Protein AF-A0A494Y9V2-F1 (afdb_monomer_lite)

Foldseek 3Di:
DDPVVVVVVVVVVVVVVVVVVVVPPPPPPPPPPDQQWAFDDDLQAWDWDADPNEIETLFAAAALLQETHTETQHHEADAVGYEDEQAQAFWDDPNDTDHHRPNQVPRHGGQEYAYAHPHQDEYYANYEYEYTHAAHAYEYEALNEYEYAAYEYYSHQEYEYENFDFDAPPPHHGFWGFEDAYEYEYANEYYYENHQEYHYYYQAYEFHAEYAPQAHEYAYEHRGWTAGPCQDQPDPPPRDRSTDHPDPPDDDPVRLVVQLVVSCVRCNLARAHADQNGEYEYQEYEAHHERAQREHEHNHYYWFDNDADPPGDDDRPPSGFEYEYYEQHEYEFLYEHGGAAEYAYEYQEYEQAQNRYAEYQHEHAAYEAEYEFQHEHEHQEYEHHYQEYEWFHHADDDDDDDDDDDDDDDGDDDQPTTGEYEHAAEYHYAYLEYHQDFAGEYEYAHEYYYAHHPDGDDPDDDGHHRAEYHFLHEDEYQAEYAHGHQEYEFEWPDWDKDKDWPDKDKAKWKAQPVVRDIDGPVQWDWDDDQQQTWIAGVVGDTRQKMKIDIWTKIKIKIDTPDTRTGEYYYSAEYEYEHAAERACHDYYHNAAYAYHHPDPPRFYWYHHDDIDIFMWIFAWIFIAHFDDDPDPDDDDNGDPDGPDIDGCRTPRPPDPPPPPDPPPTDTDDRVNRVVVNPPDDDDDDDPDPDDDDDDDDDDDDDDD

Organism: NCBI:txid1792498

Sequence (704 aa):
MDRTQSRKAAQAYRVAISAAMIAMACAIGDARAQAPVVAAPGPHAPTVTIDAHTPIVDITAPTASGVSHNTYTTFNVPGQGLILNNATAAAHARGHAVPPNPNLAGSGPARVIVNEVLGTTPSQLQGVMEVAGAQADVVVANPNGITCAGCEFVNTPRVVLTTGRPDFAGEDALGVYRVTQGAITVREGLRAPGLTRLDLWARRIVVDGEIETRSGEAWLVAGANGVRYNAPTTSRRESQSGATRIASEDLTDEERAVEAAEAVGRAGRWGIDVAEMGGIFASHIELIATDAGVGVRNLGHLAAAQRKDDRGLSEPAPDYGRIRVMTDGRLDNDGRIVAWRNMRLTAGTAWNRGRGVVDAAELIFDVKDSIANEGQIGGFNVVLGADEVANYRRTVKPWSAPERTRGSWHASYDADKSGRIDARTTLTIAAQRMINGPGAVVRSAGNLRLYGNSGRWQTRGATPPMRALHNTGTLASVLDVDVTAQSIENRNSRLAIHDAVRTRSRVDEWIDSATNKRYDGSDVRLVKVDGIPVAETRDGKTMARYARYEVDREYIDAKVSESRPGLIEAGRSVFLRGRAVNDGSQIIAGERFRHEALAPGQTIQNVDAYRTRTRIDNGSLTQWFTKPCDDGNGTCRAHDPPERVENWAQSTLHPMEIAFIRERGVNLSDAAIQAHSQGGGTGGGKAGAAAQPAPKPNFERRPR

pLDDT: mean 76.03, std 23.01, range [21.97, 98.75]

InterPro domains:
  IPR008638 Filamentous haemagglutinin FhaB/tRNA nuclease CdiA-like, TPS domain [PF05860] (47-307)
  IPR008638 Filamentous haemagglutinin FhaB/tRNA nuclease CdiA-like, TPS domain [SM00912] (51-171)
  IPR008638 Filamentous haemagglutinin FhaB/tRNA nuclease CdiA-like, TPS domain [TIGR01901] (69-166)
  IPR011050 Pectin lyase fold/virulence factor [SSF51126] (47-361)
  IPR012334 Pectin lyase fold [G3DSA:2.160.20.10] (43-369)

Radius of gyration: 41.45 Å; chains: 1; bounding box: 91×62×146 Å

Structure (mmCIF, N/CA/C/O backbone):
data_AF-A0A494Y9V2-F1
#
_entry.id   AF-A0A494Y9V2-F1
#
loop_
_atom_site.group_PDB
_atom_site.id
_atom_site.type_symbol
_atom_site.label_atom_id
_atom_site.label_alt_id
_atom_site.label_comp_id
_atom_site.label_asym_id
_atom_site.label_entity_id
_atom_site.label_seq_id
_atom_site.pdbx_PDB_ins_code
_atom_site.Cartn_x
_atom_site.Cartn_y
_atom_site.Cartn_z
_atom_site.occupancy
_atom_site.B_iso_or_equiv
_atom_site.auth_seq_id
_atom_site.auth_comp_id
_atom_site.auth_asym_id
_atom_site.auth_atom_id
_atom_site.pdbx_PDB_model_num
ATOM 1 N N . MET A 1 1 ? -26.948 -33.431 -35.277 1.00 45.44 1 MET A N 1
ATOM 2 C CA . MET A 1 1 ? -26.699 -33.326 -33.822 1.00 45.44 1 MET A CA 1
ATOM 3 C C . MET A 1 1 ? -27.400 -32.084 -33.310 1.00 45.44 1 MET A C 1
ATOM 5 O O . MET A 1 1 ? -27.395 -31.065 -33.985 1.00 45.44 1 MET A O 1
ATOM 9 N N . ASP A 1 2 ? -28.136 -32.237 -32.222 1.00 42.16 2 ASP A N 1
ATOM 10 C CA . ASP A 1 2 ? -29.543 -31.859 -32.171 1.00 42.16 2 ASP A CA 1
ATOM 11 C C . ASP A 1 2 ? -29.824 -30.593 -31.332 1.00 42.16 2 ASP A C 1
ATOM 13 O O . ASP A 1 2 ? -29.509 -30.529 -30.144 1.00 42.16 2 ASP A O 1
ATOM 17 N N . ARG A 1 3 ? -30.451 -29.577 -31.949 1.00 43.19 3 ARG A N 1
ATOM 18 C CA . ARG A 1 3 ? -30.839 -28.287 -31.330 1.00 43.19 3 ARG A CA 1
ATOM 19 C C . ARG A 1 3 ? -31.969 -28.424 -30.294 1.00 43.19 3 ARG A C 1
ATOM 21 O O . ARG A 1 3 ? -32.299 -27.453 -29.611 1.00 43.19 3 ARG A O 1
ATOM 28 N N . THR A 1 4 ? -32.533 -29.619 -30.132 1.00 45.59 4 THR A N 1
ATOM 29 C CA . THR A 1 4 ? -33.646 -29.909 -29.216 1.00 45.59 4 THR A CA 1
ATOM 30 C C . THR A 1 4 ? -33.224 -30.186 -27.767 1.00 45.59 4 THR A C 1
ATOM 32 O O . THR A 1 4 ? -34.059 -30.064 -26.871 1.00 45.59 4 THR A O 1
ATOM 35 N N . GLN A 1 5 ? -31.941 -30.458 -27.484 1.00 43.00 5 GLN A N 1
ATOM 36 C CA . GLN A 1 5 ? -31.460 -30.648 -26.100 1.00 43.00 5 GLN A CA 1
ATOM 37 C C . GLN A 1 5 ? -31.233 -29.327 -25.341 1.00 43.00 5 GLN A C 1
ATOM 39 O O . GLN A 1 5 ? -31.486 -29.256 -24.140 1.00 43.00 5 GLN A O 1
ATOM 44 N N . SER A 1 6 ? -30.858 -28.244 -26.031 1.00 45.75 6 SER A N 1
ATOM 45 C CA . SER A 1 6 ? -30.580 -26.942 -25.395 1.00 45.75 6 SER A CA 1
ATOM 46 C C . SER A 1 6 ? -31.846 -26.240 -24.871 1.00 45.75 6 SER A C 1
ATOM 48 O O . SER A 1 6 ? -31.804 -25.552 -23.852 1.00 45.75 6 SER A O 1
ATOM 50 N N . ARG A 1 7 ? -33.010 -26.471 -25.498 1.00 46.91 7 ARG A N 1
ATOM 51 C CA . ARG A 1 7 ? -34.286 -25.873 -25.062 1.00 46.91 7 ARG A CA 1
ATOM 52 C C . ARG A 1 7 ? -34.903 -26.555 -23.835 1.00 46.91 7 ARG A C 1
ATOM 54 O O . ARG A 1 7 ? -35.576 -25.881 -23.061 1.00 46.91 7 ARG A O 1
ATOM 61 N N . LYS A 1 8 ? -34.629 -27.844 -23.600 1.00 43.56 8 LYS A N 1
ATOM 62 C CA . LYS A 1 8 ? -35.151 -28.572 -22.426 1.00 43.56 8 LYS A CA 1
ATOM 63 C C . LYS A 1 8 ? -34.429 -28.197 -21.121 1.00 43.56 8 LYS A C 1
ATOM 65 O O . LYS A 1 8 ? -35.068 -28.161 -20.074 1.00 43.56 8 LYS A O 1
ATOM 70 N N . ALA A 1 9 ? -33.150 -27.814 -21.181 1.00 43.62 9 ALA A N 1
ATOM 71 C CA . ALA A 1 9 ? -32.389 -27.362 -20.008 1.00 43.62 9 ALA A CA 1
ATOM 72 C C . ALA A 1 9 ? -32.811 -25.961 -19.509 1.00 43.62 9 ALA A C 1
ATOM 74 O O . ALA A 1 9 ? -32.874 -25.720 -18.306 1.00 43.62 9 ALA A O 1
ATOM 75 N N . ALA A 1 10 ? -33.180 -25.051 -20.419 1.00 45.31 10 ALA A N 1
ATOM 76 C CA . ALA A 1 10 ? -33.600 -23.691 -20.065 1.00 45.31 10 ALA A CA 1
ATOM 77 C C . ALA A 1 10 ? -35.016 -23.616 -19.451 1.00 45.31 10 ALA A C 1
ATOM 79 O O . ALA A 1 10 ? -35.341 -22.658 -18.750 1.00 45.31 10 ALA A O 1
ATOM 80 N N . GLN A 1 11 ? -35.860 -24.625 -19.694 1.00 45.69 11 GLN A N 1
ATOM 81 C CA . GLN A 1 11 ? -37.245 -24.660 -19.211 1.00 45.69 11 GLN A CA 1
ATOM 82 C C . GLN A 1 11 ? -37.375 -25.342 -17.835 1.00 45.69 11 GLN A C 1
ATOM 84 O O . GLN A 1 11 ? -38.236 -24.954 -17.050 1.00 45.69 11 GLN A O 1
ATOM 89 N N . ALA A 1 12 ? -36.456 -26.252 -17.486 1.00 43.56 12 ALA A N 1
ATOM 90 C CA . ALA A 1 12 ? -36.357 -26.837 -16.143 1.00 43.56 12 ALA A CA 1
ATOM 91 C C . ALA A 1 12 ? -35.871 -25.825 -15.081 1.00 43.56 12 ALA A C 1
ATOM 93 O O . ALA A 1 12 ? -36.306 -25.871 -13.933 1.00 43.56 12 ALA A O 1
ATOM 94 N N . TYR A 1 13 ? -35.042 -24.849 -15.475 1.00 38.06 13 TYR A N 1
ATOM 95 C CA . TYR A 1 13 ? -34.499 -23.832 -14.562 1.00 38.06 13 TYR A CA 1
ATOM 96 C C . TYR A 1 13 ? -35.534 -22.775 -14.128 1.00 38.06 13 TYR A C 1
ATOM 98 O O . TYR A 1 13 ? -35.403 -22.170 -13.069 1.00 38.06 13 TYR A O 1
ATOM 106 N N . ARG A 1 14 ? -36.594 -22.555 -14.922 1.00 45.03 14 ARG A N 1
ATOM 107 C CA . ARG A 1 14 ? -37.636 -21.551 -14.625 1.00 45.03 14 ARG A CA 1
ATOM 108 C C . ARG A 1 14 ? -38.743 -22.071 -13.707 1.00 45.03 14 ARG A C 1
ATOM 110 O O . ARG A 1 14 ? -39.321 -21.281 -12.975 1.00 45.03 14 ARG A O 1
ATOM 117 N N . VAL A 1 15 ? -38.998 -23.381 -13.695 1.00 43.62 15 VAL A N 1
ATOM 118 C CA . VAL A 1 15 ? -40.025 -23.995 -12.829 1.00 43.62 15 VAL A CA 1
ATOM 119 C C . VAL A 1 15 ? -39.497 -24.231 -11.403 1.00 43.62 15 VAL A C 1
ATOM 121 O O . VAL A 1 15 ? -40.260 -24.131 -10.445 1.00 43.62 15 VAL A O 1
ATOM 124 N N . ALA A 1 16 ? -38.184 -24.427 -11.229 1.00 41.25 16 ALA A N 1
ATOM 125 C CA . ALA A 1 16 ? -37.564 -24.588 -9.909 1.00 41.25 16 ALA A CA 1
ATOM 126 C C . ALA A 1 16 ? -37.526 -23.286 -9.076 1.00 41.25 16 ALA A C 1
ATOM 128 O O . ALA A 1 16 ? -37.630 -23.334 -7.853 1.00 41.25 16 ALA A O 1
ATOM 129 N N . ILE A 1 17 ? -37.439 -22.116 -9.723 1.00 40.66 17 ILE A N 1
ATOM 130 C CA . ILE A 1 17 ? -37.398 -20.811 -9.034 1.00 40.66 17 ILE A CA 1
ATOM 131 C C . ILE A 1 17 ? -38.789 -20.403 -8.513 1.00 40.66 17 ILE A C 1
ATOM 133 O O . ILE A 1 17 ? -38.898 -19.777 -7.463 1.00 40.66 17 ILE A O 1
ATOM 137 N N . SER A 1 18 ? -39.871 -20.809 -9.184 1.00 42.94 18 SER A N 1
ATOM 138 C CA . SER A 1 18 ? -41.238 -20.478 -8.754 1.00 42.94 18 SER A CA 1
ATOM 139 C C . SER A 1 18 ? -41.738 -21.339 -7.586 1.00 42.94 18 SER A C 1
ATOM 141 O O . SER A 1 18 ? -42.499 -20.843 -6.759 1.00 42.94 18 SER A O 1
ATOM 143 N N . ALA A 1 19 ? -41.279 -22.590 -7.458 1.00 39.19 19 ALA A N 1
ATOM 144 C CA . ALA A 1 19 ? -41.643 -23.459 -6.333 1.00 39.19 19 ALA A CA 1
ATOM 145 C C . ALA A 1 19 ? -40.929 -23.075 -5.019 1.00 39.19 19 ALA A C 1
ATOM 147 O O . ALA A 1 19 ? -41.505 -23.223 -3.943 1.00 39.19 19 ALA A O 1
ATOM 148 N N . ALA A 1 20 ? -39.720 -22.503 -5.095 1.00 39.66 20 ALA A N 1
ATOM 149 C CA . ALA A 1 20 ? -38.997 -21.996 -3.924 1.00 39.66 20 ALA A CA 1
ATOM 150 C C . ALA A 1 20 ? -39.602 -20.695 -3.350 1.00 39.66 20 ALA A C 1
ATOM 152 O O . ALA A 1 20 ? -39.478 -20.437 -2.157 1.00 39.66 20 ALA A O 1
ATOM 153 N N . MET A 1 21 ? -40.306 -19.903 -4.168 1.00 42.84 21 MET A N 1
ATOM 154 C CA . MET A 1 21 ? -40.906 -18.626 -3.746 1.00 42.84 21 MET A CA 1
ATOM 155 C C . MET A 1 21 ? -42.288 -18.775 -3.083 1.00 42.84 21 MET A C 1
ATOM 157 O O . MET A 1 21 ? -42.719 -17.863 -2.388 1.00 42.84 21 MET A O 1
ATOM 161 N N . ILE A 1 22 ? -42.978 -19.913 -3.249 1.00 42.09 22 ILE A N 1
ATOM 162 C CA . ILE A 1 22 ? -44.314 -20.157 -2.656 1.00 42.09 22 ILE A CA 1
ATOM 163 C C . ILE A 1 22 ? -44.234 -20.984 -1.354 1.00 42.09 22 ILE A C 1
ATOM 165 O O . ILE A 1 22 ? -45.137 -20.915 -0.526 1.00 42.09 22 ILE A O 1
ATOM 169 N N . ALA A 1 23 ? -43.116 -21.672 -1.089 1.00 37.25 23 ALA A N 1
ATOM 170 C CA . ALA A 1 23 ? -42.838 -22.279 0.222 1.00 37.25 23 ALA A CA 1
ATOM 171 C C . ALA A 1 23 ? -42.287 -21.273 1.261 1.00 37.25 23 ALA A C 1
ATOM 173 O O . ALA A 1 23 ? -42.192 -21.591 2.444 1.00 37.25 23 ALA A O 1
ATOM 174 N N . MET A 1 24 ? -41.977 -20.040 0.842 1.00 44.91 24 MET A N 1
ATOM 175 C CA . MET A 1 24 ? -41.491 -18.945 1.690 1.00 44.91 24 MET A CA 1
ATOM 176 C C . MET A 1 24 ? -42.620 -17.972 2.079 1.00 44.91 24 MET A C 1
ATOM 178 O O . MET A 1 24 ? -42.436 -16.760 2.094 1.00 44.91 24 MET A O 1
ATOM 182 N N . ALA A 1 25 ? -43.816 -18.498 2.357 1.00 44.38 25 ALA A N 1
ATOM 183 C CA . ALA A 1 25 ? -44.981 -17.703 2.762 1.00 44.38 25 ALA A CA 1
ATOM 184 C C . ALA A 1 25 ? -45.674 -18.207 4.045 1.00 44.38 25 ALA A C 1
ATOM 186 O O . ALA A 1 25 ? -46.724 -17.692 4.408 1.00 44.38 25 ALA A O 1
ATOM 187 N N . CYS A 1 26 ? -45.096 -19.168 4.776 1.00 40.53 26 CYS A N 1
ATOM 188 C CA . CYS A 1 26 ? -45.669 -19.626 6.047 1.00 40.53 26 CYS A CA 1
ATOM 189 C C . CYS A 1 26 ? -44.589 -19.958 7.089 1.00 40.53 26 CYS A C 1
ATOM 191 O O . CYS A 1 26 ? -44.433 -21.096 7.515 1.00 40.53 26 CYS A O 1
ATOM 193 N N . ALA A 1 27 ? -43.828 -18.938 7.483 1.00 43.41 27 ALA A N 1
ATOM 194 C CA . ALA A 1 27 ? -43.069 -18.912 8.733 1.00 43.41 27 ALA A CA 1
ATOM 195 C C . ALA A 1 27 ? -42.865 -17.452 9.168 1.00 43.41 27 ALA A C 1
ATOM 197 O O . ALA A 1 27 ? -41.743 -16.996 9.366 1.00 43.41 27 ALA A O 1
ATOM 198 N N . ILE A 1 28 ? -43.959 -16.696 9.305 1.00 49.06 28 ILE A N 1
ATOM 199 C CA . ILE A 1 28 ? -43.940 -15.493 10.144 1.00 49.06 28 ILE A CA 1
ATOM 200 C C . ILE A 1 28 ? -44.000 -16.008 11.585 1.00 49.06 28 ILE A C 1
ATOM 202 O O . ILE A 1 28 ? -45.043 -16.005 12.229 1.00 49.06 28 ILE A O 1
ATOM 206 N N . GLY A 1 29 ? -42.893 -16.590 12.046 1.00 40.34 29 GLY A N 1
ATOM 207 C CA . GLY A 1 29 ? -42.660 -16.707 13.473 1.00 40.34 29 GLY A CA 1
ATOM 208 C C . GLY A 1 29 ? -42.445 -15.293 13.985 1.00 40.34 29 GLY A C 1
ATOM 209 O O . GLY A 1 29 ? -41.651 -14.558 13.399 1.00 40.34 29 GLY A O 1
ATOM 210 N N . ASP A 1 30 ? -43.178 -14.907 15.024 1.00 38.59 30 ASP A N 1
ATOM 211 C CA . ASP A 1 30 ? -42.980 -13.647 15.730 1.00 38.59 30 ASP A CA 1
ATOM 212 C C . ASP A 1 30 ? -41.483 -13.426 15.977 1.00 38.59 30 ASP A C 1
ATOM 214 O O . ASP A 1 30 ? -40.874 -14.077 16.833 1.00 38.59 30 ASP A O 1
ATOM 218 N N . ALA A 1 31 ? -40.875 -12.503 15.230 1.00 36.34 31 ALA A N 1
ATOM 219 C CA . ALA A 1 31 ? -39.568 -11.969 15.558 1.00 36.34 31 ALA A CA 1
ATOM 220 C C . ALA A 1 31 ? -39.751 -11.143 16.834 1.00 36.34 31 ALA A C 1
ATOM 222 O O . ALA A 1 31 ? -39.958 -9.932 16.791 1.00 36.34 31 ALA A O 1
ATOM 223 N N . ARG A 1 32 ? -39.747 -11.815 17.990 1.00 40.50 32 ARG A N 1
ATOM 224 C CA . ARG A 1 32 ? -39.608 -11.148 19.281 1.00 40.50 32 ARG A CA 1
ATOM 225 C C . ARG A 1 32 ? -38.332 -10.320 19.185 1.00 40.50 32 ARG A C 1
ATOM 227 O O . ARG A 1 32 ? -37.250 -10.887 19.063 1.00 40.50 32 ARG A O 1
ATOM 234 N N . ALA A 1 33 ? -38.472 -8.996 19.176 1.00 55.59 33 ALA A N 1
ATOM 235 C CA . ALA A 1 33 ? -37.342 -8.083 19.190 1.00 55.59 33 ALA A CA 1
ATOM 236 C C . ALA A 1 33 ? -36.499 -8.404 20.430 1.00 55.59 33 ALA A C 1
ATOM 238 O O . ALA A 1 33 ? -36.914 -8.154 21.561 1.00 55.59 33 ALA A O 1
ATOM 239 N N . GLN A 1 34 ? -35.357 -9.055 20.219 1.00 65.62 34 GLN A N 1
ATOM 240 C CA . GLN A 1 34 ? -34.446 -9.409 21.295 1.00 65.62 34 GLN A CA 1
ATOM 241 C C . GLN A 1 34 ? -33.903 -8.112 21.898 1.00 65.62 34 GLN A C 1
ATOM 243 O O . GLN A 1 34 ? -33.527 -7.197 21.161 1.00 65.62 34 GLN A O 1
ATOM 248 N N . ALA A 1 35 ? -33.908 -8.011 23.229 1.00 82.31 35 ALA A N 1
ATOM 249 C CA . ALA A 1 35 ? -33.417 -6.820 23.911 1.00 82.31 35 ALA A CA 1
ATOM 250 C C . ALA A 1 35 ? -31.976 -6.514 23.454 1.00 82.31 35 ALA A C 1
ATOM 252 O O . ALA A 1 35 ? -31.165 -7.439 23.340 1.00 82.31 35 ALA A O 1
ATOM 253 N N . PRO A 1 36 ? -31.640 -5.240 23.174 1.00 88.38 36 PRO A N 1
ATOM 254 C CA . PRO A 1 36 ? -30.355 -4.893 22.575 1.00 88.38 36 PRO A CA 1
ATOM 255 C C . PRO A 1 36 ? -29.177 -5.219 23.499 1.00 88.38 36 PRO A C 1
ATOM 257 O O . PRO A 1 36 ? -28.100 -5.542 23.011 1.00 88.38 36 PRO A O 1
ATOM 260 N N . VAL A 1 37 ? -29.380 -5.192 24.818 1.00 95.38 37 VAL A N 1
ATOM 261 C CA . VAL A 1 37 ? -28.360 -5.502 25.823 1.00 95.38 37 VAL A CA 1
ATOM 262 C C . VAL A 1 37 ? -28.952 -6.459 26.848 1.00 95.38 37 VAL A C 1
ATOM 264 O O . VAL A 1 37 ? -29.990 -6.169 27.439 1.00 95.38 37 VAL A O 1
ATOM 267 N N . VAL A 1 38 ? -28.291 -7.594 27.063 1.00 96.62 38 VAL A N 1
ATOM 268 C CA . VAL A 1 38 ? -28.686 -8.617 28.035 1.00 96.62 38 VAL A CA 1
ATOM 269 C C . VAL A 1 38 ? -27.436 -9.102 28.761 1.00 96.62 38 VAL A C 1
ATOM 271 O O . VAL A 1 38 ? -26.549 -9.704 28.146 1.00 96.62 38 VAL A O 1
ATOM 274 N N . ALA A 1 39 ? -27.363 -8.838 30.067 1.00 96.94 39 ALA A N 1
ATOM 275 C CA . ALA A 1 39 ? -26.276 -9.307 30.922 1.00 96.94 39 ALA A CA 1
ATOM 276 C C . ALA A 1 39 ? -26.192 -10.843 30.913 1.00 96.94 39 ALA A C 1
ATOM 278 O O . ALA A 1 39 ? -27.209 -11.541 30.845 1.00 96.94 39 ALA A O 1
ATOM 279 N N . ALA A 1 40 ? -24.977 -11.383 30.954 1.00 96.06 40 ALA A N 1
ATOM 280 C CA . ALA A 1 40 ? -24.773 -12.803 31.191 1.00 96.06 40 ALA A CA 1
ATOM 281 C C . ALA A 1 40 ? -24.886 -13.083 32.694 1.00 96.06 40 ALA A C 1
ATOM 283 O O . ALA A 1 40 ? -24.385 -12.288 33.482 1.00 96.06 40 ALA A O 1
ATOM 284 N N . PRO A 1 41 ? -25.505 -14.197 33.120 1.00 93.12 41 PRO A N 1
ATOM 285 C CA . PRO A 1 41 ? -25.510 -14.572 34.530 1.00 93.12 41 PRO A CA 1
ATOM 286 C C . PRO A 1 41 ? -24.081 -14.759 35.059 1.00 93.12 41 PRO A C 1
ATOM 288 O O . PRO A 1 41 ? -23.271 -15.425 34.415 1.00 93.12 41 PRO A O 1
ATOM 291 N N . GLY A 1 42 ? -23.779 -14.217 36.240 1.00 92.62 42 GLY A N 1
ATOM 292 C CA . GLY A 1 42 ? -22.482 -14.398 36.897 1.00 92.62 42 GLY A CA 1
ATOM 293 C C . GLY A 1 42 ? -21.993 -13.160 37.659 1.00 92.62 42 GLY A C 1
ATOM 294 O O . GLY A 1 42 ? -22.693 -12.151 37.702 1.00 92.62 42 GLY A O 1
ATOM 295 N N . PRO A 1 43 ? -20.785 -13.220 38.249 1.00 88.25 43 PRO A N 1
ATOM 296 C CA . PRO A 1 43 ? -20.211 -12.128 39.047 1.00 88.25 43 PRO A CA 1
ATOM 297 C C . PRO A 1 43 ? -19.875 -10.870 38.227 1.00 88.25 43 PRO A C 1
ATOM 299 O O . PRO A 1 43 ? -19.751 -9.788 38.788 1.00 88.25 43 PRO A O 1
ATOM 302 N N . HIS A 1 44 ? -19.770 -11.005 36.903 1.00 93.94 44 HIS A N 1
ATOM 303 C CA . HIS A 1 44 ? -19.502 -9.911 35.966 1.00 93.94 44 HIS A CA 1
ATOM 304 C C . HIS A 1 44 ? -20.771 -9.397 35.264 1.00 93.94 44 HIS A C 1
ATOM 306 O O . HIS A 1 44 ? -20.675 -8.688 34.266 1.00 93.94 44 HIS A O 1
ATOM 312 N N . ALA A 1 45 ? -21.961 -9.762 35.753 1.00 96.88 45 ALA A N 1
ATOM 313 C CA . ALA A 1 45 ? -23.231 -9.291 35.210 1.00 96.88 45 ALA A CA 1
ATOM 314 C C . ALA A 1 45 ? -23.462 -7.814 35.592 1.00 96.88 45 ALA A C 1
ATOM 316 O O . ALA A 1 45 ? -23.643 -7.530 36.779 1.00 96.88 45 ALA A O 1
ATOM 317 N N . PRO A 1 46 ? -23.485 -6.863 34.640 1.00 97.62 46 PRO A N 1
ATOM 318 C CA . PRO A 1 46 ? -23.857 -5.487 34.951 1.00 97.62 46 PRO A CA 1
ATOM 319 C C . PRO A 1 46 ? -25.367 -5.352 35.164 1.00 97.62 46 PRO A C 1
ATOM 321 O O . PRO A 1 46 ? -26.160 -6.159 34.666 1.00 97.62 46 PRO A O 1
ATOM 324 N N . THR A 1 47 ? -25.777 -4.267 35.818 1.00 97.44 47 THR A N 1
ATOM 325 C CA . THR A 1 47 ? -27.193 -3.887 35.873 1.00 97.44 47 THR A CA 1
ATOM 326 C C . THR A 1 47 ? -27.534 -3.077 34.628 1.00 97.44 47 THR A C 1
ATOM 328 O O . THR A 1 47 ? -26.860 -2.103 34.302 1.00 97.44 47 THR A O 1
ATOM 331 N N . VAL A 1 48 ? -28.585 -3.480 33.912 1.00 96.62 48 VAL A N 1
ATOM 332 C CA . VAL A 1 48 ? -29.056 -2.786 32.707 1.00 96.62 48 VAL A CA 1
ATOM 333 C C . VAL A 1 48 ? -30.438 -2.216 32.981 1.00 96.62 48 VAL A C 1
ATOM 335 O O . VAL A 1 48 ? -31.373 -2.955 33.283 1.00 96.62 48 VAL A O 1
ATOM 338 N N . THR A 1 49 ? -30.570 -0.902 32.850 1.00 94.38 49 THR A N 1
ATOM 339 C CA . THR A 1 49 ? -31.852 -0.195 32.889 1.00 94.38 49 THR A CA 1
ATOM 340 C C . THR A 1 49 ? -32.128 0.435 31.529 1.00 94.38 49 THR A C 1
ATOM 342 O O . THR A 1 49 ? -31.222 0.601 30.713 1.00 94.38 49 THR A O 1
ATOM 345 N N . ILE A 1 50 ? -33.391 0.738 31.242 1.00 91.19 50 ILE A N 1
ATOM 346 C CA . ILE A 1 50 ? -33.788 1.420 30.009 1.00 91.19 50 ILE A CA 1
ATOM 347 C C . ILE A 1 50 ? -34.419 2.751 30.402 1.00 91.19 50 ILE A C 1
ATOM 349 O O . ILE A 1 50 ? -35.420 2.756 31.118 1.00 91.19 50 ILE A O 1
ATOM 353 N N . ASP A 1 51 ? -33.871 3.852 29.895 1.00 88.50 51 ASP A N 1
ATOM 354 C CA . ASP A 1 51 ? -34.456 5.187 30.016 1.00 88.50 51 ASP A CA 1
ATOM 355 C C . ASP A 1 51 ? -34.712 5.767 28.623 1.00 88.50 51 ASP A C 1
ATOM 357 O O . ASP A 1 51 ? -33.820 5.802 27.778 1.00 88.50 51 ASP A O 1
ATOM 361 N N . ALA A 1 52 ? -35.955 6.170 28.357 1.00 84.94 52 ALA A N 1
ATOM 362 C CA . ALA A 1 52 ? -36.401 6.685 27.060 1.00 84.94 52 ALA A CA 1
ATOM 363 C C . ALA A 1 52 ? -35.882 5.879 25.837 1.00 84.94 52 ALA A C 1
ATOM 365 O O . ALA A 1 52 ? -35.540 6.452 24.806 1.00 84.94 52 ALA A O 1
ATOM 366 N N . HIS A 1 53 ? -35.885 4.541 25.937 1.00 85.25 53 HIS A N 1
ATOM 367 C CA . HIS A 1 53 ? -35.390 3.563 24.943 1.00 85.25 53 HIS A CA 1
ATOM 368 C C . HIS A 1 53 ? -33.860 3.451 24.794 1.00 85.25 53 HIS A C 1
ATOM 370 O O . HIS A 1 53 ? -33.395 2.601 24.026 1.00 85.25 53 HIS A O 1
ATOM 376 N N . THR A 1 54 ? -33.088 4.236 25.544 1.00 92.56 54 THR A N 1
ATOM 377 C CA . THR A 1 54 ? -31.626 4.150 25.647 1.00 92.56 54 THR A CA 1
ATOM 378 C C . THR A 1 54 ? -31.248 3.215 26.802 1.00 92.56 54 THR A C 1
ATOM 380 O O . THR A 1 54 ? -31.655 3.456 27.941 1.00 92.56 54 THR A O 1
ATOM 383 N N . PRO A 1 55 ? -30.478 2.138 26.561 1.00 95.38 55 PRO A N 1
ATOM 384 C CA . PRO A 1 55 ? -29.927 1.328 27.638 1.00 95.38 55 PRO A CA 1
ATOM 385 C C . PRO A 1 55 ? -28.884 2.104 28.446 1.00 95.38 55 PRO A C 1
ATOM 387 O O . PRO A 1 55 ? -27.941 2.656 27.875 1.00 95.38 55 PRO A O 1
ATOM 390 N N . ILE A 1 56 ? -29.033 2.094 29.768 1.00 96.62 56 ILE A N 1
ATOM 391 C CA . ILE A 1 56 ? -28.045 2.568 30.737 1.00 96.62 56 ILE A CA 1
ATOM 392 C C . ILE A 1 56 ? -27.484 1.338 31.451 1.00 96.62 56 ILE A C 1
ATOM 394 O O . ILE A 1 56 ? -28.218 0.573 32.080 1.00 96.62 56 ILE A O 1
ATOM 398 N N . VAL A 1 57 ? -26.179 1.134 31.314 1.00 98.19 57 VAL A N 1
ATOM 399 C CA . VAL A 1 57 ? -25.444 0.007 31.883 1.00 98.19 57 VAL A CA 1
ATOM 400 C C . VAL A 1 57 ? -24.655 0.501 33.086 1.00 98.19 57 VAL A C 1
ATOM 402 O O . VAL A 1 57 ? -23.626 1.160 32.929 1.00 98.19 57 VAL A O 1
ATOM 405 N N . ASP A 1 58 ? -25.104 0.142 34.282 1.00 98.38 58 ASP A N 1
ATOM 406 C CA . ASP A 1 58 ? -24.309 0.279 35.497 1.00 98.38 58 ASP A CA 1
ATOM 407 C C . ASP A 1 58 ? -23.229 -0.801 35.483 1.00 98.38 58 ASP A C 1
ATOM 409 O O . ASP A 1 58 ? -23.471 -1.969 35.807 1.00 98.38 58 ASP A O 1
ATOM 413 N N . ILE A 1 59 ? -22.033 -0.399 35.046 1.00 98.62 59 ILE A N 1
ATOM 414 C CA . ILE A 1 59 ? -20.870 -1.279 34.946 1.00 98.62 59 ILE A CA 1
ATOM 415 C C . ILE A 1 59 ? -20.531 -1.892 36.310 1.00 98.62 59 ILE A C 1
ATOM 417 O O . ILE A 1 59 ? -20.814 -1.303 37.359 1.00 98.62 59 ILE A O 1
ATOM 421 N N . THR A 1 60 ? -19.917 -3.071 36.308 1.00 97.62 60 THR A N 1
ATOM 422 C CA . THR A 1 60 ? -19.467 -3.736 37.535 1.00 97.62 60 THR A CA 1
ATOM 423 C C . THR A 1 60 ? -18.323 -2.966 38.195 1.00 97.62 60 THR A C 1
ATOM 425 O O . THR A 1 60 ? -17.625 -2.173 37.550 1.00 97.62 60 THR A O 1
ATOM 428 N N . ALA A 1 61 ? -18.127 -3.193 39.496 1.00 96.62 61 ALA A N 1
ATOM 429 C CA . ALA A 1 61 ? -17.036 -2.588 40.251 1.00 96.62 61 ALA A CA 1
ATOM 430 C C . ALA A 1 61 ? -15.682 -2.889 39.572 1.00 96.62 61 ALA A C 1
ATOM 432 O O . ALA A 1 61 ? -15.401 -4.056 39.290 1.00 96.62 61 ALA A O 1
ATOM 433 N N . PRO A 1 62 ? -14.840 -1.878 39.292 1.00 95.06 62 PRO A N 1
ATOM 434 C CA . PRO A 1 62 ? -13.520 -2.122 38.738 1.00 95.06 62 PRO A CA 1
ATOM 435 C C . PRO A 1 62 ? -12.598 -2.841 39.728 1.00 95.06 62 PRO A C 1
ATOM 437 O O . PRO A 1 62 ? -12.714 -2.690 40.945 1.00 95.06 62 PRO A O 1
ATOM 440 N N . THR A 1 63 ? -11.637 -3.577 39.177 1.00 91.75 63 THR A N 1
ATOM 441 C CA . THR A 1 63 ? -10.526 -4.202 39.908 1.00 91.75 63 THR A CA 1
ATOM 442 C C . THR A 1 63 ? -9.548 -3.148 40.438 1.00 91.75 63 THR A C 1
ATOM 444 O O . THR A 1 63 ? -9.645 -1.965 40.097 1.00 91.75 63 THR A O 1
ATOM 447 N N . ALA A 1 64 ? -8.538 -3.559 41.215 1.00 89.38 64 ALA A N 1
ATOM 448 C CA . ALA A 1 64 ? -7.519 -2.641 41.739 1.00 89.38 64 ALA A CA 1
ATOM 449 C C . ALA A 1 64 ? -6.731 -1.903 40.634 1.00 89.38 64 ALA A C 1
ATOM 451 O O . ALA A 1 64 ? -6.277 -0.776 40.835 1.00 89.38 64 ALA A O 1
ATOM 452 N N . SER A 1 65 ? -6.609 -2.497 39.441 1.00 86.62 65 SER A N 1
ATOM 453 C CA . SER A 1 65 ? -5.989 -1.847 38.274 1.00 86.62 65 SER A CA 1
ATOM 454 C C . SER A 1 65 ? -6.949 -0.952 37.482 1.00 86.62 65 SER A C 1
ATOM 456 O O . SER A 1 65 ? -6.560 -0.381 36.460 1.00 86.62 65 SER A O 1
ATOM 458 N N . GLY A 1 66 ? -8.200 -0.820 37.926 1.00 91.94 66 GLY A N 1
ATOM 459 C CA . GLY A 1 66 ? -9.212 0.021 37.297 1.00 91.94 66 GLY A CA 1
ATOM 460 C C . GLY A 1 66 ? -9.936 -0.634 36.118 1.00 91.94 66 GLY A C 1
ATOM 461 O O . GLY A 1 66 ? -10.458 0.091 35.270 1.00 91.94 66 GLY A O 1
ATOM 462 N N . VAL A 1 67 ? -9.955 -1.969 36.018 1.00 92.88 67 VAL A N 1
ATOM 463 C CA . VAL A 1 67 ? -10.654 -2.690 34.940 1.00 92.88 67 VAL A CA 1
ATOM 464 C C . VAL A 1 67 ? -12.034 -3.123 35.427 1.00 92.88 67 VAL A C 1
ATOM 466 O O . VAL A 1 67 ? -12.132 -3.916 36.353 1.00 92.88 67 VAL A O 1
ATOM 469 N N . SER A 1 68 ? -13.098 -2.628 34.797 1.00 95.88 68 SER A N 1
ATOM 470 C CA . SER A 1 68 ? -14.466 -3.124 34.991 1.00 95.88 68 SER A CA 1
ATOM 471 C C . SER A 1 68 ? -14.782 -4.158 33.912 1.00 95.88 68 SER A C 1
ATOM 473 O O . SER A 1 68 ? -14.800 -3.832 32.722 1.00 95.88 68 SER A O 1
ATOM 475 N N . HIS A 1 69 ? -14.998 -5.413 34.313 1.00 95.25 69 HIS A N 1
ATOM 476 C CA . HIS A 1 69 ? -15.339 -6.512 33.405 1.00 95.25 69 HIS A CA 1
ATOM 477 C C . HIS A 1 69 ? -16.833 -6.819 33.469 1.00 95.25 69 HIS A C 1
ATOM 479 O O . HIS A 1 69 ? -17.375 -7.153 34.522 1.00 95.25 69 HIS A O 1
ATOM 485 N N . ASN A 1 70 ? -17.485 -6.680 32.318 1.00 97.38 70 ASN A N 1
ATOM 486 C CA . ASN A 1 70 ? -18.924 -6.787 32.144 1.00 97.38 70 ASN A CA 1
ATOM 487 C C . ASN A 1 70 ? -19.213 -7.870 31.101 1.00 97.38 70 ASN A C 1
ATOM 489 O O . ASN A 1 70 ? -18.713 -7.789 29.975 1.00 97.38 70 ASN A O 1
ATOM 493 N N . THR A 1 71 ? -20.009 -8.878 31.457 1.00 97.31 71 THR A N 1
ATOM 494 C CA . THR A 1 71 ? -20.314 -10.013 30.578 1.00 97.31 71 THR A CA 1
ATOM 495 C C . THR A 1 71 ? -21.765 -10.003 30.103 1.00 97.31 71 THR A C 1
ATOM 497 O O . THR A 1 71 ? -22.696 -9.678 30.843 1.00 97.31 71 THR A O 1
ATOM 500 N N . TYR A 1 72 ? -21.971 -10.380 28.839 1.00 98.19 72 TYR A N 1
ATOM 501 C CA . TYR A 1 72 ? -23.258 -10.290 28.148 1.00 98.19 72 TYR A CA 1
ATOM 502 C C . TYR A 1 72 ? -23.590 -11.565 27.374 1.00 98.19 72 TYR A C 1
ATOM 504 O O . TYR A 1 72 ? -22.723 -12.192 26.766 1.00 98.19 72 TYR A O 1
ATOM 512 N N . THR A 1 73 ? -24.872 -11.923 27.322 1.00 97.69 73 THR A N 1
ATOM 513 C CA . THR A 1 73 ? -25.379 -12.878 26.320 1.00 97.69 73 THR A CA 1
ATOM 514 C C . THR A 1 73 ? -25.713 -12.172 25.007 1.00 97.69 73 THR A C 1
ATOM 516 O O . THR A 1 73 ? -25.599 -12.764 23.936 1.00 97.69 73 THR A O 1
ATOM 519 N N . THR A 1 74 ? -26.083 -10.893 25.063 1.00 97.50 74 THR A N 1
ATOM 520 C CA . THR A 1 74 ? -26.340 -10.041 23.896 1.00 97.50 74 THR A CA 1
ATOM 521 C C . THR A 1 74 ? -25.856 -8.627 24.201 1.00 97.50 74 THR A C 1
ATOM 523 O O . THR A 1 74 ? -26.190 -8.079 25.247 1.00 97.50 74 THR A O 1
ATOM 526 N N . PHE A 1 75 ? -25.072 -8.033 23.301 1.00 98.25 75 PHE A N 1
ATOM 527 C CA . PHE A 1 75 ? -24.597 -6.654 23.433 1.00 98.25 75 PHE A CA 1
ATOM 528 C C . PHE A 1 75 ? -24.633 -5.958 22.072 1.00 98.25 75 PHE A C 1
ATOM 530 O O . PHE A 1 75 ? -23.793 -6.212 21.206 1.00 98.25 75 PHE A O 1
ATOM 537 N N . ASN A 1 76 ? -25.624 -5.095 21.894 1.00 98.06 76 ASN A N 1
ATOM 538 C CA . ASN A 1 76 ? -25.850 -4.259 20.726 1.00 98.06 76 ASN A CA 1
ATOM 539 C C . ASN A 1 76 ? -26.041 -2.809 21.179 1.00 98.06 76 ASN A C 1
ATOM 541 O O . ASN A 1 76 ? -26.605 -2.553 22.243 1.00 98.06 76 ASN A O 1
ATOM 545 N N . VAL A 1 77 ? -25.630 -1.863 20.339 1.00 97.50 77 VAL A N 1
ATOM 546 C CA . VAL A 1 77 ? -25.934 -0.440 20.523 1.00 97.50 77 VAL A CA 1
ATOM 547 C C . VAL A 1 77 ? -27.012 -0.083 19.509 1.00 97.50 77 VAL A C 1
ATOM 549 O O . VAL A 1 77 ? -26.719 -0.075 18.313 1.00 97.50 77 VAL A O 1
ATOM 552 N N . PRO A 1 78 ? -28.257 0.169 19.937 1.00 94.75 78 PRO A N 1
ATOM 553 C CA . PRO A 1 78 ? -29.317 0.554 19.015 1.00 94.75 78 PRO A CA 1
ATOM 554 C C . PRO A 1 78 ? -29.104 1.992 18.510 1.00 94.75 78 PRO A C 1
ATOM 556 O O . PRO A 1 78 ? -28.273 2.724 19.046 1.00 94.75 78 PRO A O 1
ATOM 559 N N . GLY A 1 79 ? -29.873 2.424 17.505 1.00 93.12 79 GLY A N 1
ATOM 560 C CA . GLY A 1 79 ? -29.730 3.759 16.898 1.00 93.12 79 GLY A CA 1
ATOM 561 C C . GLY A 1 79 ? -29.861 4.928 17.884 1.00 93.12 79 GLY A C 1
ATOM 562 O O . GLY A 1 79 ? -29.189 5.947 17.744 1.00 93.12 79 GLY A O 1
ATOM 563 N N . GLN A 1 80 ? -30.668 4.763 18.932 1.00 91.62 80 GLN A N 1
ATOM 564 C CA . GLN A 1 80 ? -30.807 5.740 20.013 1.00 91.62 80 GLN A CA 1
ATOM 565 C C . GLN A 1 80 ? -29.556 5.863 20.908 1.00 91.62 80 GLN A C 1
ATOM 567 O O . GLN A 1 80 ? -29.333 6.918 21.505 1.00 91.62 80 GLN A O 1
ATOM 572 N N . GLY A 1 81 ? -28.680 4.856 20.911 1.00 95.31 81 GLY A N 1
ATOM 573 C CA . GLY A 1 81 ? -27.418 4.828 21.651 1.00 95.31 81 GLY A CA 1
ATOM 574 C C . GLY A 1 81 ? -27.442 3.940 22.895 1.00 95.31 81 GLY A C 1
ATOM 575 O O . GLY A 1 81 ? -28.408 3.218 23.139 1.00 95.31 81 GLY A O 1
ATOM 576 N N . LEU A 1 82 ? -26.346 3.975 23.653 1.00 97.44 82 LEU A N 1
ATOM 577 C CA . LEU A 1 82 ? -26.112 3.240 24.897 1.00 97.44 82 LEU A CA 1
ATOM 578 C C . LEU A 1 82 ? -25.231 4.079 25.829 1.00 97.44 82 LEU A C 1
ATOM 580 O O . LEU A 1 82 ? -24.254 4.679 25.380 1.00 97.44 82 LEU A O 1
ATOM 584 N N . ILE A 1 83 ? -25.546 4.080 27.124 1.00 98.12 83 ILE A N 1
ATOM 585 C CA . ILE A 1 83 ? -24.759 4.764 28.155 1.00 98.12 83 ILE A CA 1
ATOM 586 C C . ILE A 1 83 ? -24.070 3.722 29.040 1.00 98.12 83 ILE A C 1
ATOM 588 O O . ILE A 1 83 ? -24.726 2.865 29.628 1.00 98.12 83 ILE A O 1
ATOM 592 N N . LEU A 1 84 ? -22.747 3.814 29.156 1.00 98.50 84 LEU A N 1
ATOM 593 C CA . LEU A 1 84 ? -21.947 3.105 30.153 1.00 98.50 84 LEU A CA 1
ATOM 594 C C . LEU A 1 84 ? -21.804 4.017 31.378 1.00 98.50 84 LEU A C 1
ATOM 596 O O . LEU A 1 84 ? -21.138 5.052 31.311 1.00 98.50 84 LEU A O 1
ATOM 600 N N . ASN A 1 85 ? -22.445 3.672 32.492 1.00 98.19 85 ASN A N 1
ATOM 601 C CA . ASN A 1 85 ? -22.464 4.508 33.687 1.00 98.19 85 ASN A CA 1
ATOM 602 C C . ASN A 1 85 ? -21.197 4.312 34.536 1.00 98.19 85 ASN A C 1
ATOM 604 O O . ASN A 1 85 ? -21.134 3.426 35.389 1.00 98.19 85 ASN A O 1
ATOM 608 N N . ASN A 1 86 ? -20.194 5.164 34.311 1.00 98.31 86 ASN A N 1
ATOM 609 C CA . ASN A 1 86 ? -18.946 5.233 35.079 1.00 98.31 86 ASN A CA 1
ATOM 610 C C . ASN A 1 86 ? -18.950 6.397 36.096 1.00 98.31 86 ASN A C 1
ATOM 612 O O . ASN A 1 86 ? -17.907 6.981 36.412 1.00 98.31 86 ASN A O 1
ATOM 616 N N . ALA A 1 87 ? -20.133 6.808 36.559 1.00 97.94 87 ALA A N 1
ATOM 617 C CA . ALA A 1 87 ? -20.295 7.982 37.403 1.00 97.94 87 ALA A CA 1
ATOM 618 C C . ALA A 1 87 ? -20.345 7.610 38.894 1.00 97.94 87 ALA A C 1
ATOM 620 O O . ALA A 1 87 ? -21.166 6.803 39.319 1.00 97.94 87 ALA A O 1
ATOM 621 N N . THR A 1 88 ? -19.493 8.236 39.711 1.00 97.12 88 THR A N 1
ATOM 622 C CA . THR A 1 88 ? -19.519 8.121 41.187 1.00 97.12 88 THR A CA 1
ATOM 623 C C . THR A 1 88 ? -20.423 9.162 41.859 1.00 97.12 88 THR A C 1
ATOM 625 O O . THR A 1 88 ? -20.663 9.104 43.061 1.00 97.12 88 THR A O 1
ATOM 628 N N . ALA A 1 89 ? -20.937 10.112 41.080 1.00 95.81 89 ALA A N 1
ATOM 629 C CA . ALA A 1 89 ? -21.926 11.114 41.460 1.00 95.81 89 ALA A CA 1
ATOM 630 C C . ALA A 1 89 ? -22.952 11.246 40.323 1.00 95.81 89 ALA A C 1
ATOM 632 O O . ALA A 1 89 ? -22.737 10.700 39.242 1.00 95.81 89 ALA A O 1
ATOM 633 N N . ALA A 1 90 ? -24.054 11.968 40.543 1.00 93.94 90 ALA A N 1
ATOM 634 C CA . ALA A 1 90 ? -25.017 12.235 39.475 1.00 93.94 90 ALA A CA 1
ATOM 635 C C . ALA A 1 90 ? -24.325 12.909 38.274 1.00 93.94 90 ALA A C 1
ATOM 637 O O . ALA A 1 90 ? -23.574 13.873 38.440 1.00 93.94 90 ALA A O 1
ATOM 638 N N . ALA A 1 91 ? -24.581 12.391 37.077 1.00 94.81 91 ALA A N 1
ATOM 639 C CA . ALA A 1 91 ? -23.992 12.846 35.827 1.00 94.81 91 ALA A CA 1
ATOM 640 C C . ALA A 1 91 ? -25.072 13.074 34.764 1.00 94.81 91 ALA A C 1
ATOM 642 O O . ALA A 1 91 ? -26.243 12.732 34.935 1.00 94.81 91 ALA A O 1
ATOM 643 N N . HIS A 1 92 ? -24.662 13.652 33.640 1.00 91.94 92 HIS A N 1
ATOM 644 C CA . HIS A 1 92 ? -25.494 13.786 32.453 1.00 91.94 92 HIS A CA 1
ATOM 645 C C . HIS A 1 92 ? -24.766 13.202 31.247 1.00 91.94 92 HIS A C 1
ATOM 647 O O . HIS A 1 92 ? -23.565 13.415 31.094 1.00 91.94 92 HIS A O 1
ATOM 653 N N . ALA A 1 93 ? -25.505 12.486 30.404 1.00 91.31 93 ALA A N 1
ATOM 654 C CA . ALA A 1 93 ? -25.008 11.861 29.181 1.00 91.31 93 ALA A CA 1
ATOM 655 C C . ALA A 1 93 ? -26.096 11.972 28.106 1.00 91.31 93 ALA A C 1
ATOM 657 O O . ALA A 1 93 ? -27.233 11.565 28.337 1.00 91.31 93 ALA A O 1
ATOM 658 N N . ARG A 1 94 ? -25.789 12.628 26.980 1.00 84.31 94 ARG A N 1
ATOM 659 C CA . ARG A 1 94 ? -26.715 12.881 25.849 1.00 84.31 94 ARG A CA 1
ATOM 660 C C . ARG A 1 94 ? -28.152 13.292 26.218 1.00 84.31 94 ARG A C 1
ATOM 662 O O . ARG A 1 94 ? -29.116 12.871 25.588 1.00 84.31 94 ARG A O 1
ATOM 669 N N . GLY A 1 95 ? -28.300 14.170 27.210 1.00 82.62 95 GLY A N 1
ATOM 670 C CA . GLY A 1 95 ? -29.609 14.686 27.637 1.00 82.62 95 GLY A CA 1
ATOM 671 C C . GLY A 1 95 ? -30.365 13.783 28.616 1.00 82.62 95 GLY A C 1
ATOM 672 O O . GLY A 1 95 ? -31.448 14.156 29.057 1.00 82.62 95 GLY A O 1
ATOM 673 N N . HIS A 1 96 ? -29.780 12.653 29.010 1.00 86.38 96 HIS A N 1
ATOM 674 C CA . HIS A 1 96 ? -30.272 11.799 30.083 1.00 86.38 96 HIS A CA 1
ATOM 675 C C . HIS A 1 96 ? -29.647 12.212 31.420 1.00 86.38 96 HIS A C 1
ATOM 677 O O . HIS A 1 96 ? -28.468 12.580 31.491 1.00 86.38 96 HIS A O 1
ATOM 683 N N . ALA A 1 97 ? -30.440 12.166 32.489 1.00 92.38 97 ALA A N 1
ATOM 684 C CA . ALA A 1 97 ? -29.925 12.215 33.852 1.00 92.38 97 ALA A CA 1
ATOM 685 C C . ALA A 1 97 ? -29.456 10.810 34.238 1.00 92.38 97 ALA A C 1
ATOM 687 O O . ALA A 1 97 ? -30.232 9.861 34.176 1.00 92.38 97 ALA A O 1
ATOM 688 N N . VAL A 1 98 ? -28.191 10.682 34.628 1.00 95.31 98 VAL A N 1
ATOM 689 C CA . VAL A 1 98 ? -27.571 9.402 34.973 1.00 95.31 98 VAL A CA 1
ATOM 690 C C . VAL A 1 98 ? -27.264 9.407 36.474 1.00 95.31 98 VAL A C 1
ATOM 692 O O . VAL A 1 98 ? -26.394 10.167 36.912 1.00 95.31 98 VAL A O 1
ATOM 695 N N . PRO A 1 99 ? -27.983 8.617 37.293 1.00 94.56 99 PRO A N 1
ATOM 696 C CA . PRO A 1 99 ? -27.680 8.469 38.715 1.00 94.56 99 PRO A CA 1
ATOM 697 C C . PRO A 1 99 ? -26.261 7.917 38.942 1.00 94.56 99 PRO A C 1
ATOM 699 O O . PRO A 1 99 ? -25.724 7.252 38.055 1.00 94.56 99 PRO A O 1
ATOM 702 N N . PRO A 1 100 ? -25.647 8.142 40.119 1.00 97.06 100 PRO A N 1
ATOM 703 C CA . PRO A 1 100 ? -24.380 7.494 40.446 1.00 97.06 100 PRO A CA 1
ATOM 704 C C . PRO A 1 100 ? -24.526 5.972 40.375 1.00 97.06 100 PRO A C 1
ATOM 706 O O . PRO A 1 100 ? -25.490 5.421 40.908 1.00 97.06 100 PRO A O 1
ATOM 709 N N . ASN A 1 101 ? -23.559 5.301 39.753 1.00 98.00 101 ASN A N 1
ATOM 710 C CA . ASN A 1 101 ? -23.525 3.848 39.672 1.00 98.00 101 ASN A CA 1
ATOM 711 C C . ASN A 1 101 ? -23.223 3.258 41.068 1.00 98.00 101 ASN A C 1
ATOM 713 O O . ASN A 1 101 ? -22.116 3.459 41.587 1.00 98.00 101 ASN A O 1
ATOM 717 N N . PRO A 1 102 ? -24.155 2.496 41.678 1.00 97.38 102 PRO A N 1
ATOM 718 C CA . PRO A 1 102 ? -23.969 1.939 43.018 1.00 97.38 102 PRO A CA 1
ATOM 719 C C . PRO A 1 102 ? -22.753 1.011 43.141 1.00 97.38 102 PRO A C 1
ATOM 721 O O . PRO A 1 102 ? -22.154 0.924 44.213 1.00 97.38 102 PRO A O 1
ATOM 724 N N . ASN A 1 103 ? -22.346 0.358 42.047 1.00 97.62 103 ASN A N 1
ATOM 725 C CA . ASN A 1 103 ? -21.213 -0.569 42.025 1.00 97.62 103 ASN A CA 1
ATOM 726 C C . ASN A 1 103 ? -19.857 0.135 42.217 1.00 97.62 103 ASN A C 1
ATOM 728 O O . ASN A 1 103 ? -18.862 -0.525 42.508 1.00 97.62 103 ASN A O 1
ATOM 732 N N . LEU A 1 104 ? -19.797 1.463 42.060 1.00 97.75 104 LEU A N 1
ATOM 733 C CA . LEU A 1 104 ? -18.553 2.242 42.122 1.00 97.75 104 LEU A CA 1
ATOM 734 C C . LEU A 1 104 ? -18.304 2.885 43.494 1.00 97.75 104 LEU A C 1
ATOM 736 O O . LEU A 1 104 ? -17.256 3.496 43.702 1.00 97.75 104 LEU A O 1
ATOM 740 N N . ALA A 1 105 ? -19.239 2.756 44.444 1.00 93.62 105 ALA A N 1
ATOM 741 C CA . ALA A 1 105 ? -19.187 3.459 45.729 1.00 93.62 105 ALA A CA 1
ATOM 742 C C . ALA A 1 105 ? -17.937 3.132 46.573 1.00 93.62 105 ALA A C 1
ATOM 744 O O . ALA A 1 105 ? -17.462 3.989 47.315 1.00 93.62 105 ALA A O 1
ATOM 745 N N . GLY A 1 106 ? -17.401 1.909 46.462 1.00 90.25 106 GLY A N 1
ATOM 746 C CA . GLY A 1 106 ? -16.218 1.459 47.210 1.00 90.25 106 GLY A CA 1
ATOM 747 C C . GLY A 1 106 ? -14.912 1.404 46.409 1.00 90.25 106 GLY A C 1
ATOM 748 O O . GLY A 1 106 ? -13.842 1.337 47.007 1.00 90.25 106 GLY A O 1
ATOM 749 N N . SER A 1 107 ? -14.983 1.422 45.078 1.00 93.25 107 SER A N 1
ATOM 750 C CA . SER A 1 107 ? -13.847 1.188 44.170 1.00 93.25 107 SER A CA 1
ATOM 751 C C . SER A 1 107 ? -13.456 2.419 43.345 1.00 93.25 107 SER A C 1
ATOM 753 O O . SER A 1 107 ? -12.329 2.496 42.856 1.00 93.25 107 SER A O 1
ATOM 755 N N . GLY A 1 108 ? -14.347 3.407 43.222 1.00 95.69 108 GLY A N 1
ATOM 756 C CA . GLY A 1 108 ? -14.166 4.546 42.324 1.00 95.69 108 GLY A CA 1
ATOM 757 C C . GLY A 1 108 ? -14.454 4.196 40.856 1.00 95.69 108 GLY A C 1
ATOM 758 O O . GLY A 1 108 ? -14.930 3.101 40.555 1.00 95.69 108 GLY A O 1
ATOM 759 N N . PRO A 1 109 ? -14.216 5.134 39.921 1.00 97.56 109 PRO A N 1
ATOM 760 C CA . PRO A 1 109 ? -14.509 4.916 38.511 1.00 97.56 109 PRO A CA 1
ATOM 761 C C . PRO A 1 109 ? -13.522 3.948 37.849 1.00 97.56 109 PRO A C 1
ATOM 763 O O . PRO A 1 109 ? -12.336 3.900 38.183 1.00 97.56 109 PRO A O 1
ATOM 766 N N . ALA A 1 110 ? -13.999 3.224 36.841 1.00 97.38 110 ALA A N 1
ATOM 767 C CA . ALA A 1 110 ? -13.167 2.398 35.983 1.00 97.38 110 ALA A CA 1
ATOM 768 C C . ALA A 1 110 ? -12.282 3.262 35.071 1.00 97.38 110 ALA A C 1
ATOM 770 O O . ALA A 1 110 ? -12.692 4.321 34.595 1.00 97.38 110 ALA A O 1
ATOM 771 N N . ARG A 1 111 ? -11.076 2.767 34.785 1.00 95.00 111 ARG A N 1
ATOM 772 C CA . ARG A 1 111 ? -10.178 3.282 33.739 1.00 95.00 111 ARG A CA 1
ATOM 773 C C . ARG A 1 111 ? -10.380 2.558 32.413 1.00 95.00 111 ARG A C 1
ATOM 775 O O . ARG A 1 111 ? -10.170 3.157 31.363 1.00 95.00 111 ARG A O 1
ATOM 782 N N . VAL A 1 112 ? -10.765 1.282 32.468 1.00 94.75 112 VAL A N 1
ATOM 783 C CA . VAL A 1 112 ? -11.073 0.454 31.299 1.00 94.75 112 VAL A CA 1
ATOM 784 C C . VAL A 1 112 ? -12.376 -0.294 31.549 1.00 94.75 112 VAL A C 1
ATOM 786 O O . VAL A 1 112 ? -12.514 -0.968 32.568 1.00 94.75 112 VAL A O 1
ATOM 789 N N . ILE A 1 113 ? -13.314 -0.196 30.614 1.00 97.75 113 ILE A N 1
ATOM 790 C CA . ILE A 1 113 ? -14.602 -0.888 30.641 1.00 97.75 113 ILE A CA 1
ATOM 791 C C . ILE A 1 113 ? -14.574 -1.969 29.563 1.00 97.75 113 ILE A C 1
ATOM 793 O O . ILE A 1 113 ? -14.573 -1.673 28.367 1.00 97.75 113 ILE A O 1
ATOM 797 N N . VAL A 1 114 ? -14.539 -3.231 29.984 1.00 96.75 114 VAL A N 1
ATOM 798 C CA . VAL A 1 114 ? -14.547 -4.393 29.093 1.00 96.75 114 VAL A CA 1
ATOM 799 C C . VAL A 1 114 ? -15.960 -4.934 28.991 1.00 96.75 114 VAL A C 1
ATOM 801 O O . VAL A 1 114 ? -16.524 -5.370 29.992 1.00 96.75 114 VAL A O 1
ATOM 804 N N . ASN A 1 115 ? -16.503 -4.936 27.776 1.00 98.00 115 ASN A N 1
ATOM 805 C CA . ASN A 1 115 ? -17.801 -5.507 27.448 1.00 98.00 115 ASN A CA 1
ATOM 806 C C . ASN A 1 115 ? -17.588 -6.798 26.652 1.00 98.00 115 ASN A C 1
ATOM 808 O O . ASN A 1 115 ? -17.300 -6.752 25.454 1.00 98.00 115 ASN A O 1
ATOM 812 N N . GLU A 1 116 ? -17.689 -7.947 27.315 1.00 96.75 116 GLU A N 1
ATOM 813 C CA . GLU A 1 116 ? -17.451 -9.259 26.713 1.00 96.75 116 GLU A CA 1
ATOM 814 C C . GLU A 1 116 ? -18.762 -9.997 26.434 1.00 96.75 116 GLU A C 1
ATOM 816 O O . GLU A 1 116 ? -19.582 -10.219 27.324 1.00 96.75 116 GLU A O 1
ATOM 821 N N . VAL A 1 117 ? -18.951 -10.433 25.190 1.00 97.69 117 VAL A N 1
ATOM 822 C CA . VAL A 1 117 ? -20.100 -11.247 24.793 1.00 97.69 117 VAL A CA 1
ATOM 823 C C . VAL A 1 117 ? -19.742 -12.728 24.882 1.00 97.69 117 VAL A C 1
ATOM 825 O O . VAL A 1 117 ? -18.944 -13.239 24.097 1.00 97.69 117 VAL A O 1
ATOM 828 N N . LEU A 1 118 ? -20.386 -13.425 25.818 1.00 95.56 118 LEU A N 1
ATOM 829 C CA . LEU A 1 118 ? -20.299 -14.877 26.003 1.00 95.56 118 LEU A CA 1
ATOM 830 C C . LEU A 1 118 ? -21.335 -15.641 25.162 1.00 95.56 118 LEU A C 1
ATOM 832 O O . LEU A 1 118 ? -21.217 -16.853 24.983 1.00 95.56 118 LEU A O 1
ATOM 836 N N . GLY A 1 119 ? -22.359 -14.940 24.663 1.00 94.88 119 GLY A N 1
ATOM 837 C CA . GLY A 1 119 ? -23.366 -15.492 23.759 1.00 94.88 119 GLY A CA 1
ATOM 838 C C . GLY A 1 119 ? -22.812 -15.851 22.376 1.00 94.88 119 GLY A C 1
ATOM 839 O O . GLY A 1 119 ? -21.626 -15.701 22.089 1.00 94.88 119 GLY A O 1
ATOM 840 N N . THR A 1 120 ? -23.691 -16.321 21.493 1.00 94.56 120 THR A N 1
ATOM 841 C CA . THR A 1 120 ? -23.334 -16.814 20.147 1.00 94.56 120 THR A CA 1
ATOM 842 C C . THR A 1 120 ? -23.680 -15.839 19.020 1.00 94.56 120 THR A C 1
ATOM 844 O O . THR A 1 120 ? -23.399 -16.108 17.854 1.00 94.56 120 THR A O 1
ATOM 847 N N . THR A 1 121 ? -24.300 -14.702 19.338 1.00 94.38 121 THR A N 1
ATOM 848 C CA . THR A 1 121 ? -24.741 -13.716 18.345 1.00 94.38 121 THR A CA 1
ATOM 849 C C . THR A 1 121 ? -23.706 -12.599 18.159 1.00 94.38 121 THR A C 1
ATOM 851 O O . THR A 1 121 ? -23.186 -12.089 19.159 1.00 94.38 121 THR A O 1
ATOM 854 N N . PRO A 1 122 ? -23.431 -12.157 16.916 1.00 97.19 122 PRO A N 1
ATOM 855 C CA . PRO A 1 122 ? -22.598 -10.982 16.654 1.00 97.19 122 PRO A CA 1
ATOM 856 C C . PRO A 1 122 ? -23.196 -9.695 17.236 1.00 97.19 122 PRO A C 1
ATOM 858 O O . PRO A 1 122 ? -24.414 -9.578 17.369 1.00 97.19 122 PRO A O 1
ATOM 861 N N . SER A 1 123 ? -22.345 -8.708 17.513 1.00 98.62 123 SER A N 1
ATOM 862 C CA . SER A 1 123 ? -22.764 -7.383 17.987 1.00 98.62 123 SER A CA 1
ATOM 863 C C . SER A 1 123 ? -23.070 -6.438 16.823 1.00 98.62 123 SER A C 1
ATOM 865 O O . SER A 1 123 ? -22.286 -6.332 15.880 1.00 98.62 123 SER A O 1
ATOM 867 N N . GLN A 1 124 ? -24.180 -5.709 16.913 1.00 98.19 124 GLN A N 1
ATOM 868 C CA . GLN A 1 124 ? -24.554 -4.604 16.028 1.00 98.19 124 GLN A CA 1
ATOM 869 C C . GLN A 1 124 ? -24.436 -3.286 16.799 1.00 98.19 124 GLN A C 1
ATOM 871 O O . GLN A 1 124 ? -25.124 -3.084 17.798 1.00 98.19 124 GLN A O 1
ATOM 876 N N . LEU A 1 125 ? -23.557 -2.394 16.349 1.00 98.31 125 LEU A N 1
ATOM 877 C CA . LEU A 1 125 ? -23.324 -1.080 16.941 1.00 98.31 125 LEU A CA 1
ATOM 878 C C . LEU A 1 125 ? -23.825 -0.015 15.959 1.00 98.31 125 LEU A C 1
ATOM 880 O O . LEU A 1 125 ? -23.173 0.239 14.951 1.00 98.31 125 LEU A O 1
ATOM 884 N N . GLN A 1 126 ? -24.997 0.557 16.219 1.00 96.62 126 GLN A N 1
ATOM 885 C CA . GLN A 1 126 ? -25.743 1.406 15.276 1.00 96.62 126 GLN A CA 1
ATOM 886 C C . GLN A 1 126 ? -25.996 2.829 15.792 1.00 96.62 126 GLN A C 1
ATOM 888 O O . GLN A 1 126 ? -26.733 3.591 15.174 1.00 96.62 126 GLN A O 1
ATOM 893 N N . GLY A 1 127 ? -25.434 3.179 16.946 1.00 95.06 127 GLY A N 1
ATOM 894 C CA . GLY A 1 127 ? -25.644 4.473 17.583 1.00 95.06 127 GLY A CA 1
ATOM 895 C C . GLY A 1 127 ? -24.450 4.898 18.425 1.00 95.06 127 GLY A C 1
ATOM 896 O O . GLY A 1 127 ? -23.367 4.310 18.348 1.00 95.06 127 GLY A O 1
ATOM 897 N N . VAL A 1 128 ? -24.662 5.934 19.234 1.00 95.56 128 VAL A N 1
ATOM 898 C CA . VAL A 1 128 ? -23.628 6.486 20.113 1.00 95.56 128 VAL A CA 1
ATOM 899 C C . VAL A 1 128 ? -23.474 5.618 21.360 1.00 95.56 128 VAL A C 1
ATOM 901 O O . VAL A 1 128 ? -24.462 5.341 22.037 1.00 95.56 128 VAL A O 1
ATOM 904 N N . MET A 1 129 ? -22.245 5.242 21.692 1.00 96.69 129 MET A N 1
ATOM 905 C CA . MET A 1 129 ? -21.864 4.691 22.985 1.00 96.69 129 MET A CA 1
ATOM 906 C C . MET A 1 129 ? -21.144 5.773 23.794 1.00 96.69 129 MET A C 1
ATOM 908 O O . MET A 1 129 ? -20.105 6.281 23.373 1.00 96.69 129 MET A O 1
ATOM 912 N N . GLU A 1 130 ? -21.697 6.140 24.945 1.00 96.56 130 GLU A N 1
ATOM 913 C CA . GLU A 1 130 ? -21.176 7.222 25.784 1.00 96.56 130 GLU A CA 1
ATOM 914 C C . GLU A 1 130 ? -20.820 6.714 27.179 1.00 96.56 130 GLU A C 1
ATOM 916 O O . GLU A 1 130 ? -21.603 5.999 27.803 1.00 96.56 130 GLU A O 1
ATOM 921 N N . VAL A 1 131 ? -19.652 7.108 27.686 1.00 97.56 131 VAL A N 1
ATOM 922 C CA . VAL A 1 131 ? -19.282 6.883 29.089 1.00 97.56 131 VAL A CA 1
ATOM 923 C C . VAL A 1 131 ? -19.766 8.066 29.927 1.00 97.56 131 VAL A C 1
ATOM 925 O O . VAL A 1 131 ? -19.256 9.178 29.790 1.00 97.56 131 VAL A O 1
ATOM 928 N N . ALA A 1 132 ? -20.737 7.844 30.814 1.00 97.81 132 ALA A N 1
ATOM 929 C CA . ALA A 1 132 ? -21.189 8.862 31.759 1.00 97.81 132 ALA A CA 1
ATOM 930 C C . ALA A 1 132 ? -20.220 8.970 32.945 1.00 97.81 132 ALA A C 1
ATOM 932 O O . ALA A 1 132 ? -19.762 7.959 33.474 1.00 97.81 132 ALA A O 1
ATOM 933 N N . GLY A 1 133 ? -19.942 10.194 33.397 1.00 96.75 133 GLY A N 1
ATOM 934 C CA . GLY A 1 133 ? -19.020 10.438 34.506 1.00 96.75 133 GLY A CA 1
ATOM 935 C C . GLY A 1 133 ? -17.555 10.453 34.066 1.00 96.75 133 GLY A C 1
ATOM 936 O O . GLY A 1 133 ? -17.189 11.157 33.123 1.00 96.75 133 GLY A O 1
ATOM 937 N N . ALA A 1 134 ? -16.697 9.730 34.788 1.00 97.06 134 ALA A N 1
ATOM 938 C CA . ALA A 1 134 ? -15.263 9.738 34.517 1.00 97.06 134 ALA A CA 1
ATOM 939 C C . ALA A 1 134 ? -14.942 9.059 33.174 1.00 97.06 134 ALA A C 1
ATOM 941 O O . ALA A 1 134 ? -15.473 7.994 32.859 1.00 97.06 134 ALA A O 1
ATOM 942 N N . GLN A 1 135 ? -14.042 9.670 32.401 1.00 96.19 135 GLN A N 1
ATOM 943 C CA . GLN A 1 135 ? -13.563 9.127 31.131 1.00 96.19 135 GLN A CA 1
ATOM 944 C C . GLN A 1 135 ? -12.897 7.751 31.330 1.00 96.19 135 GLN A C 1
ATOM 946 O O . GLN A 1 135 ? -12.083 7.588 32.239 1.00 96.19 135 GLN A O 1
ATOM 951 N N . ALA A 1 136 ? -13.192 6.792 30.448 1.00 96.50 136 ALA A N 1
ATOM 952 C CA . ALA A 1 136 ? -12.598 5.454 30.464 1.00 96.50 136 ALA A CA 1
ATOM 953 C C . ALA A 1 136 ? -12.377 4.913 29.047 1.00 96.50 136 ALA A C 1
ATOM 955 O O . ALA A 1 136 ? -13.100 5.281 28.119 1.00 96.50 136 ALA A O 1
ATOM 956 N N . ASP A 1 137 ? -11.405 4.015 28.891 1.00 95.25 137 ASP A N 1
ATOM 957 C CA . ASP A 1 137 ? -11.250 3.211 27.680 1.00 95.25 137 ASP A CA 1
ATOM 958 C C . ASP A 1 137 ? -12.416 2.223 27.561 1.00 95.25 137 ASP A C 1
ATOM 960 O O . ASP A 1 137 ? -12.877 1.675 28.565 1.00 95.25 137 ASP A O 1
ATOM 964 N N . VAL A 1 138 ? -12.869 1.949 26.339 1.00 97.19 138 VAL A N 1
ATOM 965 C CA . VAL A 1 138 ? -13.969 1.011 26.090 1.00 97.19 138 VAL A CA 1
ATOM 966 C C . VAL A 1 138 ? -13.496 -0.124 25.201 1.00 97.19 138 VAL A C 1
ATOM 968 O O . VAL A 1 138 ? -12.990 0.092 24.099 1.00 97.19 138 VAL A O 1
ATOM 971 N N . VAL A 1 139 ? -13.716 -1.351 25.663 1.00 96.88 139 VAL A N 1
ATOM 972 C CA . VAL A 1 139 ? -13.496 -2.570 24.890 1.00 96.88 139 VAL A CA 1
ATOM 973 C C . VAL A 1 139 ? -14.835 -3.243 24.618 1.00 96.88 139 VAL A C 1
ATOM 975 O O . VAL A 1 139 ? -15.624 -3.450 25.539 1.00 96.88 139 VAL A O 1
ATOM 978 N N . VAL A 1 140 ? -15.079 -3.624 23.366 1.00 98.31 140 VAL A N 1
ATOM 979 C CA . VAL A 1 140 ? -16.177 -4.516 22.973 1.00 98.31 140 VAL A CA 1
ATOM 980 C C . VAL A 1 140 ? -15.562 -5.780 22.387 1.00 98.31 140 VAL A C 1
ATOM 982 O O . VAL A 1 140 ? -14.959 -5.740 21.312 1.00 98.31 140 VAL A O 1
ATOM 985 N N . ALA A 1 141 ? -15.700 -6.892 23.104 1.00 97.19 141 ALA A N 1
ATOM 986 C CA . ALA A 1 141 ? -15.147 -8.188 22.740 1.00 97.19 141 ALA A CA 1
ATOM 987 C C . ALA A 1 141 ? -16.270 -9.165 22.370 1.00 97.19 141 ALA A C 1
ATOM 989 O O . ALA A 1 141 ? -17.033 -9.600 23.232 1.00 97.19 141 ALA A O 1
ATOM 990 N N . ASN A 1 142 ? -16.377 -9.525 21.090 1.00 97.94 142 ASN A N 1
ATOM 991 C CA . ASN A 1 142 ? -17.354 -10.507 20.619 1.00 97.94 142 ASN A CA 1
ATOM 992 C C . ASN A 1 142 ? -16.744 -11.429 19.547 1.00 97.94 142 ASN A C 1
ATOM 994 O O . ASN A 1 142 ? -16.655 -11.040 18.377 1.00 97.94 142 ASN A O 1
ATOM 998 N N . PRO A 1 143 ? -16.361 -12.671 19.903 1.00 95.44 143 PRO A N 1
ATOM 999 C CA . PRO A 1 143 ? -15.784 -13.631 18.961 1.00 95.44 143 PRO A CA 1
ATOM 1000 C C . PRO A 1 143 ? -16.672 -14.003 17.774 1.00 95.44 143 PRO A C 1
ATOM 1002 O O . PRO A 1 143 ? -16.159 -14.444 16.747 1.00 95.44 143 PRO A O 1
ATOM 1005 N N . ASN A 1 144 ? -17.986 -13.804 17.882 1.00 96.19 144 ASN A N 1
ATOM 1006 C CA . ASN A 1 144 ? -18.926 -14.089 16.798 1.00 96.19 144 ASN A CA 1
ATOM 1007 C C . ASN A 1 144 ? -18.901 -13.004 15.705 1.00 96.19 144 ASN A C 1
ATOM 1009 O O . ASN A 1 144 ? -19.381 -13.233 14.597 1.00 96.19 144 ASN A O 1
ATOM 1013 N N . GLY A 1 145 ? -18.322 -11.835 15.995 1.00 97.69 145 GLY A N 1
ATOM 1014 C CA . GLY A 1 145 ? -18.197 -10.709 15.074 1.00 97.69 145 GLY A CA 1
ATOM 1015 C C . GLY A 1 145 ? -18.819 -9.420 15.607 1.00 97.69 145 GLY A C 1
ATOM 1016 O O . GLY A 1 145 ? -19.653 -9.426 16.515 1.00 97.69 145 GLY A O 1
ATOM 1017 N N . ILE A 1 146 ? -18.408 -8.298 15.016 1.00 98.75 146 ILE A N 1
ATOM 1018 C CA . ILE A 1 146 ? -18.883 -6.954 15.362 1.00 98.75 146 ILE A CA 1
ATOM 1019 C C . ILE A 1 146 ? -19.169 -6.192 14.070 1.00 98.75 146 ILE A C 1
ATOM 1021 O O . ILE A 1 146 ? -18.337 -6.129 13.168 1.00 98.75 146 ILE A O 1
ATOM 1025 N N . THR A 1 147 ? -20.343 -5.582 13.976 1.00 98.62 147 THR A N 1
ATOM 1026 C CA . THR A 1 147 ? -20.683 -4.642 12.906 1.00 98.62 147 THR A CA 1
ATOM 1027 C C . THR A 1 147 ? -20.877 -3.259 13.508 1.00 98.62 147 THR A C 1
ATOM 1029 O O . THR A 1 147 ? -21.788 -3.072 14.307 1.00 98.62 147 THR A O 1
ATOM 1032 N N . CYS A 1 148 ? -20.048 -2.294 13.120 1.00 98.00 148 CYS A N 1
ATOM 1033 C CA . CYS A 1 148 ? -20.296 -0.874 13.351 1.00 98.00 148 CYS A CA 1
ATOM 1034 C C . CYS A 1 148 ? -21.005 -0.312 12.116 1.00 98.00 148 CYS A C 1
ATOM 1036 O O . CYS A 1 148 ? -20.459 -0.388 11.018 1.00 98.00 148 CYS A O 1
ATOM 1038 N N . ALA A 1 149 ? -22.223 0.194 12.291 1.00 96.25 149 ALA A N 1
ATOM 1039 C CA . ALA A 1 149 ? -23.029 0.832 11.257 1.00 96.25 149 ALA A CA 1
ATOM 1040 C C . ALA A 1 149 ? -23.327 2.276 11.681 1.00 96.25 149 ALA A C 1
ATOM 1042 O O . ALA A 1 149 ? -24.304 2.516 12.383 1.00 96.25 149 ALA A O 1
ATOM 1043 N N . GLY A 1 150 ? -22.432 3.213 11.352 1.00 95.12 150 GLY A N 1
ATOM 1044 C CA . GLY A 1 150 ? -22.553 4.604 11.803 1.00 95.12 150 GLY A CA 1
ATOM 1045 C C . GLY A 1 150 ? -22.355 4.783 13.315 1.00 95.12 150 GLY A C 1
ATOM 1046 O O . GLY A 1 150 ? -22.935 5.692 13.905 1.00 95.12 150 GLY A O 1
ATOM 1047 N N . CYS A 1 151 ? -21.575 3.908 13.959 1.00 96.12 151 CYS A N 1
ATOM 1048 C CA . CYS A 1 151 ? -21.362 3.972 15.403 1.00 96.12 151 CYS A CA 1
ATOM 1049 C C . CYS A 1 151 ? -20.503 5.180 15.807 1.00 96.12 151 CYS A C 1
ATOM 1051 O O . CYS A 1 151 ? -19.614 5.618 15.065 1.00 96.12 151 CYS A O 1
ATOM 1053 N N . GLU A 1 152 ? -20.755 5.695 17.011 1.00 95.75 152 GLU A N 1
ATOM 1054 C CA . GLU A 1 152 ? -20.001 6.810 17.581 1.00 95.75 152 GLU A CA 1
ATOM 1055 C C . GLU A 1 152 ? -19.604 6.538 19.033 1.00 95.75 152 GLU A C 1
ATOM 1057 O O . GLU A 1 152 ? -20.366 5.920 19.770 1.00 95.75 152 GLU A O 1
ATOM 1062 N N . PHE A 1 153 ? -18.423 6.997 19.451 1.00 95.25 153 PHE A N 1
ATOM 1063 C CA . PHE A 1 153 ? -17.934 6.852 20.827 1.00 95.25 153 PHE A CA 1
ATOM 1064 C C . PHE A 1 153 ? -17.680 8.217 21.463 1.00 95.25 153 PHE A C 1
ATOM 1066 O O . PHE A 1 153 ? -17.010 9.061 20.865 1.00 95.25 153 PHE A O 1
ATOM 1073 N N . VAL A 1 154 ? -18.189 8.420 22.679 1.00 94.69 154 VAL A N 1
ATOM 1074 C CA . VAL A 1 154 ? -18.119 9.694 23.410 1.00 94.69 154 VAL A CA 1
ATOM 1075 C C . VAL A 1 154 ? -17.551 9.475 24.809 1.00 94.69 154 VAL A C 1
ATOM 1077 O O . VAL A 1 154 ? -17.901 8.516 25.494 1.00 94.69 154 VAL A O 1
ATOM 1080 N N . ASN A 1 155 ? -16.686 10.401 25.238 1.00 94.50 155 ASN A N 1
ATOM 1081 C CA . ASN A 1 155 ? -15.980 10.344 26.521 1.00 94.50 155 ASN A CA 1
ATOM 1082 C C . ASN A 1 155 ? -15.127 9.068 26.684 1.00 94.50 155 ASN A C 1
ATOM 1084 O O . ASN A 1 155 ? -15.036 8.474 27.757 1.00 94.50 155 ASN A O 1
ATOM 1088 N N . THR A 1 156 ? -14.476 8.662 25.594 1.00 94.50 156 THR A N 1
ATOM 1089 C CA . THR A 1 156 ? -13.655 7.451 25.524 1.00 94.50 156 THR A CA 1
ATOM 1090 C C . THR A 1 156 ? -12.347 7.764 24.791 1.00 94.50 156 THR A C 1
ATOM 1092 O O . THR A 1 156 ? -12.383 8.016 23.585 1.00 94.50 156 THR A O 1
ATOM 1095 N N . PRO A 1 157 ? -11.183 7.775 25.469 1.00 93.19 157 PRO A N 1
ATOM 1096 C CA . PRO A 1 157 ? -9.923 8.152 24.846 1.00 93.19 157 PRO A CA 1
ATOM 1097 C C . PRO A 1 157 ? -9.361 7.005 23.999 1.00 93.19 157 PRO A C 1
ATOM 1099 O O . PRO A 1 157 ? -8.693 7.272 23.003 1.00 93.19 157 PRO A O 1
ATOM 1102 N N . ARG A 1 158 ? -9.678 5.745 24.323 1.00 93.56 158 ARG A N 1
ATOM 1103 C CA . ARG A 1 158 ? -9.350 4.577 23.504 1.00 93.56 158 ARG A CA 1
ATOM 1104 C C . ARG A 1 158 ? -10.539 3.641 23.344 1.00 93.56 158 ARG A C 1
ATOM 1106 O O . ARG A 1 158 ? -11.187 3.273 24.319 1.00 93.56 158 ARG A O 1
ATOM 1113 N N . VAL A 1 159 ? -10.766 3.200 22.112 1.00 95.88 159 VAL A N 1
ATOM 1114 C CA . VAL A 1 159 ? -11.775 2.194 21.767 1.00 95.88 159 VAL A CA 1
ATOM 1115 C C . VAL A 1 159 ? -11.068 0.975 21.207 1.00 95.88 159 VAL A C 1
ATOM 1117 O O . VAL A 1 159 ? -10.254 1.097 20.292 1.00 95.88 159 VAL A O 1
ATOM 1120 N N . VAL A 1 160 ? -11.419 -0.197 21.725 1.00 95.50 160 VAL A N 1
ATOM 1121 C CA . VAL A 1 160 ? -10.995 -1.489 21.192 1.00 95.50 160 VAL A CA 1
ATOM 1122 C C . VAL A 1 160 ? -12.231 -2.272 20.763 1.00 95.50 160 VAL A C 1
ATOM 1124 O O . VAL A 1 160 ? -13.033 -2.683 21.600 1.00 95.50 160 VAL A O 1
ATOM 1127 N N . LEU A 1 161 ? -12.374 -2.531 19.467 1.00 97.94 161 LEU A N 1
ATOM 1128 C CA . LEU A 1 161 ? -13.328 -3.519 18.966 1.00 97.94 161 LEU A CA 1
ATOM 1129 C C . LEU A 1 161 ? -12.552 -4.786 18.637 1.00 97.94 161 LEU A C 1
ATOM 1131 O O . LEU A 1 161 ? -11.610 -4.750 17.845 1.00 97.94 161 LEU A O 1
ATOM 1135 N N . THR A 1 162 ? -12.923 -5.905 19.250 1.00 96.44 162 THR A N 1
ATOM 1136 C CA . THR A 1 162 ? -12.176 -7.150 19.093 1.00 96.44 162 THR A CA 1
ATOM 1137 C C . THR A 1 162 ? -13.077 -8.366 18.943 1.00 96.44 162 THR A C 1
ATOM 1139 O O . THR A 1 162 ? -14.096 -8.498 19.616 1.00 96.44 162 THR A O 1
ATOM 1142 N N . THR A 1 163 ? -12.692 -9.294 18.069 1.00 95.81 163 THR A N 1
ATOM 1143 C CA . THR A 1 163 ? -13.263 -10.653 18.040 1.00 95.81 163 THR A CA 1
ATOM 1144 C C . THR A 1 163 ? -12.399 -11.646 18.816 1.00 95.81 163 THR A C 1
ATOM 1146 O O . THR A 1 163 ? -12.634 -12.854 18.800 1.00 95.81 163 THR A O 1
ATOM 1149 N N . GLY A 1 164 ? -11.374 -11.151 19.509 1.00 89.62 164 GLY A N 1
ATOM 1150 C CA . GLY A 1 164 ? -10.588 -11.941 20.436 1.00 89.62 164 GLY A CA 1
ATOM 1151 C C . GLY A 1 164 ? -11.260 -12.063 21.795 1.00 89.62 164 GLY A C 1
ATOM 1152 O O . GLY A 1 164 ? -11.883 -11.117 22.277 1.00 89.62 164 GLY A O 1
ATOM 1153 N N . ARG A 1 165 ? -11.090 -13.221 22.435 1.00 89.38 165 ARG A N 1
ATOM 1154 C CA . ARG A 1 165 ? -11.464 -13.385 23.844 1.00 89.38 165 ARG A CA 1
ATOM 1155 C C . ARG A 1 165 ? -10.413 -12.716 24.736 1.00 89.38 165 ARG A C 1
ATOM 1157 O O . ARG A 1 165 ? -9.224 -12.954 24.492 1.00 89.38 165 ARG A O 1
ATOM 1164 N N . PRO A 1 166 ? -10.808 -11.888 25.717 1.00 87.25 166 PRO A N 1
ATOM 1165 C CA . PRO A 1 166 ? -9.879 -11.364 26.707 1.00 87.25 166 PRO A CA 1
ATOM 1166 C C . PRO A 1 166 ? -9.326 -12.505 27.572 1.00 87.25 166 PRO A C 1
ATOM 1168 O O . PRO A 1 166 ? -10.065 -13.358 28.052 1.00 87.25 166 PRO A O 1
ATOM 1171 N N . ASP A 1 167 ? -8.013 -12.513 27.760 1.00 82.88 167 ASP A N 1
ATOM 1172 C CA . ASP A 1 167 ? -7.298 -13.344 28.724 1.00 82.88 167 ASP A CA 1
ATOM 1173 C C . ASP A 1 167 ? -6.798 -12.416 29.837 1.00 82.88 167 ASP A C 1
ATOM 1175 O O . ASP A 1 167 ? -5.901 -11.586 29.621 1.00 82.88 167 ASP A O 1
ATOM 1179 N N . PHE A 1 168 ? -7.448 -12.486 30.996 1.00 76.19 168 PHE A N 1
ATOM 1180 C CA . PHE A 1 168 ? -7.097 -11.689 32.165 1.00 76.19 168 PHE A CA 1
ATOM 1181 C C . PHE A 1 168 ? -5.932 -12.373 32.888 1.00 76.19 168 PHE A C 1
ATOM 1183 O O . PHE A 1 168 ? -6.028 -13.523 33.318 1.00 76.19 168 PHE A O 1
ATOM 1190 N N . ALA A 1 169 ? -4.796 -11.681 32.978 1.00 62.69 169 ALA A N 1
ATOM 1191 C CA . ALA A 1 169 ? -3.612 -12.196 33.654 1.00 62.69 169 ALA A CA 1
ATOM 1192 C C . ALA A 1 169 ? -3.812 -12.067 35.174 1.00 62.69 169 ALA A C 1
ATOM 1194 O O . ALA A 1 169 ? -3.400 -11.075 35.773 1.00 62.69 169 ALA A O 1
ATOM 1195 N N . GLY A 1 170 ? -4.496 -13.046 35.777 1.00 58.69 170 GLY A N 1
ATOM 1196 C CA . GLY A 1 170 ? -5.105 -12.882 37.104 1.00 58.69 170 GLY A CA 1
ATOM 1197 C C . GLY A 1 170 ? -6.312 -11.933 37.054 1.00 58.69 170 GLY A C 1
ATOM 1198 O O . GLY A 1 170 ? -6.566 -11.307 36.027 1.00 58.69 170 GLY A O 1
ATOM 1199 N N . GLU A 1 171 ? -7.066 -11.806 38.150 1.00 55.69 171 GLU A N 1
ATOM 1200 C CA . GLU A 1 171 ? -8.280 -10.961 38.186 1.00 55.69 171 GLU A CA 1
ATOM 1201 C C . GLU A 1 171 ? -7.990 -9.458 38.004 1.00 55.69 171 GLU A C 1
ATOM 1203 O O . GLU A 1 171 ? -8.905 -8.678 37.767 1.00 55.69 171 GLU A O 1
ATOM 1208 N N . ASP A 1 172 ? -6.722 -9.036 38.037 1.00 61.09 172 ASP A N 1
ATOM 1209 C CA . ASP A 1 172 ? -6.363 -7.625 38.144 1.00 61.09 172 ASP A CA 1
ATOM 1210 C C . ASP A 1 172 ? -5.867 -6.961 36.854 1.00 61.09 172 ASP A C 1
ATOM 1212 O O . ASP A 1 172 ? -5.757 -5.740 36.848 1.00 61.09 172 ASP A O 1
ATOM 1216 N N . ALA A 1 173 ? -5.558 -7.661 35.753 1.00 64.44 173 ALA A N 1
ATOM 1217 C CA . ALA A 1 173 ? -4.981 -6.992 34.574 1.00 64.44 173 ALA A CA 1
ATOM 1218 C C . ALA A 1 173 ? -5.382 -7.582 33.213 1.00 64.44 173 ALA A C 1
ATOM 1220 O O . ALA A 1 173 ? -5.423 -8.794 33.007 1.00 64.44 173 ALA A O 1
ATOM 1221 N N . LEU A 1 174 ? -5.584 -6.694 32.230 1.00 71.06 174 LEU A N 1
ATOM 1222 C CA . LEU A 1 174 ? -5.755 -7.063 30.822 1.00 71.06 174 LEU A CA 1
ATOM 1223 C C . LEU A 1 174 ? -4.451 -7.643 30.259 1.00 71.06 174 LEU A C 1
ATOM 1225 O O . LEU A 1 174 ? -3.496 -6.907 30.000 1.00 71.06 174 LEU A O 1
ATOM 1229 N N . GLY A 1 175 ? -4.419 -8.963 30.069 1.00 70.44 175 GLY A N 1
ATOM 1230 C CA . GLY A 1 175 ? -3.254 -9.692 29.579 1.00 70.44 175 GLY A CA 1
ATOM 1231 C C . GLY A 1 175 ? -3.153 -9.679 28.053 1.00 70.44 175 GLY A C 1
ATOM 1232 O O . GLY A 1 175 ? -2.403 -8.893 27.463 1.00 70.44 175 GLY A O 1
ATOM 1233 N N . VAL A 1 176 ? -3.889 -10.580 27.403 1.00 77.62 176 VAL A N 1
ATOM 1234 C CA . VAL A 1 176 ? -3.829 -10.822 25.951 1.00 77.62 176 VAL A CA 1
ATOM 1235 C C . VAL A 1 176 ? -5.237 -11.023 25.405 1.00 77.62 176 VAL A C 1
ATOM 1237 O O . VAL A 1 176 ? -6.024 -11.759 25.974 1.00 77.62 176 VAL A O 1
ATOM 1240 N N . TYR A 1 177 ? -5.560 -10.430 24.263 1.00 83.12 177 TYR A N 1
ATOM 1241 C CA . TYR A 1 177 ? -6.761 -10.776 23.508 1.00 83.12 177 TYR A CA 1
ATOM 1242 C C . TYR A 1 177 ? -6.412 -11.852 22.487 1.00 83.12 177 TYR A C 1
ATOM 1244 O O . TYR A 1 177 ? -5.583 -11.622 21.604 1.00 83.12 177 TYR A O 1
ATOM 1252 N N . ARG A 1 178 ? -7.024 -13.034 22.608 1.00 86.75 178 ARG A N 1
ATOM 1253 C CA . ARG A 1 178 ? -6.795 -14.160 21.692 1.00 86.75 178 ARG A CA 1
ATOM 1254 C C . ARG A 1 178 ? -7.809 -14.128 20.558 1.00 86.75 178 ARG A C 1
ATOM 1256 O O . ARG A 1 178 ? -8.952 -14.548 20.728 1.00 86.75 178 ARG A O 1
ATOM 1263 N N . VAL A 1 179 ? -7.383 -13.630 19.405 1.00 87.44 179 VAL A N 1
ATOM 1264 C CA . VAL A 1 179 ? -8.159 -13.568 18.165 1.00 87.44 179 VAL A CA 1
ATOM 1265 C C . VAL A 1 179 ? -7.977 -14.870 17.395 1.00 87.44 179 VAL A C 1
ATOM 1267 O O . VAL A 1 179 ? -6.868 -15.196 16.982 1.00 87.44 179 VAL A O 1
ATOM 1270 N N . THR A 1 180 ? -9.063 -15.608 17.176 1.00 86.19 180 THR A N 1
ATOM 1271 C CA . THR A 1 180 ? -9.044 -16.873 16.414 1.00 86.19 180 THR A CA 1
ATOM 1272 C C . THR A 1 180 ? -10.078 -16.916 15.290 1.00 86.19 180 THR A C 1
ATOM 1274 O O . THR A 1 180 ? -9.874 -17.606 14.294 1.00 86.19 180 THR A O 1
ATOM 1277 N N . GLN A 1 181 ? -11.168 -16.156 15.414 1.00 87.44 181 GLN A N 1
ATOM 1278 C CA . GLN A 1 181 ? -12.299 -16.138 14.485 1.00 87.44 181 GLN A CA 1
ATOM 1279 C C . GLN A 1 181 ? -13.021 -14.783 14.512 1.00 87.44 181 GLN A C 1
ATOM 1281 O O . GLN A 1 181 ? -12.592 -13.870 15.214 1.00 87.44 181 GLN A O 1
ATOM 1286 N N . GLY A 1 182 ? -14.115 -14.667 13.756 1.00 91.31 182 GLY A N 1
ATOM 1287 C CA . GLY A 1 182 ? -14.985 -13.491 13.738 1.00 91.31 182 GLY A CA 1
ATOM 1288 C C . GLY A 1 182 ? -14.477 -12.360 12.842 1.00 91.31 182 GLY A C 1
ATOM 1289 O O . GLY A 1 182 ? -13.276 -12.183 12.633 1.00 91.31 182 GLY A O 1
ATOM 1290 N N . ALA A 1 183 ? -15.410 -11.577 12.306 1.00 96.44 183 ALA A N 1
ATOM 1291 C CA . ALA A 1 183 ? -15.098 -10.412 11.488 1.00 96.44 183 ALA A CA 1
ATOM 1292 C C . ALA A 1 183 ? -15.557 -9.117 12.163 1.00 96.44 183 ALA A C 1
ATOM 1294 O O . ALA A 1 183 ? -16.601 -9.089 12.818 1.00 96.44 183 ALA A O 1
ATOM 1295 N N . ILE A 1 184 ? -14.800 -8.042 11.945 1.00 98.56 184 ILE A N 1
ATOM 1296 C CA . ILE A 1 184 ? -15.251 -6.673 12.200 1.00 98.56 184 ILE A CA 1
ATOM 1297 C C . ILE A 1 184 ? -15.617 -6.041 10.864 1.00 98.56 184 ILE A C 1
ATOM 1299 O O . ILE A 1 184 ? -14.804 -6.029 9.942 1.00 98.56 184 ILE A O 1
ATOM 1303 N N . THR A 1 185 ? -16.831 -5.509 10.762 1.00 98.44 185 THR A N 1
ATOM 1304 C CA . THR A 1 185 ? -17.279 -4.739 9.596 1.00 98.44 185 THR A CA 1
ATOM 1305 C C . THR A 1 185 ? -17.637 -3.329 10.032 1.00 98.44 185 THR A C 1
ATOM 1307 O O . THR A 1 185 ? -18.505 -3.149 10.884 1.00 98.44 185 THR A O 1
ATOM 1310 N N . VAL A 1 186 ? -16.985 -2.331 9.443 1.00 98.31 186 VAL A N 1
ATOM 1311 C CA . VAL A 1 186 ? -17.384 -0.925 9.547 1.00 98.31 186 VAL A CA 1
ATOM 1312 C C . VAL A 1 186 ? -18.144 -0.577 8.278 1.00 98.31 186 VAL A C 1
ATOM 1314 O O . VAL A 1 186 ? -17.570 -0.630 7.199 1.00 98.31 186 VAL A O 1
ATOM 1317 N N . ARG A 1 187 ? -19.420 -0.234 8.398 1.00 95.00 187 ARG A N 1
ATOM 1318 C CA . ARG A 1 187 ? -20.270 0.278 7.316 1.00 95.00 187 ARG A CA 1
ATOM 1319 C C . ARG A 1 187 ? -20.910 1.579 7.774 1.00 95.00 187 ARG A C 1
ATOM 1321 O O . ARG A 1 187 ? -20.998 1.814 8.970 1.00 95.00 187 ARG A O 1
ATOM 1328 N N . GLU A 1 188 ? -21.296 2.460 6.858 1.00 93.44 188 GLU A N 1
ATOM 1329 C CA . GLU A 1 188 ? -21.927 3.758 7.202 1.00 93.44 188 GLU A CA 1
ATOM 1330 C C . GLU A 1 188 ? -21.065 4.681 8.106 1.00 93.44 188 GLU A C 1
ATOM 1332 O O . GLU A 1 188 ? -21.514 5.733 8.556 1.00 93.44 188 GLU A O 1
ATOM 1337 N N . GLY A 1 189 ? -19.796 4.318 8.317 1.00 91.38 189 GLY A N 1
ATOM 1338 C CA . GLY A 1 189 ? -18.784 5.069 9.052 1.00 91.38 189 GLY A CA 1
ATOM 1339 C C . GLY A 1 189 ? -18.624 4.687 10.529 1.00 91.38 189 GLY A C 1
ATOM 1340 O O . GLY A 1 189 ? -19.455 4.003 11.123 1.00 91.38 189 GLY A O 1
ATOM 1341 N N . LEU A 1 190 ? -17.520 5.148 11.114 1.00 95.00 190 LEU A N 1
ATOM 1342 C CA . LEU A 1 190 ? -17.206 5.100 12.541 1.00 95.00 190 LEU A CA 1
ATOM 1343 C C . LEU A 1 190 ? -16.631 6.458 12.936 1.00 95.00 190 LEU A C 1
ATOM 1345 O O . LEU A 1 190 ? -15.620 6.894 12.376 1.00 95.00 190 LEU A O 1
ATOM 1349 N N . ARG A 1 191 ? -17.255 7.116 13.915 1.00 88.50 191 ARG A N 1
ATOM 1350 C CA . ARG A 1 191 ? -16.782 8.401 14.447 1.00 88.50 191 ARG A CA 1
ATOM 1351 C C . ARG A 1 191 ? -16.365 8.251 15.901 1.00 88.50 191 ARG A C 1
ATOM 1353 O O . ARG A 1 191 ? -17.056 7.635 16.696 1.00 88.50 191 ARG A O 1
ATOM 1360 N N . ALA A 1 192 ? -15.242 8.837 16.278 1.00 79.50 192 ALA A N 1
ATOM 1361 C CA . ALA A 1 192 ? -14.833 8.870 17.680 1.00 79.50 192 ALA A CA 1
ATOM 1362 C C . ALA A 1 192 ? -14.219 10.238 18.007 1.00 79.50 192 ALA A C 1
ATOM 1364 O O . ALA A 1 192 ? -12.993 10.386 18.041 1.00 79.50 192 ALA A O 1
ATOM 1365 N N . PRO A 1 193 ? -15.048 11.288 18.154 1.00 71.38 193 PRO A N 1
ATOM 1366 C CA . PRO A 1 193 ? -14.551 12.629 18.432 1.00 71.38 193 PRO A CA 1
ATOM 1367 C C . PRO A 1 193 ? -13.848 12.669 19.801 1.00 71.38 193 PRO A C 1
ATOM 1369 O O . PRO A 1 193 ? -14.453 12.398 20.830 1.00 71.38 193 PRO A O 1
ATOM 1372 N N . GLY A 1 194 ? -12.559 13.031 19.817 1.00 77.56 194 GLY A N 1
ATOM 1373 C CA . GLY A 1 194 ? -11.759 13.139 21.050 1.00 77.56 194 GLY A CA 1
ATOM 1374 C C . GLY A 1 194 ? -10.981 11.876 21.435 1.00 77.56 194 GLY A C 1
ATOM 1375 O O . GLY A 1 194 ? -10.282 11.874 22.446 1.00 77.56 194 GLY A O 1
ATOM 1376 N N . LEU A 1 195 ? -11.060 10.830 20.617 1.00 85.69 195 LEU A N 1
ATOM 1377 C CA . LEU A 1 195 ? -10.295 9.602 20.779 1.00 85.69 195 LEU A CA 1
ATOM 1378 C C . LEU A 1 195 ? -8.814 9.818 20.426 1.00 85.69 195 LEU A C 1
ATOM 1380 O O . LEU A 1 195 ? -8.485 10.442 19.417 1.00 85.69 195 LEU A O 1
ATOM 1384 N N . THR A 1 196 ? -7.915 9.270 21.241 1.00 89.69 196 THR A N 1
ATOM 1385 C CA . THR A 1 196 ? -6.471 9.243 20.976 1.00 89.69 196 THR A CA 1
ATOM 1386 C C . THR A 1 196 ? -6.060 8.001 20.194 1.00 89.69 196 THR A C 1
ATOM 1388 O O . THR A 1 196 ? -5.097 8.070 19.431 1.00 89.69 196 THR A O 1
ATOM 1391 N N . ARG A 1 197 ? -6.783 6.879 20.325 1.00 89.88 197 ARG A N 1
ATOM 1392 C CA . ARG A 1 197 ? -6.453 5.624 19.633 1.00 89.88 197 ARG A CA 1
ATOM 1393 C C . ARG A 1 197 ? -7.652 4.695 19.425 1.00 89.88 197 ARG A C 1
ATOM 1395 O O . ARG A 1 197 ? -8.391 4.401 20.361 1.00 89.88 197 ARG A O 1
ATOM 1402 N N . LEU A 1 198 ? -7.809 4.198 18.200 1.00 94.56 198 LEU A N 1
ATOM 1403 C CA . LEU A 1 198 ? -8.771 3.166 17.811 1.00 94.56 198 LEU A CA 1
ATOM 1404 C C . LEU A 1 198 ? -8.013 1.877 17.514 1.00 94.56 198 LEU A C 1
ATOM 1406 O O . LEU A 1 198 ? -7.093 1.879 16.700 1.00 94.56 198 LEU A O 1
ATOM 1410 N N . ASP A 1 199 ? -8.443 0.778 18.115 1.00 94.38 199 ASP A N 1
ATOM 1411 C CA . ASP A 1 199 ? -7.925 -0.559 17.868 1.00 94.38 199 ASP A CA 1
ATOM 1412 C C . ASP A 1 199 ? -9.043 -1.462 17.328 1.00 94.38 199 ASP A C 1
ATOM 1414 O O . ASP A 1 199 ? -10.074 -1.645 17.978 1.00 94.38 199 ASP A O 1
ATOM 1418 N N . LEU A 1 200 ? -8.836 -2.054 16.152 1.00 97.12 200 LEU A N 1
ATOM 1419 C CA . LEU A 1 200 ? -9.698 -3.100 15.600 1.00 97.12 200 LEU A CA 1
ATOM 1420 C C . LEU A 1 200 ? -8.894 -4.397 15.498 1.00 97.12 200 LEU A C 1
ATOM 1422 O O . LEU A 1 200 ? -7.944 -4.472 14.717 1.00 97.12 200 LEU A O 1
ATOM 1426 N N . TRP A 1 201 ? -9.266 -5.420 16.264 1.00 95.38 201 TRP A N 1
ATOM 1427 C CA . TRP A 1 201 ? -8.553 -6.702 16.302 1.00 95.38 201 TRP A CA 1
ATOM 1428 C C . TRP A 1 201 ? -9.490 -7.845 15.930 1.00 95.38 201 TRP A C 1
ATOM 1430 O O . TRP A 1 201 ? -10.391 -8.195 16.688 1.00 95.38 201 TRP A O 1
ATOM 1440 N N . ALA A 1 202 ? -9.306 -8.450 14.762 1.00 94.75 202 ALA A N 1
ATOM 1441 C CA . ALA A 1 202 ? -10.208 -9.510 14.320 1.00 94.75 202 ALA A CA 1
ATOM 1442 C C . ALA A 1 202 ? -9.533 -10.539 13.434 1.00 94.75 202 ALA A C 1
ATOM 1444 O O . ALA A 1 202 ? -8.425 -10.334 12.953 1.00 94.75 202 ALA A O 1
ATOM 1445 N N . ARG A 1 203 ? -10.209 -11.658 13.163 1.00 89.50 203 ARG A N 1
ATOM 1446 C CA . ARG A 1 203 ? -9.717 -12.582 12.136 1.00 89.50 203 ARG A CA 1
ATOM 1447 C C . ARG A 1 203 ? -9.744 -11.909 10.761 1.00 89.50 203 ARG A C 1
ATOM 1449 O O . ARG A 1 203 ? -8.807 -12.070 9.986 1.00 89.50 203 ARG A O 1
ATOM 1456 N N . ARG A 1 204 ? -10.793 -11.127 10.489 1.00 95.12 204 ARG A N 1
ATOM 1457 C CA . ARG A 1 204 ? -10.965 -10.319 9.274 1.00 95.12 204 ARG A CA 1
ATOM 1458 C C . ARG A 1 204 ? -11.549 -8.949 9.615 1.00 95.12 204 ARG A C 1
ATOM 1460 O O . ARG A 1 204 ? -12.451 -8.856 10.444 1.00 95.12 204 ARG A O 1
ATOM 1467 N N . ILE A 1 205 ? -11.084 -7.907 8.936 1.00 98.19 205 ILE A N 1
ATOM 1468 C CA . ILE A 1 205 ? -11.591 -6.539 9.063 1.00 98.19 205 ILE A CA 1
ATOM 1469 C C . ILE A 1 205 ? -12.026 -6.038 7.685 1.00 98.19 205 ILE A C 1
ATOM 1471 O O . ILE A 1 205 ? -11.259 -6.090 6.723 1.00 98.19 205 ILE A O 1
ATOM 1475 N N . VAL A 1 206 ? -13.259 -5.545 7.595 1.00 98.06 206 VAL A N 1
ATOM 1476 C CA . VAL A 1 206 ? -13.819 -4.915 6.397 1.00 98.06 206 VAL A CA 1
ATOM 1477 C C . VAL A 1 206 ? -14.180 -3.471 6.724 1.00 98.06 206 VAL A C 1
ATOM 1479 O O . VAL A 1 206 ? -14.905 -3.213 7.684 1.00 98.06 206 VAL A O 1
ATOM 1482 N N . VAL A 1 207 ? -13.673 -2.538 5.924 1.00 98.38 207 VAL A N 1
ATOM 1483 C CA . VAL A 1 207 ? -13.945 -1.102 6.041 1.00 98.38 207 VAL A CA 1
ATOM 1484 C C . VAL A 1 207 ? -14.721 -0.666 4.801 1.00 98.38 207 VAL A C 1
ATOM 1486 O O . VAL A 1 207 ? -14.143 -0.416 3.748 1.00 98.38 207 VAL A O 1
ATOM 1489 N N . ASP A 1 208 ? -16.040 -0.611 4.938 1.00 96.88 208 ASP A N 1
ATOM 1490 C CA . ASP A 1 208 ? -17.041 -0.203 3.941 1.00 96.88 208 ASP A CA 1
ATOM 1491 C C . ASP A 1 208 ? -17.782 1.077 4.382 1.00 96.88 208 ASP A C 1
ATOM 1493 O O . ASP A 1 208 ? -18.983 1.272 4.206 1.00 96.88 208 ASP A O 1
ATOM 1497 N N . GLY A 1 209 ? -17.039 1.942 5.060 1.00 95.25 209 GLY A N 1
ATOM 1498 C CA . GLY A 1 209 ? -17.436 3.265 5.513 1.00 95.25 209 GLY A CA 1
ATOM 1499 C C . GLY A 1 209 ? -16.211 3.988 6.063 1.00 95.25 209 GLY A C 1
ATOM 1500 O O . GLY A 1 209 ? -15.175 3.366 6.306 1.00 95.25 209 GLY A O 1
ATOM 1501 N N . GLU A 1 210 ? -16.294 5.301 6.233 1.00 94.56 210 GLU A N 1
ATOM 1502 C CA . GLU A 1 210 ? -15.155 6.087 6.711 1.00 94.56 210 GLU A CA 1
ATOM 1503 C C . GLU A 1 210 ? -14.927 5.904 8.217 1.00 94.56 210 GLU A C 1
ATOM 1505 O O . GLU A 1 210 ? -15.836 6.080 9.025 1.00 94.56 210 GLU A O 1
ATOM 1510 N N . ILE A 1 211 ? -13.693 5.595 8.603 1.00 95.06 211 ILE A N 1
ATOM 1511 C CA . ILE A 1 211 ? -13.212 5.670 9.983 1.00 95.06 211 ILE A CA 1
ATOM 1512 C C . ILE A 1 211 ? -12.559 7.039 10.170 1.00 95.06 211 ILE A C 1
ATOM 1514 O O . ILE A 1 211 ? -11.567 7.340 9.503 1.00 95.06 211 ILE A O 1
ATOM 1518 N N . GLU A 1 212 ? -13.078 7.851 11.093 1.00 89.56 212 GLU A N 1
ATOM 1519 C CA . GLU A 1 212 ? -12.529 9.174 11.405 1.00 89.56 212 GLU A CA 1
ATOM 1520 C C . GLU A 1 212 ? -12.198 9.305 12.900 1.00 89.56 212 GLU A C 1
ATOM 1522 O O . GLU A 1 212 ? -13.086 9.383 13.754 1.00 89.56 212 GLU A O 1
ATOM 1527 N N . THR A 1 213 ? -10.903 9.389 13.214 1.00 86.69 213 THR A N 1
ATOM 1528 C CA . THR A 1 213 ? -10.392 9.591 14.586 1.00 86.69 213 THR A CA 1
ATOM 1529 C C . THR A 1 213 ? -9.917 11.027 14.839 1.00 86.69 213 THR A C 1
ATOM 1531 O O . THR A 1 213 ? -9.457 11.348 15.935 1.00 86.69 213 THR A O 1
ATOM 1534 N N . ARG A 1 214 ? -10.028 11.916 13.838 1.00 77.75 214 ARG A N 1
ATOM 1535 C CA . ARG A 1 214 ? -9.501 13.296 13.817 1.00 77.75 214 ARG A CA 1
ATOM 1536 C C . ARG A 1 214 ? -8.000 13.370 14.123 1.00 77.75 214 ARG A C 1
ATOM 1538 O O . ARG A 1 214 ? -7.192 13.387 13.201 1.00 77.75 214 ARG A O 1
ATOM 1545 N N . SER A 1 215 ? -7.645 13.425 15.404 1.00 79.00 215 SER A N 1
ATOM 1546 C CA . SER A 1 215 ? -6.270 13.546 15.905 1.00 79.00 215 SER A CA 1
ATOM 1547 C C . SER A 1 215 ? -5.716 12.229 16.456 1.00 79.00 215 SER A C 1
ATOM 1549 O O . SER A 1 215 ? -4.516 12.134 16.714 1.00 79.00 215 SER A O 1
ATOM 1551 N N . GLY A 1 216 ? -6.569 11.218 16.640 1.00 86.19 216 GLY A N 1
ATOM 1552 C CA . GLY A 1 216 ? -6.179 9.915 17.165 1.00 86.19 216 GLY A CA 1
ATOM 1553 C C . GLY A 1 216 ? -5.600 8.968 16.118 1.00 86.19 216 GLY A C 1
ATOM 1554 O O . GLY A 1 216 ? -5.725 9.182 14.910 1.00 86.19 216 GLY A O 1
ATOM 1555 N N . GLU A 1 217 ? -4.994 7.891 16.591 1.00 89.94 217 GLU A N 1
ATOM 1556 C CA . GLU A 1 217 ? -4.433 6.811 15.780 1.00 89.94 217 GLU A CA 1
ATOM 1557 C C . GLU A 1 217 ? -5.496 5.754 15.432 1.00 89.94 217 GLU A C 1
ATOM 1559 O O . GLU A 1 217 ? -6.463 5.581 16.173 1.00 89.94 217 GLU A O 1
ATOM 1564 N N . ALA A 1 218 ? -5.310 5.011 14.338 1.00 93.25 218 ALA A N 1
ATOM 1565 C CA . ALA A 1 218 ? -6.160 3.884 13.947 1.00 93.25 218 ALA A CA 1
ATOM 1566 C C . ALA A 1 218 ? -5.311 2.645 13.623 1.00 93.25 218 ALA A C 1
ATOM 1568 O O . ALA A 1 218 ? -4.535 2.642 12.665 1.00 93.25 218 ALA A O 1
ATOM 1569 N N . TRP A 1 219 ? -5.441 1.602 14.442 1.00 94.12 219 TRP A N 1
ATOM 1570 C CA . TRP A 1 219 ? -4.653 0.373 14.372 1.00 94.12 219 TRP A CA 1
ATOM 1571 C C . TRP A 1 219 ? -5.579 -0.806 14.077 1.00 94.12 219 TRP A C 1
ATOM 1573 O O . TRP A 1 219 ? -6.445 -1.159 14.876 1.00 94.12 219 TRP A O 1
ATOM 1583 N N . LEU A 1 220 ? -5.407 -1.420 12.912 1.00 96.50 220 LEU A N 1
ATOM 1584 C CA . LEU A 1 220 ? -6.178 -2.569 12.453 1.00 96.50 220 LEU A CA 1
ATOM 1585 C C . LEU A 1 220 ? -5.250 -3.782 12.398 1.00 96.50 220 LEU A C 1
ATOM 1587 O O . LEU A 1 220 ? -4.281 -3.799 11.638 1.00 96.50 220 LEU A O 1
ATOM 1591 N N . VAL A 1 221 ? -5.569 -4.812 13.177 1.00 94.06 221 VAL A N 1
ATOM 1592 C CA . VAL A 1 221 ? -4.805 -6.061 13.243 1.00 94.06 221 VAL A CA 1
ATOM 1593 C C . VAL A 1 221 ? -5.716 -7.224 12.866 1.00 94.06 221 VAL A C 1
ATOM 1595 O O . VAL A 1 221 ? -6.656 -7.555 13.588 1.00 94.06 221 VAL A O 1
ATOM 1598 N N . ALA A 1 222 ? -5.418 -7.847 11.728 1.00 92.75 222 ALA A N 1
ATOM 1599 C CA . ALA A 1 222 ? -6.117 -9.004 11.196 1.00 92.75 222 ALA A CA 1
ATOM 1600 C C . ALA A 1 222 ? -5.296 -10.297 11.325 1.00 92.75 222 ALA A C 1
ATOM 1602 O O . ALA A 1 222 ? -4.066 -10.275 11.229 1.00 92.75 222 ALA A O 1
ATOM 1603 N N . GLY A 1 223 ? -5.983 -11.428 11.480 1.00 87.75 223 GLY A N 1
ATOM 1604 C CA . GLY A 1 223 ? -5.405 -12.778 11.536 1.00 87.75 223 GLY A CA 1
ATOM 1605 C C . GLY A 1 223 ? -5.543 -13.452 12.904 1.00 87.75 223 GLY A C 1
ATOM 1606 O O . GLY A 1 223 ? -6.156 -12.896 13.817 1.00 87.75 223 GLY A O 1
ATOM 1607 N N . ALA A 1 224 ? -4.998 -14.665 13.055 1.00 84.56 224 ALA A N 1
ATOM 1608 C CA . ALA A 1 224 ? -4.935 -15.333 14.362 1.00 84.56 224 ALA A CA 1
ATOM 1609 C C . ALA A 1 224 ? -3.804 -14.749 15.214 1.00 84.56 224 ALA A C 1
ATOM 1611 O O . ALA A 1 224 ? -2.622 -14.972 14.947 1.00 84.56 224 ALA A O 1
ATOM 1612 N N . ASN A 1 225 ? -4.170 -14.003 16.255 1.00 81.25 225 ASN A N 1
ATOM 1613 C CA . ASN A 1 225 ? -3.232 -13.189 17.021 1.00 81.25 225 ASN A CA 1
ATOM 1614 C C . ASN A 1 225 ? -3.504 -13.242 18.520 1.00 81.25 225 ASN A C 1
ATOM 1616 O O . ASN A 1 225 ? -4.652 -13.195 18.955 1.00 81.25 225 ASN A O 1
ATOM 1620 N N . GLY A 1 226 ? -2.432 -13.263 19.306 1.00 80.44 226 GLY A N 1
ATOM 1621 C CA . GLY A 1 226 ? -2.441 -12.792 20.680 1.00 80.44 226 GLY A CA 1
ATOM 1622 C C . GLY A 1 226 ? -2.060 -11.318 20.668 1.00 80.44 226 GLY A C 1
ATOM 1623 O O . GLY A 1 226 ? -0.932 -10.980 20.308 1.00 80.44 226 GLY A O 1
ATOM 1624 N N . VAL A 1 227 ? -2.991 -10.437 21.026 1.00 79.62 227 VAL A N 1
ATOM 1625 C CA . VAL A 1 227 ? -2.757 -8.985 21.036 1.00 79.62 227 VAL A CA 1
ATOM 1626 C C . VAL A 1 227 ? -2.736 -8.475 22.471 1.00 79.62 227 VAL A C 1
ATOM 1628 O O . VAL A 1 227 ? -3.703 -8.641 23.211 1.00 79.62 227 VAL A O 1
ATOM 1631 N N . ARG A 1 228 ? -1.631 -7.858 22.893 1.00 82.06 228 ARG A N 1
ATOM 1632 C CA . ARG A 1 228 ? -1.515 -7.266 24.236 1.00 82.06 228 ARG A CA 1
ATOM 1633 C C . ARG A 1 228 ? -2.163 -5.885 24.284 1.00 82.06 228 ARG A C 1
ATOM 1635 O O . ARG A 1 228 ? -1.862 -5.036 23.450 1.00 82.06 228 ARG A O 1
ATOM 1642 N N . TYR A 1 229 ? -2.966 -5.627 25.318 1.00 79.00 229 TYR A N 1
ATOM 1643 C CA . TYR A 1 229 ? -3.631 -4.330 25.506 1.00 79.00 229 TYR A CA 1
ATOM 1644 C C . TYR A 1 229 ? -2.634 -3.168 25.666 1.00 79.00 229 TYR A C 1
ATOM 1646 O O . TYR A 1 229 ? -2.784 -2.130 25.020 1.00 79.00 229 TYR A O 1
ATOM 1654 N N . ASN A 1 230 ? -1.592 -3.370 26.482 1.00 72.50 230 ASN A N 1
ATOM 1655 C CA . ASN A 1 230 ? -0.562 -2.378 26.822 1.00 72.50 230 ASN A CA 1
ATOM 1656 C C . ASN A 1 230 ? 0.786 -2.675 26.145 1.00 72.50 230 ASN A C 1
ATOM 1658 O O . ASN A 1 230 ? 1.833 -2.631 26.789 1.00 72.50 230 ASN A O 1
ATOM 1662 N N . ALA A 1 231 ? 0.779 -3.046 24.864 1.00 62.31 231 ALA A N 1
ATOM 1663 C CA . ALA A 1 231 ? 2.016 -3.292 24.129 1.00 62.31 231 ALA A CA 1
ATOM 1664 C C . ALA A 1 231 ? 2.996 -2.101 24.268 1.00 62.31 231 ALA A C 1
ATOM 1666 O O . ALA A 1 231 ? 2.596 -0.967 23.989 1.00 62.31 231 ALA A O 1
ATOM 1667 N N . PRO A 1 232 ? 4.252 -2.311 24.714 1.00 44.03 232 PRO A N 1
ATOM 1668 C CA . PRO A 1 232 ? 5.186 -1.212 24.931 1.00 44.03 232 PRO A CA 1
ATOM 1669 C C . PRO A 1 232 ? 5.502 -0.498 23.612 1.00 44.03 232 PRO A C 1
ATOM 1671 O O . PRO A 1 232 ? 6.048 -1.086 22.682 1.00 44.03 232 PRO A O 1
ATOM 1674 N N . THR A 1 233 ? 5.209 0.800 23.554 1.00 36.53 233 THR A N 1
ATOM 1675 C CA . THR A 1 233 ? 5.486 1.691 22.412 1.00 36.53 233 THR A CA 1
ATOM 1676 C C . THR A 1 233 ? 6.961 2.113 22.304 1.00 36.53 233 THR A C 1
ATOM 1678 O O . THR A 1 233 ? 7.337 2.824 21.374 1.00 36.53 233 THR A O 1
ATOM 1681 N N . THR A 1 234 ? 7.829 1.687 23.230 1.00 29.41 234 THR A N 1
ATOM 1682 C CA . THR A 1 234 ? 9.137 2.321 23.494 1.00 29.41 234 THR A CA 1
ATOM 1683 C C . THR A 1 234 ? 10.358 1.704 22.813 1.00 29.41 234 THR A C 1
ATOM 1685 O O . THR A 1 234 ? 11.471 2.183 23.039 1.00 29.41 234 THR A O 1
ATOM 1688 N N . SER A 1 235 ? 10.231 0.705 21.938 1.00 28.69 235 SER A N 1
ATOM 1689 C CA . SER A 1 235 ? 11.417 0.212 21.228 1.00 28.69 235 SER A CA 1
ATOM 1690 C C . SER A 1 235 ? 11.638 0.971 19.911 1.00 28.69 235 SER A C 1
ATOM 1692 O O . SER A 1 235 ? 10.885 0.863 18.947 1.00 28.69 235 SER A O 1
ATOM 1694 N N . ARG A 1 236 ? 12.741 1.730 19.868 1.00 31.86 236 ARG A N 1
ATOM 1695 C CA . ARG A 1 236 ? 13.323 2.426 18.700 1.00 31.86 236 ARG A CA 1
ATOM 1696 C C . ARG A 1 236 ? 13.668 1.476 17.528 1.00 31.86 236 ARG A C 1
ATOM 1698 O O . ARG A 1 236 ? 14.163 1.926 16.498 1.00 31.86 236 ARG A O 1
ATOM 1705 N N . ARG A 1 237 ? 13.400 0.172 17.667 1.00 32.53 237 ARG A N 1
ATOM 1706 C CA . ARG A 1 237 ? 13.357 -0.829 16.597 1.00 32.53 237 ARG A CA 1
ATOM 1707 C C . ARG A 1 237 ? 11.886 -1.132 16.297 1.00 32.53 237 ARG A C 1
ATOM 1709 O O . ARG A 1 237 ? 11.256 -1.850 17.051 1.00 32.53 237 ARG A O 1
ATOM 1716 N N . GLU A 1 238 ? 11.358 -0.540 15.224 1.00 41.59 238 GLU A N 1
ATOM 1717 C CA . GLU A 1 238 ? 10.052 -0.857 14.617 1.00 41.59 238 GLU A CA 1
ATOM 1718 C C . GLU A 1 238 ? 8.926 -1.184 15.617 1.00 41.59 238 GLU A C 1
ATOM 1720 O O . GLU A 1 238 ? 8.667 -2.354 15.873 1.00 41.59 238 GLU A O 1
ATOM 1725 N N . SER A 1 239 ? 8.233 -0.154 16.126 1.00 38.97 239 SER A N 1
ATOM 1726 C CA . SER A 1 239 ? 6.996 -0.246 16.929 1.00 38.97 239 SER A CA 1
ATOM 1727 C C . SER A 1 239 ? 6.139 -1.448 16.508 1.00 38.97 239 SER A C 1
ATOM 1729 O O . SER A 1 239 ? 5.514 -1.430 15.454 1.00 38.97 239 SER A O 1
ATOM 1731 N N . GLN A 1 240 ? 6.211 -2.549 17.250 1.00 48.09 240 GLN A N 1
ATOM 1732 C CA . GLN A 1 240 ? 5.362 -3.711 17.025 1.00 48.09 240 GLN A CA 1
ATOM 1733 C C . GLN A 1 240 ? 4.046 -3.415 17.726 1.00 48.09 240 GLN A C 1
ATOM 1735 O O . GLN A 1 240 ? 4.048 -3.025 18.892 1.00 48.09 240 GLN A O 1
ATOM 1740 N N . SER A 1 241 ? 2.927 -3.656 17.053 1.00 46.66 241 SER A N 1
ATOM 1741 C CA . SER A 1 241 ? 1.573 -3.472 17.579 1.00 46.66 241 SER A CA 1
ATOM 1742 C C . SER A 1 241 ? 1.219 -4.352 18.796 1.00 46.66 241 SER A C 1
ATOM 1744 O O . SER A 1 241 ? 0.052 -4.498 19.148 1.00 46.66 241 SER A O 1
ATOM 1746 N N . GLY A 1 242 ? 2.209 -5.008 19.416 1.00 50.69 242 GLY A N 1
ATOM 1747 C CA . GLY A 1 242 ? 2.043 -6.051 20.426 1.00 50.69 242 GLY A CA 1
ATOM 1748 C C . GLY A 1 242 ? 1.323 -7.299 19.932 1.00 50.69 242 GLY A C 1
ATOM 1749 O O . GLY A 1 242 ? 1.037 -8.171 20.750 1.00 50.69 242 GLY A O 1
ATOM 1750 N N . ALA A 1 243 ? 1.005 -7.373 18.636 1.00 53.06 243 ALA A N 1
ATOM 1751 C CA . ALA A 1 243 ? 0.395 -8.530 18.013 1.00 53.06 243 ALA A CA 1
ATOM 1752 C C . ALA A 1 243 ? 1.466 -9.589 17.752 1.00 53.06 243 ALA A C 1
ATOM 1754 O O . ALA A 1 243 ? 2.386 -9.393 16.956 1.00 53.06 243 ALA A O 1
ATOM 1755 N N . THR A 1 244 ? 1.333 -10.724 18.424 1.00 56.22 244 THR A N 1
ATOM 1756 C CA . THR A 1 244 ? 2.112 -11.929 18.149 1.00 56.22 244 THR A CA 1
ATOM 1757 C C . THR A 1 244 ? 1.182 -12.926 17.477 1.00 56.22 244 THR A C 1
ATOM 1759 O O . THR A 1 244 ? 0.068 -13.148 17.959 1.00 56.22 244 THR A O 1
ATOM 1762 N N . ARG A 1 245 ? 1.609 -13.516 16.353 1.00 55.06 245 ARG A N 1
ATOM 1763 C CA . ARG A 1 245 ? 0.851 -14.613 15.736 1.00 55.06 245 ARG A CA 1
ATOM 1764 C C . ARG A 1 245 ? 0.634 -15.703 16.771 1.00 55.06 245 ARG A C 1
ATOM 1766 O O . ARG A 1 245 ? 1.569 -16.061 17.483 1.00 55.06 245 ARG A O 1
ATOM 1773 N N . ILE A 1 246 ? -0.569 -16.264 16.810 1.00 54.53 246 ILE A N 1
ATOM 1774 C CA . ILE A 1 246 ? -0.783 -17.557 17.466 1.00 54.53 246 ILE A CA 1
ATOM 1775 C C . ILE A 1 246 ? -0.303 -18.608 16.464 1.00 54.53 246 ILE A C 1
ATOM 1777 O O . ILE A 1 246 ? -1.109 -19.243 15.797 1.00 54.53 246 ILE A O 1
ATOM 1781 N N . ALA A 1 247 ? 1.010 -18.686 16.261 1.00 52.19 247 ALA A N 1
ATOM 1782 C CA . ALA A 1 247 ? 1.617 -19.706 15.422 1.00 52.19 247 ALA A CA 1
ATOM 1783 C C . ALA A 1 247 ? 2.003 -20.901 16.297 1.00 52.19 247 ALA A C 1
ATOM 1785 O O . ALA A 1 247 ? 2.460 -20.727 17.427 1.00 52.19 247 ALA A O 1
ATOM 1786 N N . SER A 1 248 ? 1.855 -22.111 15.767 1.00 46.84 248 SER A N 1
ATOM 1787 C CA . SER A 1 248 ? 2.635 -23.257 16.230 1.00 46.84 248 SER A CA 1
ATOM 1788 C C . SER A 1 248 ? 4.063 -23.069 15.718 1.00 46.84 248 SER A C 1
ATOM 1790 O O . SER A 1 248 ? 4.285 -23.059 14.509 1.00 46.84 248 SER A O 1
ATOM 1792 N N . GLU A 1 249 ? 5.023 -22.845 16.612 1.00 47.12 249 GLU A N 1
ATOM 1793 C CA . GLU A 1 249 ? 6.383 -22.412 16.247 1.00 47.12 249 GLU A CA 1
ATOM 1794 C C . GLU A 1 249 ? 7.220 -23.488 15.508 1.00 47.12 249 GLU A C 1
ATOM 1796 O O . GLU A 1 249 ? 8.259 -23.156 14.941 1.00 47.12 249 GLU A O 1
ATOM 1801 N N . ASP A 1 250 ? 6.716 -24.723 15.374 1.00 45.72 250 ASP A N 1
ATOM 1802 C CA . ASP A 1 250 ? 7.444 -25.895 14.852 1.00 45.72 250 ASP A CA 1
ATOM 1803 C C . ASP A 1 250 ? 6.846 -26.502 13.561 1.00 45.72 250 ASP A C 1
ATOM 1805 O O . ASP A 1 250 ? 6.674 -27.715 13.462 1.00 45.72 250 ASP A O 1
ATOM 1809 N N . LEU A 1 251 ? 6.506 -25.685 12.556 1.00 55.12 251 LEU A N 1
ATOM 1810 C CA . LEU A 1 251 ? 5.979 -26.189 11.272 1.00 55.12 251 LEU A CA 1
ATOM 1811 C C . LEU A 1 251 ? 7.033 -26.221 10.154 1.00 55.12 251 LEU A C 1
ATOM 1813 O O . LEU A 1 251 ? 7.765 -25.248 9.938 1.00 55.12 251 LEU A O 1
ATOM 1817 N N . THR A 1 252 ? 7.050 -27.317 9.393 1.00 67.62 252 THR A N 1
ATOM 1818 C CA . THR A 1 252 ? 7.779 -27.462 8.122 1.00 67.62 252 THR A CA 1
ATOM 1819 C C . THR A 1 252 ? 7.211 -26.538 7.031 1.00 67.62 252 THR A C 1
ATOM 1821 O O . THR A 1 252 ? 6.103 -26.014 7.147 1.00 67.62 252 THR A O 1
ATOM 1824 N N . ASP A 1 253 ? 7.949 -26.318 5.934 1.00 60.44 253 ASP A N 1
ATOM 1825 C CA . ASP A 1 253 ? 7.492 -25.444 4.837 1.00 60.44 253 ASP A CA 1
ATOM 1826 C C . ASP A 1 253 ? 6.211 -25.956 4.145 1.00 60.44 253 ASP A C 1
ATOM 1828 O O . ASP A 1 253 ? 5.392 -25.157 3.685 1.00 60.44 253 ASP A O 1
ATOM 1832 N N . GLU A 1 254 ? 6.002 -27.275 4.115 1.00 64.50 254 GLU A N 1
ATOM 1833 C CA . GLU A 1 254 ? 4.781 -27.904 3.597 1.00 64.50 254 GLU A CA 1
ATOM 1834 C C . GLU A 1 254 ? 3.589 -27.660 4.535 1.00 64.50 254 GLU A C 1
ATOM 1836 O O . GLU A 1 254 ? 2.518 -27.252 4.082 1.00 64.50 254 GLU A O 1
ATOM 1841 N N . GLU A 1 255 ? 3.784 -27.805 5.848 1.00 62.66 255 GLU A N 1
ATOM 1842 C CA . GLU A 1 255 ? 2.759 -27.520 6.860 1.00 62.66 255 GLU A CA 1
ATOM 1843 C C . GLU A 1 255 ? 2.401 -26.028 6.914 1.00 62.66 255 GLU A C 1
ATOM 1845 O O . GLU A 1 255 ? 1.225 -25.681 7.020 1.00 62.66 255 GLU A O 1
ATOM 1850 N N . ARG A 1 256 ? 3.379 -25.130 6.726 1.00 64.69 256 ARG A N 1
ATOM 1851 C CA . ARG A 1 256 ? 3.133 -23.684 6.575 1.00 64.69 256 ARG A CA 1
ATOM 1852 C C . ARG A 1 256 ? 2.293 -23.358 5.344 1.00 64.69 256 ARG A C 1
ATOM 1854 O O . ARG A 1 256 ? 1.481 -22.435 5.387 1.00 64.69 256 ARG A O 1
ATOM 1861 N N . ALA A 1 257 ? 2.479 -24.079 4.238 1.00 62.56 257 ALA A N 1
ATOM 1862 C CA . ALA A 1 257 ? 1.674 -23.885 3.034 1.00 62.56 257 ALA A CA 1
ATOM 1863 C C . ALA A 1 257 ? 0.221 -24.346 3.241 1.00 62.56 257 ALA A C 1
ATOM 1865 O O . ALA A 1 257 ? -0.705 -23.681 2.767 1.00 62.56 257 ALA A O 1
ATOM 1866 N N . VAL A 1 258 ? 0.014 -25.439 3.984 1.00 66.31 258 VAL A N 1
ATOM 1867 C CA . VAL A 1 258 ? -1.319 -25.910 4.392 1.00 66.31 258 VAL A CA 1
ATOM 1868 C C . VAL A 1 258 ? -1.980 -24.911 5.343 1.00 66.31 258 VAL A C 1
ATOM 1870 O O . VAL A 1 258 ? -3.112 -24.501 5.091 1.00 66.31 258 VAL A O 1
ATOM 1873 N N . GLU A 1 259 ? -1.269 -24.435 6.369 1.00 64.75 259 GLU A N 1
ATOM 1874 C CA . GLU A 1 259 ? -1.772 -23.418 7.300 1.00 64.75 259 GLU A CA 1
ATOM 1875 C C . GLU A 1 259 ? -2.129 -22.113 6.571 1.00 64.75 259 GLU A C 1
ATOM 1877 O O . GLU A 1 259 ? -3.194 -21.545 6.806 1.00 64.75 259 GLU A O 1
ATOM 1882 N N . ALA A 1 260 ? -1.297 -21.662 5.626 1.00 60.69 260 ALA A N 1
ATOM 1883 C CA . ALA A 1 260 ? -1.591 -20.501 4.787 1.00 60.69 260 ALA A CA 1
ATOM 1884 C C . ALA A 1 260 ? -2.858 -20.709 3.939 1.00 60.69 260 ALA A C 1
ATOM 1886 O O . ALA A 1 260 ? -3.692 -19.808 3.832 1.00 60.69 260 ALA A O 1
ATOM 1887 N N . ALA A 1 261 ? -3.045 -21.898 3.358 1.00 61.47 261 ALA A N 1
ATOM 1888 C CA . ALA A 1 261 ? -4.242 -22.225 2.585 1.00 61.47 261 ALA A CA 1
ATOM 1889 C C . ALA A 1 261 ? -5.507 -22.256 3.463 1.00 61.47 261 ALA A C 1
ATOM 1891 O O . ALA A 1 261 ? -6.532 -21.681 3.087 1.00 61.47 261 ALA A O 1
ATOM 1892 N N . GLU A 1 262 ? -5.437 -22.855 4.654 1.00 63.47 262 GLU A N 1
ATOM 1893 C CA . GLU A 1 262 ? -6.530 -22.825 5.631 1.00 63.47 262 GLU A CA 1
ATOM 1894 C C . GLU A 1 262 ? -6.817 -21.407 6.123 1.00 63.47 262 GLU A C 1
ATOM 1896 O O . GLU A 1 262 ? -7.978 -21.016 6.283 1.00 63.47 262 GLU A O 1
ATOM 1901 N N . ALA A 1 263 ? -5.773 -20.607 6.335 1.00 58.41 263 ALA A N 1
ATOM 1902 C CA . ALA A 1 263 ? -5.909 -19.240 6.789 1.00 58.41 263 ALA A CA 1
ATOM 1903 C C . ALA A 1 263 ? -6.596 -18.364 5.740 1.00 58.41 263 ALA A C 1
ATOM 1905 O O . ALA A 1 263 ? -7.521 -17.628 6.091 1.00 58.41 263 ALA A O 1
ATOM 1906 N N . VAL A 1 264 ? -6.239 -18.520 4.461 1.00 59.66 264 VAL A N 1
ATOM 1907 C CA . VAL A 1 264 ? -6.960 -17.922 3.327 1.00 59.66 264 VAL A CA 1
ATOM 1908 C C . VAL A 1 264 ? -8.401 -18.436 3.253 1.00 59.66 264 VAL A C 1
ATOM 1910 O O . VAL A 1 264 ? -9.303 -17.653 2.965 1.00 59.66 264 VAL A O 1
ATOM 1913 N N . GLY A 1 265 ? -8.657 -19.711 3.558 1.00 58.88 265 GLY A N 1
ATOM 1914 C CA . GLY A 1 265 ? -10.012 -20.264 3.646 1.00 58.88 265 GLY A CA 1
ATOM 1915 C C . GLY A 1 265 ? -10.871 -19.619 4.746 1.00 58.88 265 GLY A C 1
ATOM 1916 O O . GLY A 1 265 ? -12.044 -19.335 4.516 1.00 58.88 265 GLY A O 1
ATOM 1917 N N . ARG A 1 266 ? -10.290 -19.336 5.923 1.00 59.06 266 ARG A N 1
ATOM 1918 C CA . ARG A 1 266 ? -10.994 -18.764 7.093 1.00 59.06 266 ARG A CA 1
ATOM 1919 C C . ARG A 1 266 ? -11.109 -17.235 7.068 1.00 59.06 266 ARG A C 1
ATOM 1921 O O . ARG A 1 266 ? -12.140 -16.697 7.457 1.00 59.06 266 ARG A O 1
ATOM 1928 N N . ALA A 1 267 ? -10.056 -16.524 6.658 1.00 58.47 267 ALA A N 1
ATOM 1929 C CA . ALA A 1 267 ? -10.011 -15.056 6.620 1.00 58.47 267 ALA A CA 1
ATOM 1930 C C . ALA A 1 267 ? -10.412 -14.483 5.248 1.00 58.47 267 ALA A C 1
ATOM 1932 O O . ALA A 1 267 ? -10.724 -13.297 5.131 1.00 58.47 267 ALA A O 1
ATOM 1933 N N . GLY A 1 268 ? -10.426 -15.311 4.202 1.00 68.31 268 GLY A N 1
ATOM 1934 C CA . GLY A 1 268 ? -10.456 -14.880 2.808 1.00 68.31 268 GLY A CA 1
ATOM 1935 C C . GLY A 1 268 ? -9.088 -14.376 2.332 1.00 68.31 268 GLY A C 1
ATOM 1936 O O . GLY A 1 268 ? -8.129 -14.269 3.090 1.00 68.31 268 GLY A O 1
ATOM 1937 N N . ARG A 1 269 ? -8.997 -14.006 1.048 1.00 81.50 269 ARG A N 1
ATOM 1938 C CA . ARG A 1 269 ? -7.753 -13.488 0.436 1.00 81.50 269 ARG A CA 1
ATOM 1939 C C . ARG A 1 269 ? -7.201 -12.225 1.120 1.00 81.50 269 ARG A C 1
ATOM 1941 O O . ARG A 1 269 ? -6.010 -11.941 1.014 1.00 81.50 269 ARG A O 1
ATOM 1948 N N . TRP A 1 270 ? -8.072 -11.464 1.780 1.00 92.00 270 TRP A N 1
ATOM 1949 C CA . TRP A 1 270 ? -7.779 -10.170 2.390 1.00 92.00 270 TRP A CA 1
ATOM 1950 C C . TRP A 1 270 ? -8.177 -10.207 3.861 1.00 92.00 270 TRP A C 1
ATOM 1952 O O . TRP A 1 270 ? -9.357 -10.366 4.170 1.00 92.00 270 TRP A O 1
ATOM 1962 N N . GLY A 1 271 ? -7.197 -10.058 4.749 1.00 92.44 271 GLY A N 1
ATOM 1963 C CA . GLY A 1 271 ? -7.426 -9.965 6.191 1.00 92.44 271 GLY A CA 1
ATOM 1964 C C . GLY A 1 271 ? -7.921 -8.576 6.565 1.00 92.44 271 GLY A C 1
ATOM 1965 O O . GLY A 1 271 ? -8.760 -8.439 7.449 1.00 92.44 271 GLY A O 1
ATOM 1966 N N . ILE A 1 272 ? -7.453 -7.561 5.834 1.00 97.50 272 ILE A N 1
ATOM 1967 C CA . ILE A 1 272 ? -7.964 -6.191 5.884 1.00 97.50 272 ILE A CA 1
ATOM 1968 C C . ILE A 1 272 ? -8.408 -5.805 4.476 1.00 97.50 272 ILE A C 1
ATOM 1970 O O . ILE A 1 272 ? -7.634 -5.910 3.520 1.00 97.50 272 ILE A O 1
ATOM 1974 N N . ASP A 1 273 ? -9.655 -5.370 4.355 1.00 97.75 273 ASP A N 1
ATOM 1975 C CA . ASP A 1 273 ? -10.292 -5.046 3.085 1.00 97.75 273 ASP A CA 1
ATOM 1976 C C . ASP A 1 273 ? -11.008 -3.697 3.180 1.00 97.75 273 ASP A C 1
ATOM 1978 O O . ASP A 1 273 ? -12.048 -3.584 3.827 1.00 97.75 273 ASP A O 1
ATOM 1982 N N . VAL A 1 274 ? -10.432 -2.666 2.562 1.00 98.38 274 VAL A N 1
ATOM 1983 C CA . VAL A 1 274 ? -11.017 -1.323 2.495 1.00 98.38 274 VAL A CA 1
ATOM 1984 C C . VAL A 1 274 ? -11.731 -1.177 1.158 1.00 98.38 274 VAL A C 1
ATOM 1986 O O . VAL A 1 274 ? -11.091 -1.176 0.101 1.00 98.38 274 VAL A O 1
ATOM 1989 N N . ALA A 1 275 ? -13.058 -1.090 1.209 1.00 96.94 275 ALA A N 1
ATOM 1990 C CA . ALA A 1 275 ? -13.924 -0.961 0.045 1.00 96.94 275 ALA A CA 1
ATOM 1991 C C . ALA A 1 275 ? -13.813 0.432 -0.595 1.00 96.94 275 ALA A C 1
ATOM 1993 O O . ALA A 1 275 ? -13.207 1.345 -0.042 1.00 96.94 275 ALA A O 1
ATOM 1994 N N . GLU A 1 276 ? -14.408 0.603 -1.776 1.00 94.06 276 GLU A N 1
ATOM 1995 C CA . GLU A 1 276 ? -14.322 1.849 -2.556 1.00 94.06 276 GLU A CA 1
ATOM 1996 C C . GLU A 1 276 ? -14.984 3.047 -1.857 1.00 94.06 276 GLU A C 1
ATOM 1998 O O . GLU A 1 276 ? -14.490 4.165 -1.967 1.00 94.06 276 GLU A O 1
ATOM 2003 N N . MET A 1 277 ? -16.055 2.808 -1.092 1.00 90.00 277 MET A N 1
ATOM 2004 C CA . MET A 1 277 ? -16.692 3.818 -0.231 1.00 90.00 277 MET A CA 1
ATOM 2005 C C . MET A 1 277 ? -16.065 3.891 1.171 1.00 90.00 277 MET A C 1
ATOM 2007 O O . MET A 1 277 ? -16.467 4.711 1.993 1.00 90.00 277 MET A O 1
ATOM 2011 N N . GLY A 1 278 ? -15.101 3.015 1.460 1.00 92.75 278 GLY A N 1
ATOM 2012 C CA . GLY A 1 278 ? -14.386 2.980 2.725 1.00 92.75 278 GLY A CA 1
ATOM 2013 C C . GLY A 1 278 ? -13.237 3.983 2.775 1.00 92.75 278 GLY A C 1
ATOM 2014 O O . GLY A 1 278 ? -12.679 4.409 1.761 1.00 92.75 278 GLY A O 1
ATOM 2015 N N . GLY A 1 279 ? -12.821 4.316 3.990 1.00 93.69 279 GLY A N 1
ATOM 2016 C CA . GLY A 1 279 ? -11.644 5.143 4.201 1.00 93.69 279 GLY A CA 1
ATOM 2017 C C . GLY A 1 279 ? -11.194 5.138 5.650 1.00 93.69 279 GLY A C 1
ATOM 2018 O O . GLY A 1 279 ? -11.957 4.784 6.544 1.00 93.69 279 GLY A O 1
ATOM 2019 N N . ILE A 1 280 ? -9.942 5.512 5.883 1.00 94.88 280 ILE A N 1
ATOM 2020 C CA . ILE A 1 280 ? -9.381 5.672 7.224 1.00 94.88 280 ILE A CA 1
ATOM 2021 C C . ILE A 1 280 ? -8.659 7.012 7.264 1.00 94.88 280 ILE A C 1
ATOM 2023 O O . ILE A 1 280 ? -7.711 7.238 6.509 1.00 94.88 280 ILE A O 1
ATOM 2027 N N . PHE A 1 281 ? -9.116 7.880 8.161 1.00 90.88 281 PHE A N 1
ATOM 2028 C CA . PHE A 1 281 ? -8.620 9.234 8.359 1.00 90.88 281 PHE A CA 1
ATOM 2029 C C . PHE A 1 281 ? -8.186 9.395 9.815 1.00 90.88 281 PHE A C 1
ATOM 2031 O O . PHE A 1 281 ? -9.017 9.500 10.721 1.00 90.88 281 PHE A O 1
ATOM 2038 N N . ALA A 1 282 ? -6.872 9.384 10.028 1.00 89.25 282 ALA A N 1
ATOM 2039 C CA . ALA A 1 282 ? -6.261 9.369 11.354 1.00 89.25 282 ALA A CA 1
ATOM 2040 C C . ALA A 1 282 ? -4.931 10.137 11.367 1.00 89.25 282 ALA A C 1
ATOM 2042 O O . ALA A 1 282 ? -4.374 10.457 10.317 1.00 89.25 282 ALA A O 1
ATOM 2043 N N . SER A 1 283 ? -4.374 10.405 12.548 1.00 86.44 283 SER A N 1
ATOM 2044 C CA . SER A 1 283 ? -3.017 10.963 12.659 1.00 86.44 283 SER A CA 1
ATOM 2045 C C . SER A 1 283 ? -1.942 9.923 12.318 1.00 86.44 283 SER A C 1
ATOM 2047 O O . SER A 1 283 ? -0.931 10.249 11.686 1.00 86.44 283 SER A O 1
ATOM 2049 N N . HIS A 1 284 ? -2.196 8.663 12.673 1.00 90.25 284 HIS A N 1
ATOM 2050 C CA . HIS A 1 284 ? -1.382 7.493 12.363 1.00 90.25 284 HIS A CA 1
ATOM 2051 C C . HIS A 1 284 ? -2.281 6.315 11.978 1.00 90.25 284 HIS A C 1
ATOM 2053 O O . HIS A 1 284 ? -3.283 6.065 12.645 1.00 90.25 284 HIS A O 1
ATOM 2059 N N . ILE A 1 285 ? -1.920 5.592 10.916 1.00 94.12 285 ILE A N 1
ATOM 2060 C CA . ILE A 1 285 ? -2.626 4.383 10.478 1.00 94.12 285 ILE A CA 1
ATOM 2061 C C . ILE A 1 285 ? -1.655 3.206 10.505 1.00 94.12 285 ILE A C 1
ATOM 2063 O O . ILE A 1 285 ? -0.597 3.264 9.870 1.00 94.12 285 ILE A O 1
ATOM 2067 N N . GLU A 1 286 ? -2.041 2.127 11.176 1.00 94.62 286 GLU A N 1
ATOM 2068 C CA . GLU A 1 286 ? -1.330 0.851 11.150 1.00 94.62 286 GLU A CA 1
ATOM 2069 C C . GLU A 1 286 ? -2.271 -0.264 10.685 1.00 94.62 286 GLU A C 1
ATOM 2071 O O . GLU A 1 286 ? -3.305 -0.510 11.298 1.00 94.62 286 GLU A O 1
ATOM 2076 N N . LEU A 1 287 ? -1.921 -0.929 9.580 1.00 96.75 287 LEU A N 1
ATOM 2077 C CA . LEU A 1 287 ? -2.650 -2.074 9.034 1.00 96.75 287 LEU A CA 1
ATOM 2078 C C . LEU A 1 287 ? -1.746 -3.303 9.059 1.00 96.75 287 LEU A C 1
ATOM 2080 O O . LEU A 1 287 ? -0.739 -3.351 8.350 1.00 96.75 287 LEU A O 1
ATOM 2084 N N . ILE A 1 288 ? -2.104 -4.312 9.845 1.00 93.56 288 ILE A N 1
ATOM 2085 C CA . ILE A 1 288 ? -1.314 -5.534 9.984 1.00 93.56 288 ILE A CA 1
ATOM 2086 C C . ILE A 1 288 ? -2.188 -6.739 9.665 1.00 93.56 288 ILE A C 1
ATOM 2088 O O . ILE A 1 288 ? -3.170 -6.986 10.355 1.00 93.56 288 ILE A O 1
ATOM 2092 N N . ALA A 1 289 ? -1.808 -7.521 8.658 1.00 90.94 289 ALA A N 1
ATOM 2093 C CA . ALA A 1 289 ? -2.384 -8.834 8.388 1.00 90.94 289 ALA A CA 1
ATOM 2094 C C . ALA A 1 289 ? -1.335 -9.905 8.694 1.00 90.94 289 ALA A C 1
ATOM 2096 O O . ALA A 1 289 ? -0.297 -9.979 8.033 1.00 90.94 289 ALA A O 1
ATOM 2097 N N . THR A 1 290 ? -1.584 -10.702 9.729 1.00 86.06 290 THR A N 1
ATOM 2098 C CA . THR A 1 290 ? -0.605 -11.667 10.231 1.00 86.06 290 THR A CA 1
ATOM 2099 C C . THR A 1 290 ? -0.806 -13.078 9.701 1.00 86.06 290 THR A C 1
ATOM 2101 O O . THR A 1 290 ? 0.129 -13.855 9.739 1.00 86.06 290 THR A O 1
ATOM 2104 N N . ASP A 1 291 ? -1.965 -13.456 9.184 1.00 83.31 291 ASP A N 1
ATOM 2105 C CA . ASP A 1 291 ? -2.107 -14.797 8.618 1.00 83.31 291 ASP A CA 1
ATOM 2106 C C . ASP A 1 291 ? -1.205 -14.970 7.379 1.00 83.31 291 ASP A C 1
ATOM 2108 O O . ASP A 1 291 ? -1.139 -14.095 6.507 1.00 83.31 291 ASP A O 1
ATOM 2112 N N . ALA A 1 292 ? -0.513 -16.108 7.282 1.00 79.94 292 ALA A N 1
ATOM 2113 C CA . ALA A 1 292 ? 0.363 -16.399 6.152 1.00 79.94 292 ALA A CA 1
ATOM 2114 C C . ALA A 1 292 ? -0.421 -16.356 4.825 1.00 79.94 292 ALA A C 1
ATOM 2116 O O . ALA A 1 292 ? -1.484 -16.957 4.688 1.00 79.94 292 ALA A O 1
ATOM 2117 N N . GLY A 1 293 ? 0.088 -15.604 3.843 1.00 80.75 293 GLY A N 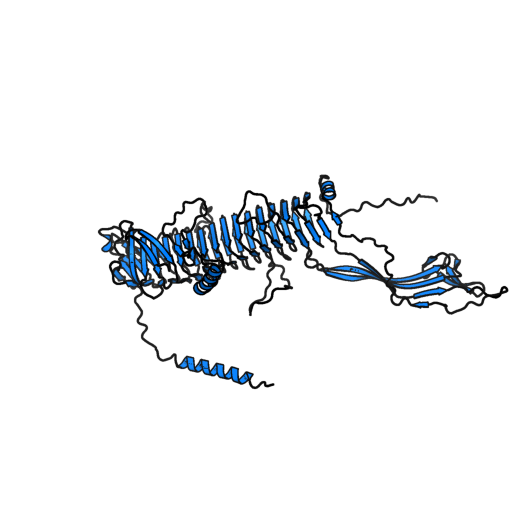1
ATOM 2118 C CA . GLY A 1 293 ? -0.543 -15.438 2.526 1.00 80.75 293 GLY A CA 1
ATOM 2119 C C . GLY A 1 293 ? -1.775 -14.521 2.485 1.00 80.75 293 GLY A C 1
ATOM 2120 O O . GLY A 1 293 ? -2.215 -14.145 1.395 1.00 80.75 293 GLY A O 1
ATOM 2121 N N . VAL A 1 294 ? -2.307 -14.097 3.634 1.00 88.38 294 VAL A N 1
ATOM 2122 C CA . VAL A 1 294 ? -3.468 -13.205 3.716 1.00 88.38 294 VAL A CA 1
ATOM 2123 C C . VAL A 1 294 ? -3.029 -11.755 3.534 1.00 88.38 294 VAL A C 1
ATOM 2125 O O . VAL A 1 294 ? -2.165 -11.253 4.249 1.00 88.38 294 VAL A O 1
ATOM 2128 N N . GLY A 1 295 ? -3.625 -11.079 2.550 1.00 93.50 295 GLY A N 1
ATOM 2129 C CA . GLY A 1 295 ? -3.224 -9.743 2.119 1.00 93.50 295 GLY A CA 1
ATOM 2130 C C . GLY A 1 295 ? -3.979 -8.582 2.769 1.00 93.50 295 GLY A C 1
ATOM 2131 O O . GLY A 1 295 ? -4.904 -8.762 3.563 1.00 93.50 295 GLY A O 1
ATOM 2132 N N . VAL A 1 296 ? -3.625 -7.376 2.326 1.00 98.12 296 VAL A N 1
ATOM 2133 C CA . VAL A 1 296 ? -4.345 -6.121 2.578 1.00 98.12 296 VAL A CA 1
ATOM 2134 C C . VAL A 1 296 ? -4.802 -5.555 1.237 1.00 98.12 296 VAL A C 1
ATOM 2136 O O . VAL A 1 296 ? -3.991 -5.398 0.321 1.00 98.12 296 VAL A O 1
ATOM 2139 N N . ARG A 1 297 ? -6.091 -5.232 1.112 1.00 98.31 297 ARG A N 1
ATOM 2140 C CA . ARG A 1 297 ? -6.642 -4.565 -0.072 1.00 98.31 297 ARG A CA 1
ATOM 2141 C C . ARG A 1 297 ? -7.143 -3.173 0.279 1.00 98.31 297 ARG A C 1
ATOM 2143 O O . ARG A 1 297 ? -7.880 -3.009 1.245 1.00 98.31 297 ARG A O 1
ATOM 2150 N N . ASN A 1 298 ? -6.781 -2.198 -0.549 1.00 98.12 298 ASN A N 1
ATOM 2151 C CA . ASN A 1 298 ? -7.294 -0.838 -0.482 1.00 98.12 298 ASN A CA 1
ATOM 2152 C C . ASN A 1 298 ? -7.905 -0.419 -1.822 1.00 98.12 298 ASN A C 1
ATOM 2154 O O . ASN A 1 298 ? -7.193 -0.262 -2.816 1.00 98.12 298 ASN A O 1
ATOM 2158 N N . LEU A 1 299 ? -9.221 -0.224 -1.835 1.00 97.06 299 LEU A N 1
ATOM 2159 C CA . LEU A 1 299 ? -9.969 0.387 -2.938 1.00 97.06 299 LEU A CA 1
ATOM 2160 C C . LEU A 1 299 ? -10.424 1.818 -2.601 1.00 97.06 299 LEU A C 1
ATOM 2162 O O . LEU A 1 299 ? -10.793 2.556 -3.509 1.00 97.06 299 LEU A O 1
ATOM 2166 N N . GLY A 1 300 ? -10.390 2.193 -1.319 1.00 92.94 300 GLY A N 1
ATOM 2167 C CA . GLY A 1 300 ? -10.828 3.484 -0.792 1.00 92.94 300 GLY A CA 1
ATOM 2168 C C . GLY A 1 300 ? -9.676 4.457 -0.524 1.00 92.94 300 GLY A C 1
ATOM 2169 O O . GLY A 1 300 ? -8.709 4.531 -1.290 1.00 92.94 300 GLY A O 1
ATOM 2170 N N . HIS A 1 301 ? -9.761 5.224 0.567 1.00 91.50 301 HIS A N 1
ATOM 2171 C CA . HIS A 1 301 ? -8.758 6.238 0.923 1.00 91.50 301 HIS A CA 1
ATOM 2172 C C . HIS A 1 301 ? -8.163 6.021 2.317 1.00 91.50 301 HIS A C 1
ATOM 2174 O O . HIS A 1 301 ? -8.851 6.126 3.326 1.00 91.50 301 HIS A O 1
ATOM 2180 N N . LEU A 1 302 ? -6.856 5.781 2.376 1.00 95.19 302 LEU A N 1
ATOM 2181 C CA . LEU A 1 302 ? -6.063 5.801 3.600 1.00 95.19 302 LEU A CA 1
ATOM 2182 C C . LEU A 1 302 ? -5.301 7.119 3.661 1.00 95.19 302 LEU A C 1
ATOM 2184 O O . LEU A 1 302 ? -4.418 7.356 2.833 1.00 95.19 302 LEU A O 1
ATOM 2188 N N . ALA A 1 303 ? -5.631 7.964 4.631 1.00 90.50 303 ALA A N 1
ATOM 2189 C CA . ALA A 1 303 ? -5.016 9.270 4.799 1.00 90.50 303 ALA A CA 1
ATOM 2190 C C . ALA A 1 303 ? -4.542 9.454 6.241 1.00 90.50 303 ALA A C 1
ATOM 2192 O O . ALA A 1 303 ? -5.343 9.692 7.146 1.00 90.50 303 ALA A O 1
ATOM 2193 N N . ALA A 1 304 ? -3.224 9.382 6.444 1.00 87.19 304 ALA A N 1
ATOM 2194 C CA . ALA A 1 304 ? -2.624 9.819 7.696 1.00 87.19 304 ALA A CA 1
ATOM 2195 C C . ALA A 1 304 ? -2.271 11.297 7.564 1.00 87.19 304 ALA A C 1
ATOM 2197 O O . ALA A 1 304 ? -1.260 11.630 6.942 1.00 87.19 304 ALA A O 1
ATOM 2198 N N . ALA A 1 305 ? -3.128 12.170 8.085 1.00 67.06 305 ALA A N 1
ATOM 2199 C CA . ALA A 1 305 ? -3.101 13.609 7.861 1.00 67.06 305 ALA A CA 1
ATOM 2200 C C . ALA A 1 305 ? -3.718 14.359 9.039 1.00 67.06 305 ALA A C 1
ATOM 2202 O O . ALA A 1 305 ? -4.669 13.870 9.641 1.00 67.06 305 ALA A O 1
ATOM 2203 N N . GLN A 1 306 ? -3.255 15.583 9.313 1.00 53.12 306 GLN A N 1
ATOM 2204 C CA . GLN A 1 306 ? -4.090 16.504 10.079 1.00 53.12 306 GLN A CA 1
ATOM 2205 C C . GLN A 1 306 ? -5.359 16.774 9.268 1.00 53.12 306 GLN A C 1
ATOM 2207 O O . GLN A 1 306 ? -5.302 17.254 8.131 1.00 53.12 306 GLN A O 1
ATOM 2212 N N . ARG A 1 307 ? -6.513 16.442 9.847 1.00 48.44 307 ARG A N 1
ATOM 2213 C CA . ARG A 1 307 ? -7.789 16.915 9.325 1.00 48.44 307 ARG A CA 1
ATOM 2214 C C . ARG A 1 307 ? -7.801 18.438 9.446 1.00 48.44 307 ARG A C 1
ATOM 2216 O O . ARG A 1 307 ? -7.412 18.981 10.475 1.00 48.44 307 ARG A O 1
ATOM 2223 N N . LYS A 1 308 ? -8.253 19.095 8.381 1.00 49.22 308 LYS A N 1
ATOM 2224 C CA . LYS A 1 308 ? -8.575 20.523 8.328 1.00 49.22 308 LYS A CA 1
ATOM 2225 C C . LYS A 1 308 ? -9.407 20.887 9.566 1.00 49.22 308 LYS A C 1
ATOM 2227 O O . LYS A 1 308 ? -10.505 20.349 9.719 1.00 49.22 308 LYS A O 1
ATOM 2232 N N . ASP A 1 309 ? -8.880 21.731 10.448 1.00 52.41 309 ASP A N 1
ATOM 2233 C CA . ASP A 1 309 ? -9.720 22.412 11.429 1.00 52.41 309 ASP A CA 1
ATOM 2234 C C . ASP A 1 309 ? -10.476 23.560 10.733 1.00 52.41 309 ASP A C 1
ATOM 2236 O O . ASP A 1 309 ? -10.198 23.916 9.581 1.00 52.41 309 ASP A O 1
ATOM 2240 N N . ASP A 1 310 ? -11.455 24.144 11.417 1.00 50.50 310 ASP A N 1
ATOM 2241 C CA . ASP A 1 310 ? -12.299 25.213 10.872 1.00 50.50 310 ASP A CA 1
ATOM 2242 C C . ASP A 1 310 ? -11.519 26.530 10.623 1.00 50.50 310 ASP A C 1
ATOM 2244 O O . ASP A 1 310 ? -12.101 27.513 10.161 1.00 50.50 310 ASP A O 1
ATOM 2248 N N . ARG A 1 311 ? -10.210 26.581 10.931 1.00 46.34 311 ARG A N 1
ATOM 2249 C CA . ARG A 1 311 ? -9.349 27.778 10.899 1.00 46.34 311 ARG A CA 1
ATOM 2250 C C . ARG A 1 311 ? -8.219 27.721 9.863 1.00 46.34 311 ARG A C 1
ATOM 2252 O O . ARG A 1 311 ? -7.554 28.736 9.661 1.00 46.34 311 ARG A O 1
ATOM 2259 N N . GLY A 1 312 ? -8.032 26.606 9.160 1.00 41.16 312 GLY A N 1
ATOM 2260 C CA . GLY A 1 312 ? -7.066 26.479 8.063 1.00 41.16 312 GLY A CA 1
ATOM 2261 C C . GLY A 1 312 ? -5.977 25.439 8.325 1.00 41.16 312 GLY A C 1
ATOM 2262 O O . GLY A 1 312 ? -5.964 24.756 9.340 1.00 41.16 312 GLY A O 1
ATOM 2263 N N . LEU A 1 313 ? -5.072 25.262 7.358 1.00 41.31 313 LEU A N 1
ATOM 2264 C CA . LEU A 1 313 ? -3.963 24.312 7.479 1.00 41.31 313 LEU A CA 1
ATOM 2265 C C . LEU A 1 313 ? -2.989 24.813 8.559 1.00 41.31 313 LEU A C 1
ATOM 2267 O O . LEU A 1 313 ? -2.261 25.775 8.318 1.00 41.31 313 LEU A O 1
ATOM 2271 N N . SER A 1 314 ? -2.979 24.188 9.737 1.00 46.50 314 SER A N 1
ATOM 2272 C CA . SER A 1 314 ? -1.877 24.335 10.691 1.00 46.50 314 SER A CA 1
ATOM 2273 C C . SER A 1 314 ? -0.728 23.399 10.303 1.00 46.50 314 SER A C 1
ATOM 2275 O O . SER A 1 314 ? -0.923 22.415 9.585 1.00 46.50 314 SER A O 1
ATOM 2277 N N . GLU A 1 315 ? 0.502 23.737 10.700 1.00 44.97 315 GLU A N 1
ATOM 2278 C CA . GLU A 1 315 ? 1.638 22.850 10.454 1.00 44.97 315 GLU A CA 1
ATOM 2279 C C . GLU A 1 315 ? 1.422 21.501 11.169 1.00 44.97 315 GLU A C 1
ATOM 2281 O O . GLU A 1 315 ? 1.068 21.483 12.355 1.00 44.97 315 GLU A O 1
ATOM 2286 N N . PRO A 1 316 ? 1.632 20.359 10.486 1.00 52.50 316 PRO A N 1
ATOM 2287 C CA . PRO A 1 316 ? 1.419 19.053 11.089 1.00 52.50 316 PRO A CA 1
ATOM 2288 C C . PRO A 1 316 ? 2.415 18.821 12.231 1.00 52.50 316 PRO A C 1
ATOM 2290 O O . PRO A 1 316 ? 3.629 18.918 12.051 1.00 52.50 316 PRO A O 1
ATOM 2293 N N . ALA A 1 317 ? 1.902 18.469 13.412 1.00 56.47 317 ALA A N 1
ATOM 2294 C CA . ALA A 1 317 ? 2.728 18.173 14.580 1.00 56.47 317 ALA A CA 1
ATOM 2295 C C . ALA A 1 317 ? 3.721 17.003 14.326 1.00 56.47 317 ALA A C 1
ATOM 2297 O O . ALA A 1 317 ? 3.445 16.120 13.504 1.00 56.47 317 ALA A O 1
ATOM 2298 N N . PRO A 1 318 ? 4.866 16.942 15.044 1.00 54.78 318 PRO A N 1
ATOM 2299 C CA . PRO A 1 318 ? 5.977 16.027 14.755 1.00 54.78 318 PRO A CA 1
ATOM 2300 C C . PRO A 1 318 ? 5.698 14.514 14.856 1.00 54.78 318 PRO A C 1
ATOM 2302 O O . PRO A 1 318 ? 6.595 13.730 14.552 1.00 54.78 318 PRO A O 1
ATOM 2305 N N . ASP A 1 319 ? 4.497 14.077 15.220 1.00 59.12 319 ASP A N 1
ATOM 2306 C CA . ASP A 1 319 ? 4.119 12.655 15.240 1.00 59.12 319 ASP A CA 1
ATOM 2307 C C . ASP A 1 319 ? 2.999 12.288 14.257 1.00 59.12 319 ASP A C 1
ATOM 2309 O O . ASP A 1 319 ? 2.644 11.117 14.130 1.00 59.12 319 ASP A O 1
ATOM 2313 N N . TYR A 1 320 ? 2.490 13.261 13.499 1.00 69.06 320 TYR A N 1
ATOM 2314 C CA . TYR A 1 320 ? 1.388 13.062 12.564 1.00 69.06 320 TYR A CA 1
ATOM 2315 C C . TYR A 1 320 ? 1.880 12.580 11.202 1.00 69.06 320 TYR A C 1
ATOM 2317 O O . TYR A 1 320 ? 3.008 12.835 10.775 1.00 69.06 320 TYR A O 1
ATOM 2325 N N . GLY A 1 321 ? 0.988 11.917 10.476 1.00 79.75 321 GLY A N 1
ATOM 2326 C CA . GLY A 1 321 ? 1.171 11.624 9.066 1.00 79.75 321 GLY A CA 1
ATOM 2327 C C . GLY A 1 321 ? 1.973 10.369 8.781 1.00 79.75 321 GLY A C 1
ATOM 2328 O O . GLY A 1 321 ? 2.702 10.331 7.790 1.00 79.75 321 GLY A O 1
ATOM 2329 N N . ARG A 1 322 ? 1.869 9.356 9.647 1.00 89.75 322 ARG A N 1
ATOM 2330 C CA . ARG A 1 322 ? 2.540 8.065 9.461 1.00 89.75 322 ARG A CA 1
ATOM 2331 C C . ARG A 1 322 ? 1.556 6.986 9.012 1.00 89.75 322 ARG A C 1
ATOM 2333 O O . ARG A 1 322 ? 0.533 6.796 9.665 1.00 89.75 322 ARG A O 1
ATOM 2340 N N . ILE A 1 323 ? 1.900 6.227 7.973 1.00 94.25 323 ILE A N 1
ATOM 2341 C CA . ILE A 1 323 ? 1.185 4.996 7.594 1.00 94.25 323 ILE A CA 1
ATOM 2342 C C . ILE A 1 323 ? 2.148 3.816 7.649 1.00 94.25 323 ILE A C 1
ATOM 2344 O O . ILE A 1 323 ? 3.231 3.864 7.062 1.00 94.25 323 ILE A O 1
ATOM 2348 N N . ARG A 1 324 ? 1.735 2.732 8.305 1.00 95.50 324 ARG A N 1
ATOM 2349 C CA . ARG A 1 324 ? 2.409 1.439 8.225 1.00 95.50 324 ARG A CA 1
ATOM 2350 C C . ARG A 1 324 ? 1.445 0.369 7.736 1.00 95.50 324 ARG A C 1
ATOM 2352 O O . ARG A 1 324 ? 0.357 0.219 8.279 1.00 95.50 324 ARG A O 1
ATOM 2359 N N . VAL A 1 325 ? 1.867 -0.395 6.734 1.00 96.44 325 VAL A N 1
ATOM 2360 C CA . VAL A 1 325 ? 1.162 -1.598 6.282 1.00 96.44 325 VAL A CA 1
ATOM 2361 C C . VAL A 1 325 ? 2.124 -2.773 6.352 1.00 96.44 325 VAL A C 1
ATOM 2363 O O . VAL A 1 325 ? 3.237 -2.680 5.838 1.00 96.44 325 VAL A O 1
ATOM 2366 N N . MET A 1 326 ? 1.707 -3.869 6.980 1.00 94.44 326 MET A N 1
ATOM 2367 C CA . MET A 1 326 ? 2.496 -5.091 7.096 1.00 94.44 326 MET A CA 1
ATOM 2368 C C . MET A 1 326 ? 1.633 -6.313 6.795 1.00 94.44 326 MET A C 1
ATOM 2370 O O . MET A 1 326 ? 0.622 -6.555 7.448 1.00 94.44 326 MET A O 1
ATOM 2374 N N . THR A 1 327 ? 2.045 -7.099 5.811 1.00 91.62 327 THR A N 1
ATOM 2375 C CA . THR A 1 327 ? 1.408 -8.366 5.451 1.00 91.62 327 THR A CA 1
ATOM 2376 C C . THR A 1 327 ? 2.449 -9.318 4.869 1.00 91.62 327 THR A C 1
ATOM 2378 O O . THR A 1 327 ? 3.379 -8.878 4.202 1.00 91.62 327 THR A O 1
ATOM 2381 N N . ASP A 1 328 ? 2.308 -10.622 5.098 1.00 85.44 328 ASP A N 1
ATOM 2382 C CA . ASP A 1 328 ? 3.095 -11.624 4.359 1.00 85.44 328 ASP A CA 1
ATOM 2383 C C . ASP A 1 328 ? 2.443 -11.978 3.018 1.00 85.44 328 ASP A C 1
ATOM 2385 O O . ASP A 1 328 ? 3.080 -12.536 2.127 1.00 85.44 328 ASP A O 1
ATOM 2389 N N . GLY A 1 329 ? 1.157 -11.658 2.876 1.00 89.50 329 GLY A N 1
ATOM 2390 C CA . GLY A 1 329 ? 0.409 -11.797 1.645 1.00 89.50 329 GLY A CA 1
ATOM 2391 C C . GLY A 1 329 ? 0.621 -10.613 0.709 1.00 89.50 329 GLY A C 1
ATOM 2392 O O . GLY A 1 329 ? 1.674 -9.973 0.648 1.00 89.50 329 GLY A O 1
ATOM 2393 N N . ARG A 1 330 ? -0.414 -10.329 -0.074 1.00 94.94 330 ARG A N 1
ATOM 2394 C CA . ARG A 1 330 ? -0.379 -9.275 -1.082 1.00 94.94 330 ARG A CA 1
ATOM 2395 C C . ARG A 1 330 ? -0.891 -7.941 -0.540 1.00 94.94 330 ARG A C 1
ATOM 2397 O O . ARG A 1 330 ? -1.966 -7.908 0.049 1.00 94.94 330 ARG A O 1
ATOM 2404 N N . LEU A 1 331 ? -0.209 -6.842 -0.852 1.00 98.06 331 LEU A N 1
ATOM 2405 C CA . LEU A 1 331 ? -0.775 -5.491 -0.790 1.00 98.06 331 LEU A CA 1
ATOM 2406 C C . LEU A 1 331 ? -1.374 -5.116 -2.155 1.00 98.06 331 LEU A C 1
ATOM 2408 O O . LEU A 1 331 ? -0.658 -5.013 -3.148 1.00 98.06 331 LEU A O 1
ATOM 2412 N N . ASP A 1 332 ? -2.689 -4.938 -2.224 1.00 97.69 332 ASP A N 1
ATOM 2413 C CA . ASP A 1 332 ? -3.414 -4.617 -3.459 1.00 97.69 332 ASP A CA 1
ATOM 2414 C C . ASP A 1 332 ? -4.068 -3.243 -3.339 1.00 97.69 332 ASP A C 1
ATOM 2416 O O . ASP A 1 332 ? -5.076 -3.090 -2.651 1.00 97.69 332 ASP A O 1
ATOM 2420 N N . ASN A 1 333 ? -3.483 -2.239 -3.988 1.00 97.25 333 ASN A N 1
ATOM 2421 C CA . ASN A 1 333 ? -3.971 -0.867 -3.949 1.00 97.25 333 ASN A CA 1
ATOM 2422 C C . ASN A 1 333 ? -4.566 -0.471 -5.303 1.00 97.25 333 ASN A C 1
ATOM 2424 O O . ASN A 1 333 ? -3.856 -0.435 -6.301 1.00 97.25 333 ASN A O 1
ATOM 2428 N N . ASP A 1 334 ? -5.851 -0.136 -5.332 1.00 94.50 334 ASP A N 1
ATOM 2429 C CA . ASP A 1 334 ? -6.510 0.567 -6.447 1.00 94.50 334 ASP A CA 1
ATOM 2430 C C . ASP A 1 334 ? -7.203 1.858 -5.968 1.00 94.50 334 ASP A C 1
ATOM 2432 O O . ASP A 1 334 ? -7.900 2.513 -6.735 1.00 94.50 334 ASP A O 1
ATOM 2436 N N . GLY A 1 335 ? -7.007 2.213 -4.694 1.00 90.88 335 GLY A N 1
ATOM 2437 C CA . GLY A 1 335 ? -7.447 3.458 -4.080 1.00 90.88 335 GLY A CA 1
ATOM 2438 C C . GLY A 1 335 ? -6.276 4.406 -3.807 1.00 90.88 335 GLY A C 1
ATOM 2439 O O . GLY A 1 335 ? -5.287 4.450 -4.539 1.00 90.88 335 GLY A O 1
ATOM 2440 N N . ARG A 1 336 ? -6.361 5.183 -2.728 1.00 91.25 336 ARG A N 1
ATOM 2441 C CA . ARG A 1 336 ? -5.327 6.147 -2.323 1.00 91.25 336 ARG A CA 1
ATOM 2442 C C . ARG A 1 336 ? -4.721 5.751 -0.983 1.00 91.25 336 ARG A C 1
ATOM 2444 O O . ARG A 1 336 ? -5.457 5.508 -0.034 1.00 91.25 336 ARG A O 1
ATOM 2451 N N . ILE A 1 337 ? -3.397 5.739 -0.898 1.00 94.75 337 ILE A N 1
ATOM 2452 C CA . ILE A 1 337 ? -2.630 5.616 0.342 1.00 94.75 337 ILE A CA 1
ATOM 2453 C C . ILE A 1 337 ? -1.740 6.849 0.414 1.00 94.75 337 ILE A C 1
ATOM 2455 O O . ILE A 1 337 ? -0.828 7.007 -0.396 1.00 94.75 337 ILE A O 1
ATOM 2459 N N . VAL A 1 338 ? -2.042 7.757 1.338 1.00 87.12 338 VAL A N 1
ATOM 2460 C CA . VAL A 1 338 ? -1.369 9.053 1.435 1.00 87.12 338 VAL A CA 1
ATOM 2461 C C . VAL A 1 338 ? -0.948 9.315 2.871 1.00 87.12 338 VAL A C 1
ATOM 2463 O O . VAL A 1 338 ? -1.767 9.329 3.789 1.00 87.12 338 VAL A O 1
ATOM 2466 N N . ALA A 1 339 ? 0.344 9.547 3.061 1.00 86.62 339 ALA A N 1
ATOM 2467 C CA . ALA A 1 339 ? 0.918 9.913 4.346 1.00 86.62 339 ALA A CA 1
ATOM 2468 C C . ALA A 1 339 ? 1.585 11.282 4.221 1.00 86.62 339 ALA A C 1
ATOM 2470 O O . ALA A 1 339 ? 2.353 11.516 3.296 1.00 86.62 339 ALA A O 1
ATOM 2471 N N . TRP A 1 340 ? 1.355 12.194 5.163 1.00 82.38 340 TRP A N 1
ATOM 2472 C CA . TRP A 1 340 ? 2.066 13.480 5.127 1.00 82.38 340 TRP A CA 1
ATOM 2473 C C . TRP A 1 340 ? 3.562 13.350 5.410 1.00 82.38 340 TRP A C 1
ATOM 2475 O O . TRP A 1 340 ? 4.336 14.219 5.021 1.00 82.38 340 TRP A O 1
ATOM 2485 N N . ARG A 1 341 ? 3.977 12.282 6.098 1.00 85.62 341 ARG A N 1
ATOM 2486 C CA . ARG A 1 341 ? 5.365 12.051 6.495 1.00 85.62 341 ARG A CA 1
ATOM 2487 C C . ARG A 1 341 ? 5.841 10.674 6.063 1.00 85.62 341 ARG A C 1
ATOM 2489 O O . ARG A 1 341 ? 6.091 10.463 4.881 1.00 85.62 341 ARG A O 1
ATOM 2496 N N . ASN A 1 342 ? 5.986 9.758 7.016 1.00 88.94 342 ASN A N 1
ATOM 2497 C CA . ASN A 1 342 ? 6.634 8.474 6.795 1.00 88.94 342 ASN A CA 1
ATOM 2498 C C . ASN A 1 342 ? 5.598 7.422 6.413 1.00 88.94 342 ASN A C 1
ATOM 2500 O O . ASN A 1 342 ? 4.640 7.184 7.150 1.00 88.94 342 ASN A O 1
ATOM 2504 N N . MET A 1 343 ? 5.836 6.735 5.307 1.00 94.00 343 MET A N 1
ATOM 2505 C CA . MET A 1 343 ? 5.060 5.578 4.896 1.00 94.00 343 MET A CA 1
ATOM 2506 C C . MET A 1 343 ? 5.973 4.363 4.795 1.00 94.00 343 MET A C 1
ATOM 2508 O O . MET A 1 343 ? 6.964 4.395 4.070 1.00 94.00 343 MET A O 1
ATOM 2512 N N . ARG A 1 344 ? 5.637 3.286 5.509 1.00 95.44 344 ARG A N 1
ATOM 2513 C CA . ARG A 1 344 ? 6.322 1.992 5.397 1.00 95.44 344 ARG A CA 1
ATOM 2514 C C . ARG A 1 344 ? 5.322 0.931 4.971 1.00 95.44 344 ARG A C 1
ATOM 2516 O O . ARG A 1 344 ? 4.423 0.582 5.732 1.00 95.44 344 ARG A O 1
ATOM 2523 N N . LEU A 1 345 ? 5.481 0.433 3.755 1.00 97.06 345 LEU A N 1
ATOM 2524 C CA . LEU A 1 345 ? 4.659 -0.624 3.186 1.00 97.06 345 LEU A CA 1
ATOM 2525 C C . LEU A 1 345 ? 5.505 -1.881 3.077 1.00 97.06 345 LEU A C 1
ATOM 2527 O O . LEU A 1 345 ? 6.542 -1.869 2.412 1.00 97.06 345 LEU A O 1
ATOM 2531 N N . THR A 1 346 ? 5.052 -2.957 3.707 1.00 94.94 346 THR A N 1
ATOM 2532 C CA . THR A 1 346 ? 5.691 -4.257 3.590 1.00 94.94 346 THR A CA 1
ATOM 2533 C C . THR A 1 346 ? 4.703 -5.354 3.249 1.00 94.94 346 THR A C 1
ATOM 2535 O O . THR A 1 346 ? 3.675 -5.501 3.909 1.00 94.94 346 THR A O 1
ATOM 2538 N N . ALA A 1 347 ? 5.041 -6.117 2.212 1.00 95.12 347 ALA A N 1
ATOM 2539 C CA . ALA A 1 347 ? 4.219 -7.187 1.672 1.00 95.12 347 ALA A CA 1
ATOM 2540 C C . ALA A 1 347 ? 5.073 -8.363 1.164 1.00 95.12 347 ALA A C 1
ATOM 2542 O O . ALA A 1 347 ? 6.266 -8.200 0.901 1.00 95.12 347 ALA A O 1
ATOM 2543 N N . GLY A 1 348 ? 4.461 -9.527 0.939 1.00 90.94 348 GLY A N 1
ATOM 2544 C CA . GLY A 1 348 ? 5.054 -10.581 0.108 1.00 90.94 348 GLY A CA 1
ATOM 2545 C C . GLY A 1 348 ? 5.078 -10.174 -1.369 1.00 90.94 348 GLY A C 1
ATOM 2546 O O . GLY A 1 348 ? 6.114 -10.214 -2.024 1.00 90.94 348 GLY A O 1
ATOM 2547 N N . THR A 1 349 ? 3.950 -9.665 -1.871 1.00 94.44 349 THR A N 1
ATOM 2548 C CA . THR A 1 349 ? 3.828 -9.036 -3.201 1.00 94.44 349 THR A CA 1
ATOM 2549 C C . THR A 1 349 ? 3.026 -7.745 -3.103 1.00 94.44 349 THR A C 1
ATOM 2551 O O . THR A 1 349 ? 2.180 -7.602 -2.222 1.00 94.44 349 THR A O 1
ATOM 2554 N N . ALA A 1 350 ? 3.227 -6.811 -4.024 1.00 97.44 350 ALA A N 1
ATOM 2555 C CA . ALA A 1 350 ? 2.441 -5.590 -4.089 1.00 97.44 350 ALA A CA 1
ATOM 2556 C C . ALA A 1 350 ? 1.999 -5.270 -5.513 1.00 97.44 350 ALA A C 1
ATOM 2558 O O . ALA A 1 350 ? 2.757 -5.430 -6.468 1.00 97.44 350 ALA A O 1
ATOM 2559 N N . TRP A 1 351 ? 0.773 -4.771 -5.652 1.00 96.38 351 TRP A N 1
ATOM 2560 C CA . TRP A 1 351 ? 0.287 -4.217 -6.908 1.00 96.38 351 TRP A CA 1
ATOM 2561 C C . TRP A 1 351 ? -0.428 -2.895 -6.638 1.00 96.38 351 TRP A C 1
ATOM 2563 O O . TRP A 1 351 ? -1.481 -2.859 -6.002 1.00 96.38 351 TRP A O 1
ATOM 2573 N N . ASN A 1 352 ? 0.156 -1.812 -7.142 1.00 95.50 352 ASN A N 1
ATOM 2574 C CA . ASN A 1 352 ? -0.491 -0.515 -7.259 1.00 95.50 352 ASN A CA 1
ATOM 2575 C C . ASN A 1 352 ? -1.162 -0.428 -8.636 1.00 95.50 352 ASN A C 1
ATOM 2577 O O . ASN A 1 352 ? -0.494 -0.234 -9.652 1.00 95.50 352 ASN A O 1
ATOM 2581 N N . ARG A 1 353 ? -2.468 -0.685 -8.685 1.00 92.19 353 ARG A N 1
ATOM 2582 C CA . ARG A 1 353 ? -3.273 -0.755 -9.911 1.00 92.19 353 ARG A CA 1
ATOM 2583 C C . ARG A 1 353 ? -3.479 0.622 -10.540 1.00 92.19 353 ARG A C 1
ATOM 2585 O O . ARG A 1 353 ? -3.077 1.640 -9.993 1.00 92.19 353 ARG A O 1
ATOM 2592 N N . GLY A 1 354 ? -4.119 0.659 -11.706 1.00 83.19 354 GLY A N 1
ATOM 2593 C CA . GLY A 1 354 ? -4.248 1.871 -12.519 1.00 83.19 354 GLY A CA 1
ATOM 2594 C C . GLY A 1 354 ? -4.937 3.083 -11.870 1.00 83.19 354 GLY A C 1
ATOM 2595 O O . GLY A 1 354 ? -4.697 4.194 -12.336 1.00 83.19 354 GLY A O 1
ATOM 2596 N N . ARG A 1 355 ? -5.787 2.922 -10.841 1.00 86.50 355 ARG A N 1
ATOM 2597 C CA . ARG A 1 355 ? -6.304 4.061 -10.042 1.00 86.50 355 ARG A CA 1
ATOM 2598 C C . ARG A 1 355 ? -5.493 4.310 -8.767 1.00 86.50 355 ARG A C 1
ATOM 2600 O O . ARG A 1 355 ? -5.652 5.352 -8.135 1.00 86.50 355 ARG A O 1
ATOM 2607 N N . GLY A 1 356 ? -4.625 3.363 -8.428 1.00 88.94 356 GLY A N 1
ATOM 2608 C CA . GLY A 1 356 ? -3.805 3.342 -7.235 1.00 88.94 356 GLY A CA 1
ATOM 2609 C C . GLY A 1 356 ? -2.879 4.550 -7.134 1.00 88.94 356 GLY A C 1
ATOM 2610 O O . GLY A 1 356 ? -2.075 4.818 -8.032 1.00 88.94 356 GLY A O 1
ATOM 2611 N N . VAL A 1 357 ? -2.967 5.258 -6.012 1.00 89.50 357 VAL A N 1
ATOM 2612 C CA . VAL A 1 357 ? -2.029 6.312 -5.619 1.00 89.50 357 VAL A CA 1
ATOM 2613 C C . VAL A 1 357 ? -1.364 5.915 -4.312 1.00 89.50 357 VAL A C 1
ATOM 2615 O O . VAL A 1 357 ? -2.052 5.606 -3.340 1.00 89.50 357 VAL A O 1
ATOM 2618 N N . VAL A 1 358 ? -0.038 5.974 -4.285 1.00 95.12 358 VAL A N 1
ATOM 2619 C CA . VAL A 1 358 ? 0.791 5.873 -3.083 1.00 95.12 358 VAL A CA 1
ATOM 2620 C C . VAL A 1 358 ? 1.663 7.126 -3.036 1.00 95.12 358 VAL A C 1
ATOM 2622 O O . VAL A 1 358 ? 2.491 7.294 -3.924 1.00 95.12 358 VAL A O 1
ATOM 2625 N N . ASP A 1 359 ? 1.475 8.021 -2.064 1.00 86.50 359 ASP A N 1
ATOM 2626 C CA . ASP A 1 359 ? 2.299 9.240 -1.915 1.00 86.50 359 ASP A CA 1
ATOM 2627 C C . ASP A 1 359 ? 2.656 9.489 -0.442 1.00 86.50 359 ASP A C 1
ATOM 2629 O O . ASP A 1 359 ? 1.805 9.374 0.446 1.00 86.50 359 ASP A O 1
ATOM 2633 N N . ALA A 1 360 ? 3.921 9.814 -0.182 1.00 86.75 360 ALA A N 1
ATOM 2634 C CA . ALA A 1 360 ? 4.425 10.153 1.144 1.00 86.75 360 ALA A CA 1
ATOM 2635 C C . ALA A 1 360 ? 5.533 11.212 1.087 1.00 86.75 360 ALA A C 1
ATOM 2637 O O . ALA A 1 360 ? 6.156 11.406 0.047 1.00 86.75 360 ALA A O 1
ATOM 2638 N N . ALA A 1 361 ? 5.883 11.856 2.203 1.00 84.62 361 ALA A N 1
ATOM 2639 C CA . ALA A 1 361 ? 7.161 12.572 2.233 1.00 84.62 361 ALA A CA 1
ATOM 2640 C C . ALA A 1 361 ? 8.327 11.577 2.137 1.00 84.62 361 ALA A C 1
ATOM 2642 O O . ALA A 1 361 ? 9.140 11.646 1.219 1.00 84.62 361 ALA A O 1
ATOM 2643 N N . GLU A 1 362 ? 8.343 10.593 3.029 1.00 89.31 362 GLU A N 1
ATOM 2644 C CA . GLU A 1 362 ? 9.333 9.521 3.066 1.00 89.31 362 GLU A CA 1
ATOM 2645 C C . GLU A 1 362 ? 8.628 8.192 2.802 1.00 89.31 362 GLU A C 1
ATOM 2647 O O . GLU A 1 362 ? 7.936 7.667 3.679 1.00 89.31 362 GLU A O 1
ATOM 2652 N N . LEU A 1 363 ? 8.782 7.647 1.595 1.00 94.06 363 LEU A N 1
ATOM 2653 C CA . LEU A 1 363 ? 8.203 6.363 1.216 1.00 94.06 363 LEU A CA 1
ATOM 2654 C C . LEU A 1 363 ? 9.250 5.252 1.264 1.00 94.06 363 LEU A C 1
ATOM 2656 O O . LEU A 1 363 ? 10.222 5.241 0.508 1.00 94.06 363 LEU A O 1
ATOM 2660 N N . ILE A 1 364 ? 8.961 4.261 2.098 1.00 95.38 364 ILE A N 1
ATOM 2661 C CA . ILE A 1 364 ? 9.616 2.965 2.126 1.00 95.38 364 ILE A CA 1
ATOM 2662 C C . ILE A 1 364 ? 8.626 1.905 1.649 1.00 95.38 364 ILE A C 1
ATOM 2664 O O . ILE A 1 364 ? 7.707 1.544 2.383 1.00 95.38 364 ILE A O 1
ATOM 2668 N N . PHE A 1 365 ? 8.834 1.375 0.446 1.00 96.25 365 PHE A N 1
ATOM 2669 C CA . PHE A 1 365 ? 8.042 0.270 -0.086 1.00 96.25 365 PHE A CA 1
ATOM 2670 C C . PHE A 1 365 ? 8.931 -0.961 -0.245 1.00 96.25 365 PHE A C 1
ATOM 2672 O O . PHE A 1 365 ? 9.710 -1.065 -1.186 1.00 96.25 365 PHE A O 1
ATOM 2679 N N . ASP A 1 366 ? 8.850 -1.866 0.719 1.00 93.31 366 ASP A N 1
ATOM 2680 C CA . ASP A 1 366 ? 9.771 -2.984 0.889 1.00 93.31 366 ASP A CA 1
ATOM 2681 C C . ASP A 1 366 ? 9.012 -4.300 0.796 1.00 93.31 366 ASP A C 1
ATOM 2683 O O . ASP A 1 366 ? 8.280 -4.676 1.707 1.00 93.31 366 ASP A O 1
ATOM 2687 N N . VAL A 1 367 ? 9.129 -4.975 -0.334 1.00 93.25 367 VAL A N 1
ATOM 2688 C CA . VAL A 1 367 ? 8.325 -6.140 -0.686 1.00 93.25 367 VAL A CA 1
ATOM 2689 C C . VAL A 1 367 ? 9.253 -7.313 -0.934 1.00 93.25 367 VAL A C 1
ATOM 2691 O O . VAL A 1 367 ? 10.348 -7.136 -1.446 1.00 93.25 367 VAL A O 1
ATOM 2694 N N . LYS A 1 368 ? 8.836 -8.521 -0.562 1.00 90.88 368 LYS A N 1
ATOM 2695 C CA . LYS A 1 368 ? 9.676 -9.708 -0.742 1.00 90.88 368 LYS A CA 1
ATOM 2696 C C . LYS A 1 368 ? 9.902 -10.016 -2.228 1.00 90.88 368 LYS A C 1
ATOM 2698 O O . LYS A 1 368 ? 11.033 -9.983 -2.696 1.00 90.88 368 LYS A O 1
ATOM 2703 N N . ASP A 1 369 ? 8.822 -10.253 -2.970 1.00 91.94 369 ASP A N 1
ATOM 2704 C CA . ASP A 1 369 ? 8.913 -10.828 -4.311 1.00 91.94 369 ASP A CA 1
ATOM 2705 C C . ASP A 1 369 ? 8.792 -9.760 -5.407 1.00 91.94 369 ASP A C 1
ATOM 2707 O O . ASP A 1 369 ? 9.712 -9.552 -6.191 1.00 91.94 369 ASP A O 1
ATOM 2711 N N . SER A 1 370 ? 7.651 -9.068 -5.505 1.00 94.44 370 SER A N 1
ATOM 2712 C CA . SER A 1 370 ? 7.425 -8.135 -6.618 1.00 94.44 370 SER A CA 1
ATOM 2713 C C . SER A 1 370 ? 6.571 -6.923 -6.275 1.00 94.44 370 SER A C 1
ATOM 2715 O O . SER A 1 370 ? 5.561 -7.037 -5.581 1.00 94.44 370 SER A O 1
ATOM 2717 N N . ILE A 1 371 ? 6.958 -5.773 -6.827 1.00 97.00 371 ILE A N 1
ATOM 2718 C CA . ILE A 1 371 ? 6.159 -4.547 -6.888 1.00 97.00 371 ILE A CA 1
ATOM 2719 C C . ILE A 1 371 ? 5.727 -4.347 -8.339 1.00 97.00 371 ILE A C 1
ATOM 2721 O O . ILE A 1 371 ? 6.551 -4.034 -9.197 1.00 97.00 371 ILE A O 1
ATOM 2725 N N . ALA A 1 372 ? 4.431 -4.489 -8.607 1.00 96.38 372 ALA A N 1
ATOM 2726 C CA . ALA A 1 372 ? 3.819 -4.112 -9.875 1.00 96.38 372 ALA A CA 1
ATOM 2727 C C . ALA A 1 372 ? 3.149 -2.737 -9.748 1.00 96.38 372 ALA A C 1
ATOM 2729 O O . ALA A 1 372 ? 2.329 -2.516 -8.854 1.00 96.38 372 ALA A O 1
ATOM 2730 N N . ASN A 1 373 ? 3.461 -1.815 -10.654 1.00 95.56 373 ASN A N 1
ATOM 2731 C CA . ASN A 1 373 ? 2.863 -0.487 -10.693 1.00 95.56 373 ASN A CA 1
ATOM 2732 C C . ASN A 1 373 ? 2.219 -0.201 -12.051 1.00 95.56 373 ASN A C 1
ATOM 2734 O O . ASN A 1 373 ? 2.875 -0.264 -13.086 1.00 95.56 373 ASN A O 1
ATOM 2738 N N . GLU A 1 374 ? 0.944 0.165 -12.022 1.00 91.19 374 GLU A N 1
ATOM 2739 C CA . GLU A 1 374 ? 0.166 0.685 -13.152 1.00 91.19 374 GLU A CA 1
ATOM 2740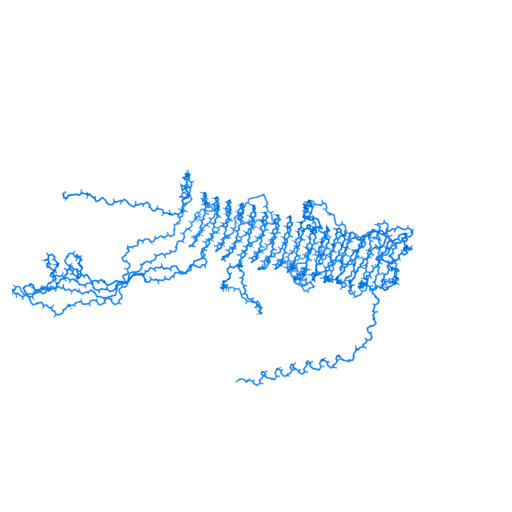 C C . GLU A 1 374 ? -0.421 2.074 -12.853 1.00 91.19 374 GLU A C 1
ATOM 2742 O O . GLU A 1 374 ? -0.905 2.742 -13.766 1.00 91.19 374 GLU A O 1
ATOM 2747 N N . GLY A 1 375 ? -0.410 2.482 -11.579 1.00 89.38 375 GLY A N 1
ATOM 2748 C CA . GLY A 1 375 ? -0.867 3.781 -11.092 1.00 89.38 375 GLY A CA 1
ATOM 2749 C C . GLY A 1 375 ? 0.296 4.720 -10.769 1.00 89.38 375 GLY A C 1
ATOM 2750 O O . GLY A 1 375 ? 1.315 4.743 -11.462 1.00 89.38 375 GLY A O 1
ATOM 2751 N N . GLN A 1 376 ? 0.150 5.504 -9.703 1.00 91.44 376 GLN A N 1
ATOM 2752 C CA . GLN A 1 376 ? 1.163 6.449 -9.236 1.00 91.44 376 GLN A CA 1
ATOM 2753 C C . GLN A 1 376 ? 1.787 5.998 -7.913 1.00 91.44 376 GLN A C 1
ATOM 2755 O O . GLN A 1 376 ? 1.080 5.762 -6.934 1.00 91.44 376 GLN A O 1
ATOM 2760 N N . ILE A 1 377 ? 3.116 5.961 -7.876 1.00 96.19 377 ILE A N 1
ATOM 2761 C CA . ILE A 1 377 ? 3.921 5.863 -6.659 1.00 96.19 377 ILE A CA 1
ATOM 2762 C C . ILE A 1 377 ? 4.779 7.126 -6.582 1.00 96.19 377 ILE A C 1
ATOM 2764 O O . ILE A 1 377 ? 5.474 7.469 -7.537 1.00 96.19 377 ILE A O 1
ATOM 2768 N N . GLY A 1 378 ? 4.696 7.848 -5.473 1.00 85.44 378 GLY A N 1
ATOM 2769 C CA . GLY A 1 378 ? 5.242 9.187 -5.327 1.00 85.44 378 GLY A CA 1
ATOM 2770 C C . GLY A 1 378 ? 5.833 9.446 -3.950 1.00 85.44 378 GLY A C 1
ATOM 2771 O O . GLY A 1 378 ? 5.459 8.811 -2.966 1.00 85.44 378 GLY A O 1
ATOM 2772 N N . GLY A 1 379 ? 6.735 10.419 -3.873 1.00 83.12 379 GLY A N 1
ATOM 2773 C CA . GLY A 1 379 ? 7.101 11.015 -2.597 1.00 83.12 379 GLY A CA 1
ATOM 2774 C C . GLY A 1 379 ? 8.175 12.089 -2.679 1.00 83.12 379 GLY A C 1
ATOM 2775 O O . GLY A 1 379 ? 8.595 12.467 -3.774 1.00 83.12 379 GLY A O 1
ATOM 2776 N N . PHE A 1 380 ? 8.614 12.634 -1.540 1.00 82.38 380 PHE A N 1
ATOM 2777 C CA . PHE A 1 380 ? 9.842 13.441 -1.539 1.00 82.38 380 PHE A CA 1
ATOM 2778 C C . PHE A 1 380 ? 11.039 12.519 -1.746 1.00 82.38 380 PHE A C 1
ATOM 2780 O O . PHE A 1 380 ? 11.667 12.564 -2.807 1.00 82.38 380 PHE A O 1
ATOM 2787 N N . ASN A 1 381 ? 11.255 11.604 -0.806 1.00 88.44 381 ASN A N 1
ATOM 2788 C CA . ASN A 1 381 ? 12.169 10.485 -0.959 1.00 88.44 381 ASN A CA 1
ATOM 2789 C C . ASN A 1 381 ? 11.373 9.195 -1.142 1.00 88.44 381 ASN A C 1
ATOM 2791 O O . ASN A 1 381 ? 10.443 8.905 -0.389 1.00 88.44 381 ASN A O 1
ATOM 2795 N N . VAL A 1 382 ? 11.752 8.418 -2.151 1.00 93.75 382 VAL A N 1
ATOM 2796 C CA . VAL A 1 382 ? 11.109 7.145 -2.472 1.00 93.75 382 VAL A CA 1
ATOM 2797 C C . VAL A 1 382 ? 12.168 6.068 -2.548 1.00 93.75 382 VAL A C 1
ATOM 2799 O O . VAL A 1 382 ? 13.153 6.193 -3.279 1.00 93.75 382 VAL A O 1
ATOM 2802 N N . VAL A 1 383 ? 11.940 4.984 -1.819 1.00 95.88 383 VAL A N 1
ATOM 2803 C CA . VAL A 1 383 ? 12.767 3.788 -1.889 1.00 95.88 383 VAL A CA 1
ATOM 2804 C C . VAL A 1 383 ? 11.872 2.574 -2.089 1.00 95.88 383 VAL A C 1
ATOM 2806 O O . VAL A 1 383 ? 11.020 2.269 -1.251 1.00 95.88 383 VAL A O 1
ATOM 2809 N N . LEU A 1 384 ? 12.088 1.887 -3.207 1.00 96.31 384 LEU A N 1
ATOM 2810 C CA . LEU A 1 384 ? 11.428 0.632 -3.548 1.00 96.31 384 LEU A CA 1
ATOM 2811 C C . LEU A 1 384 ? 12.434 -0.511 -3.409 1.00 96.31 384 LEU A C 1
ATOM 2813 O O . LEU A 1 384 ? 13.513 -0.445 -3.995 1.00 96.31 384 LEU A O 1
ATOM 2817 N N . GLY A 1 385 ? 12.084 -1.543 -2.650 1.00 94.44 385 GLY A N 1
ATOM 2818 C CA . GLY A 1 385 ? 12.859 -2.772 -2.500 1.00 94.44 385 GLY A CA 1
ATOM 2819 C C . GLY A 1 385 ? 12.002 -3.977 -2.864 1.00 94.44 385 GLY A C 1
ATOM 2820 O O . GLY A 1 385 ? 10.915 -4.114 -2.311 1.00 94.44 385 GLY A O 1
ATOM 2821 N N . ALA A 1 386 ? 12.455 -4.810 -3.801 1.00 94.31 386 ALA A N 1
ATOM 2822 C CA . ALA A 1 386 ? 11.829 -6.094 -4.138 1.00 94.31 386 ALA A CA 1
ATOM 2823 C C . ALA A 1 386 ? 12.792 -6.999 -4.906 1.00 94.31 386 ALA A C 1
ATOM 2825 O O . ALA A 1 386 ? 13.821 -6.533 -5.380 1.00 94.31 386 ALA A O 1
ATOM 2826 N N . ASP A 1 387 ? 12.486 -8.281 -5.093 1.00 93.62 387 ASP A N 1
ATOM 2827 C CA . ASP A 1 387 ? 13.201 -9.055 -6.116 1.00 93.62 387 ASP A CA 1
ATOM 2828 C C . ASP A 1 387 ? 12.898 -8.503 -7.516 1.00 93.62 387 ASP A C 1
ATOM 2830 O O . ASP A 1 387 ? 13.806 -8.321 -8.330 1.00 93.62 387 ASP A O 1
ATOM 2834 N N . GLU A 1 388 ? 11.648 -8.132 -7.780 1.00 95.25 388 GLU A N 1
ATOM 2835 C CA . GLU A 1 388 ? 11.235 -7.522 -9.036 1.00 95.25 388 GLU A CA 1
ATOM 2836 C C . GLU A 1 388 ? 10.466 -6.219 -8.847 1.00 95.25 388 GLU A C 1
ATOM 2838 O O . GLU A 1 388 ? 9.471 -6.157 -8.128 1.00 95.25 388 GLU A O 1
ATOM 2843 N N . VAL A 1 389 ? 10.872 -5.177 -9.569 1.00 97.44 389 VAL A N 1
ATOM 2844 C CA . VAL A 1 389 ? 10.094 -3.940 -9.679 1.00 97.44 389 VAL A CA 1
ATOM 2845 C C . VAL A 1 389 ? 9.676 -3.756 -11.121 1.00 97.44 389 VAL A C 1
ATOM 2847 O O . VAL A 1 389 ? 10.510 -3.636 -12.019 1.00 97.44 389 VAL A O 1
ATOM 2850 N N . ALA A 1 390 ? 8.371 -3.722 -11.342 1.00 95.69 390 ALA A N 1
ATOM 2851 C CA . ALA A 1 390 ? 7.816 -3.659 -12.669 1.00 95.69 390 ALA A CA 1
ATOM 2852 C C . ALA A 1 390 ? 6.799 -2.526 -12.798 1.00 95.69 390 ALA A C 1
ATOM 2854 O O . ALA A 1 390 ? 5.763 -2.493 -12.137 1.00 95.69 390 ALA A O 1
ATOM 2855 N N . ASN A 1 391 ? 7.127 -1.574 -13.661 1.00 94.38 391 ASN A N 1
ATOM 2856 C CA . ASN A 1 391 ? 6.344 -0.385 -13.934 1.00 94.38 391 ASN A CA 1
ATOM 2857 C C . ASN A 1 391 ? 5.733 -0.523 -15.331 1.00 94.38 391 ASN A C 1
ATOM 2859 O O . ASN A 1 391 ? 6.446 -0.496 -16.338 1.00 94.38 391 ASN A O 1
ATOM 2863 N N . TYR A 1 392 ? 4.420 -0.727 -15.394 1.00 83.56 392 TYR A N 1
ATOM 2864 C CA . TYR A 1 392 ? 3.694 -1.064 -16.612 1.00 83.56 392 TYR A CA 1
ATOM 2865 C C . TYR A 1 392 ? 2.638 -0.022 -16.955 1.00 83.56 392 TYR A C 1
ATOM 2867 O O . TYR A 1 392 ? 2.225 0.802 -16.145 1.00 83.56 392 TYR A O 1
ATOM 2875 N N . ARG A 1 393 ? 2.146 -0.101 -18.187 1.00 68.81 393 ARG A N 1
ATOM 2876 C CA . ARG A 1 393 ? 0.959 0.621 -18.629 1.00 68.81 393 ARG A CA 1
ATOM 2877 C C . ARG A 1 393 ? -0.298 -0.198 -18.351 1.00 68.81 393 ARG A C 1
ATOM 2879 O O . ARG A 1 393 ? -0.282 -1.415 -18.526 1.00 68.81 393 ARG A O 1
ATOM 2886 N N . ARG A 1 394 ? -1.391 0.473 -17.973 1.00 55.06 394 ARG A N 1
ATOM 2887 C CA . ARG A 1 394 ? -2.697 -0.157 -17.736 1.00 55.06 394 ARG A CA 1
ATOM 2888 C C . ARG A 1 394 ? -3.138 -0.959 -18.963 1.00 55.06 394 ARG A C 1
ATOM 2890 O O . ARG A 1 394 ? -3.327 -0.393 -20.038 1.00 55.06 394 ARG A O 1
ATOM 2897 N N . THR A 1 395 ? -3.393 -2.253 -18.777 1.00 42.53 395 THR A N 1
ATOM 2898 C CA . THR A 1 395 ? -4.089 -3.077 -19.774 1.00 42.53 395 THR A CA 1
ATOM 2899 C C . THR A 1 395 ? -5.559 -3.148 -19.373 1.00 42.53 395 THR A C 1
ATOM 2901 O O . THR A 1 395 ? -5.909 -3.811 -18.402 1.00 42.53 395 THR A O 1
ATOM 2904 N N . VAL A 1 396 ? -6.451 -2.438 -20.068 1.00 33.38 396 VAL A N 1
ATOM 2905 C CA . VAL A 1 396 ? -7.892 -2.604 -19.829 1.00 33.38 396 VAL A CA 1
ATOM 2906 C C . VAL A 1 396 ? -8.379 -3.842 -20.575 1.00 33.38 396 VAL A C 1
ATOM 2908 O O . VAL A 1 396 ? -8.409 -3.858 -21.802 1.00 33.38 396 VAL A O 1
ATOM 2911 N N . LYS A 1 397 ? -8.862 -4.839 -19.833 1.00 28.12 397 LYS A N 1
ATOM 2912 C CA . LYS A 1 397 ? -10.102 -5.533 -20.197 1.00 28.12 397 LYS A CA 1
ATOM 2913 C C . LYS A 1 397 ? -11.031 -5.541 -18.977 1.00 28.12 397 LYS A C 1
ATOM 2915 O O . LYS A 1 397 ? -10.602 -6.000 -17.920 1.00 28.12 397 LYS A O 1
ATOM 2920 N N . PRO A 1 398 ? -12.280 -5.051 -19.080 1.00 32.31 398 PRO A N 1
ATOM 2921 C CA . PRO A 1 398 ? -13.296 -5.298 -18.068 1.00 32.31 398 PRO A CA 1
ATOM 2922 C C . PRO A 1 398 ? -13.798 -6.747 -18.204 1.00 32.31 398 PRO A C 1
ATOM 2924 O O . PRO A 1 398 ? -14.193 -7.166 -19.285 1.00 32.31 398 PRO A O 1
ATOM 2927 N N . TRP A 1 399 ? -13.743 -7.482 -17.093 1.00 26.81 399 TRP A N 1
ATOM 2928 C CA . TRP A 1 399 ? -14.575 -8.628 -16.688 1.00 26.81 399 TRP A CA 1
ATOM 2929 C C . TRP A 1 399 ? -14.991 -9.708 -17.721 1.00 26.81 399 TRP A C 1
ATOM 2931 O O . TRP A 1 399 ? -15.961 -9.547 -18.455 1.00 26.81 399 TRP A O 1
ATOM 2941 N N . SER A 1 400 ? -14.359 -10.892 -17.674 1.00 28.81 400 SER A N 1
ATOM 2942 C CA . SER A 1 400 ? -14.949 -12.161 -17.167 1.00 28.81 400 SER A CA 1
ATOM 2943 C C . SER A 1 400 ? -14.108 -13.408 -17.538 1.00 28.81 400 SER A C 1
ATOM 2945 O O . SER A 1 400 ? -13.840 -13.664 -18.707 1.00 28.81 400 SER A O 1
ATOM 2947 N N . ALA A 1 401 ? -13.793 -14.213 -16.509 1.00 25.64 401 ALA A N 1
ATOM 2948 C CA . ALA A 1 401 ? -13.360 -15.627 -16.534 1.00 25.64 401 ALA A CA 1
ATOM 2949 C C . ALA A 1 401 ? -11.890 -15.959 -16.936 1.00 25.64 401 ALA A C 1
ATOM 2951 O O . ALA A 1 401 ? -11.154 -15.087 -17.389 1.00 25.64 401 ALA A O 1
ATOM 2952 N N . PRO A 1 402 ? -11.408 -17.185 -16.631 1.00 31.03 402 PRO A N 1
ATOM 2953 C CA . PRO A 1 402 ? -10.513 -17.491 -15.516 1.00 31.03 402 PRO A CA 1
ATOM 2954 C C . PRO A 1 402 ? -9.045 -17.649 -15.945 1.00 31.03 402 PRO A C 1
ATOM 2956 O O . PRO A 1 402 ? -8.728 -17.899 -17.106 1.00 31.03 402 PRO A O 1
ATOM 2959 N N . GLU A 1 403 ? -8.148 -17.531 -14.966 1.00 38.28 403 GLU A N 1
ATOM 2960 C CA . GLU A 1 403 ? -6.713 -17.792 -15.092 1.00 38.28 403 GLU A CA 1
ATOM 2961 C C . GLU A 1 403 ? -6.414 -19.124 -15.792 1.00 38.28 403 GLU A C 1
ATOM 2963 O O . GLU A 1 403 ? -6.917 -20.169 -15.381 1.00 38.28 403 GLU A O 1
ATOM 2968 N N . ARG A 1 404 ? -5.533 -19.079 -16.802 1.00 31.70 404 ARG A N 1
ATOM 2969 C CA . ARG A 1 404 ? -4.396 -19.998 -17.025 1.00 31.70 404 ARG A CA 1
ATOM 2970 C C . ARG A 1 404 ? -3.865 -19.826 -18.444 1.00 31.70 404 ARG A C 1
ATOM 2972 O O . ARG A 1 404 ? -4.322 -20.513 -19.348 1.00 31.70 404 ARG A O 1
ATOM 2979 N N . THR A 1 405 ? -2.843 -18.992 -18.634 1.00 26.25 405 THR A N 1
ATOM 2980 C CA . THR A 1 405 ? -1.672 -19.355 -19.460 1.00 26.25 405 THR A CA 1
ATOM 2981 C C . THR A 1 405 ? -0.553 -18.327 -19.299 1.00 26.25 405 THR A C 1
ATOM 2983 O O . THR A 1 405 ? -0.755 -17.126 -19.447 1.00 26.25 405 THR A O 1
ATOM 2986 N N . ARG A 1 406 ? 0.647 -18.824 -18.977 1.00 31.67 406 ARG A N 1
ATOM 2987 C CA . ARG A 1 406 ? 1.916 -18.105 -19.123 1.00 31.67 406 ARG A CA 1
ATOM 2988 C C . ARG A 1 406 ? 2.173 -17.887 -20.617 1.00 31.67 406 ARG A C 1
ATOM 2990 O O . ARG A 1 406 ? 2.162 -18.861 -21.361 1.00 31.67 406 ARG A O 1
ATOM 2997 N N . GLY A 1 407 ? 2.481 -16.656 -21.018 1.00 26.88 407 GLY A N 1
ATOM 2998 C CA . GLY A 1 407 ? 3.082 -16.358 -22.322 1.00 26.88 407 GLY A CA 1
ATOM 2999 C C . GLY A 1 407 ? 2.308 -15.345 -23.166 1.00 26.88 407 GLY A C 1
ATOM 3000 O O . GLY A 1 407 ? 1.163 -15.577 -23.528 1.00 26.88 407 GLY A O 1
ATOM 3001 N N . SER A 1 408 ? 3.009 -14.265 -23.520 1.00 23.91 408 SER A N 1
ATOM 3002 C CA . SER A 1 408 ? 2.713 -13.311 -24.602 1.00 23.91 408 SER A CA 1
ATOM 3003 C C . SER A 1 408 ? 1.548 -12.331 -24.396 1.00 23.91 408 SER A C 1
ATOM 3005 O O . SER A 1 408 ? 0.407 -12.578 -24.777 1.00 23.91 408 SER A O 1
ATOM 3007 N N . TRP A 1 409 ? 1.883 -11.139 -23.888 1.00 27.52 409 TRP A N 1
ATOM 3008 C CA . TRP A 1 409 ? 0.999 -9.969 -23.851 1.00 27.52 409 TRP A CA 1
ATOM 3009 C C . TRP A 1 409 ? 1.309 -9.021 -25.020 1.00 27.52 409 TRP A C 1
ATOM 3011 O O . TRP A 1 409 ? 2.263 -8.248 -24.965 1.00 27.52 409 TRP A O 1
ATOM 3021 N N . HIS A 1 410 ? 0.480 -9.046 -26.065 1.00 27.03 410 HIS A N 1
ATOM 3022 C CA . HIS A 1 410 ? 0.346 -7.929 -27.006 1.00 27.03 410 HIS A CA 1
ATOM 3023 C C . HIS A 1 410 ? -0.916 -7.137 -26.638 1.00 27.03 410 HIS A C 1
ATOM 3025 O O . HIS A 1 410 ? -2.006 -7.706 -26.581 1.00 27.03 410 HIS A O 1
ATOM 3031 N N . ALA A 1 411 ? -0.779 -5.834 -26.368 1.00 28.98 411 ALA A N 1
ATOM 3032 C CA . ALA A 1 411 ? -1.877 -4.969 -25.926 1.00 28.98 411 ALA A CA 1
ATOM 3033 C C . ALA A 1 411 ? -1.905 -3.604 -26.648 1.00 28.98 411 ALA A C 1
ATOM 3035 O O . ALA A 1 411 ? -0.875 -3.091 -27.096 1.00 28.98 411 ALA A O 1
ATOM 3036 N N . SER A 1 412 ? -3.118 -3.047 -26.773 1.00 28.88 412 SER A N 1
ATOM 3037 C CA . SER A 1 412 ? -3.465 -1.773 -27.429 1.00 28.88 412 SER A CA 1
ATOM 3038 C C . SER A 1 412 ? -3.379 -0.561 -26.473 1.00 28.88 412 SER A C 1
ATOM 3040 O O . SER A 1 412 ? -3.343 -0.731 -25.258 1.00 28.88 412 SER A O 1
ATOM 3042 N N . TYR A 1 413 ? -3.307 0.654 -27.033 1.00 38.16 413 TYR A N 1
ATOM 3043 C CA . TYR A 1 413 ? -2.719 1.873 -26.449 1.00 38.16 413 TYR A CA 1
ATOM 3044 C C . TYR A 1 413 ? -3.765 2.929 -26.044 1.00 38.16 413 TYR A C 1
ATOM 3046 O O . TYR A 1 413 ? -4.510 3.383 -26.901 1.00 38.16 413 TYR A O 1
ATOM 3054 N N . ASP A 1 414 ? -3.732 3.408 -24.792 1.00 37.47 414 ASP A N 1
ATOM 3055 C CA . ASP A 1 414 ? -4.355 4.680 -24.356 1.00 37.47 414 ASP A CA 1
ATOM 3056 C C . ASP A 1 414 ? -3.317 5.572 -23.641 1.00 37.47 414 ASP A C 1
ATOM 3058 O O . ASP A 1 414 ? -2.615 5.078 -22.752 1.00 37.47 414 ASP A O 1
ATOM 3062 N N . ALA A 1 415 ? -3.046 6.775 -24.155 1.00 38.75 415 ALA A N 1
ATOM 3063 C CA . ALA A 1 415 ? -1.802 7.535 -23.927 1.00 38.75 415 ALA A CA 1
ATOM 3064 C C . ALA A 1 415 ? -1.647 8.130 -22.512 1.00 38.75 415 ALA A C 1
ATOM 3066 O O . ALA A 1 415 ? -0.525 8.456 -22.129 1.00 38.75 415 ALA A O 1
ATOM 3067 N N . ASP A 1 416 ? -2.720 8.171 -21.717 1.00 42.25 416 ASP A N 1
ATOM 3068 C CA . ASP A 1 416 ? -2.765 8.957 -20.474 1.00 42.25 416 ASP A CA 1
ATOM 3069 C C . ASP A 1 416 ? -2.655 8.141 -19.169 1.00 42.25 416 ASP A C 1
ATOM 3071 O O . ASP A 1 416 ? -2.678 8.712 -18.079 1.00 42.25 416 ASP A O 1
ATOM 3075 N N . LYS A 1 417 ? -2.542 6.804 -19.229 1.00 55.34 417 LYS A N 1
ATOM 3076 C CA . LYS A 1 417 ? -2.532 5.933 -18.027 1.00 55.34 417 LYS A CA 1
ATOM 3077 C C . LYS A 1 417 ? -1.408 4.898 -18.035 1.00 55.34 417 LYS A C 1
ATOM 3079 O O . LYS A 1 417 ? -1.641 3.692 -18.175 1.00 55.34 417 LYS A O 1
ATOM 3084 N N . SER A 1 418 ? -0.184 5.386 -17.873 1.00 70.81 418 SER A N 1
ATOM 3085 C CA . SER A 1 418 ? 1.004 4.562 -17.640 1.00 70.81 418 SER A CA 1
ATOM 3086 C C . SER A 1 418 ? 1.455 4.642 -16.187 1.00 70.81 418 SER A C 1
ATOM 3088 O O . SER A 1 418 ? 1.325 5.698 -15.569 1.00 70.81 418 SER A O 1
ATOM 3090 N N . GLY A 1 419 ? 2.037 3.560 -15.670 1.00 86.38 419 GLY A N 1
ATOM 3091 C CA . GLY A 1 419 ? 2.640 3.532 -14.346 1.00 86.38 419 GLY A CA 1
ATOM 3092 C C . GLY A 1 419 ? 3.689 4.632 -14.188 1.00 86.38 419 GLY A C 1
ATOM 3093 O O . GLY A 1 419 ? 4.588 4.794 -15.025 1.00 86.38 419 GLY A O 1
ATOM 3094 N N . ARG A 1 420 ? 3.549 5.412 -13.116 1.00 91.81 420 ARG A N 1
ATOM 3095 C CA . ARG A 1 420 ? 4.461 6.490 -12.737 1.00 91.81 420 ARG A CA 1
ATOM 3096 C C . ARG A 1 420 ? 5.093 6.210 -11.386 1.00 91.81 420 ARG A C 1
ATOM 3098 O O . ARG A 1 420 ? 4.384 5.921 -10.424 1.00 91.81 420 ARG A O 1
ATOM 3105 N N . ILE A 1 421 ? 6.411 6.343 -11.324 1.00 96.94 421 ILE A N 1
ATOM 3106 C CA . ILE A 1 421 ? 7.192 6.333 -10.090 1.00 96.94 421 ILE A CA 1
ATOM 3107 C C . ILE A 1 421 ? 7.967 7.650 -10.055 1.00 96.94 421 ILE A C 1
ATOM 3109 O O . ILE A 1 421 ? 8.876 7.849 -10.857 1.00 96.94 421 ILE A O 1
ATOM 3113 N N . ASP A 1 422 ? 7.584 8.571 -9.176 1.00 87.00 422 ASP A N 1
ATOM 3114 C CA . ASP A 1 422 ? 8.127 9.931 -9.116 1.00 87.00 422 ASP A CA 1
ATOM 3115 C C . ASP A 1 422 ? 8.719 10.222 -7.716 1.00 87.00 422 ASP A C 1
ATOM 3117 O O . ASP A 1 422 ? 8.108 9.905 -6.699 1.00 87.00 422 ASP A O 1
ATOM 3121 N N . ALA A 1 423 ? 9.878 10.883 -7.637 1.00 85.75 423 ALA A N 1
ATOM 3122 C CA . ALA A 1 423 ? 10.415 11.428 -6.382 1.00 85.75 423 ALA A CA 1
ATOM 3123 C C . ALA A 1 423 ? 10.826 12.900 -6.523 1.00 85.75 423 ALA A C 1
ATOM 3125 O O . ALA A 1 423 ? 11.351 13.307 -7.562 1.00 85.75 423 ALA A O 1
ATOM 3126 N N . ARG A 1 424 ? 10.623 13.705 -5.470 1.00 87.38 424 ARG A N 1
ATOM 3127 C CA . ARG A 1 424 ? 10.976 15.142 -5.458 1.00 87.38 424 ARG A CA 1
ATOM 3128 C C . ARG A 1 424 ? 12.437 15.401 -5.063 1.00 87.38 424 ARG A C 1
ATOM 3130 O O . ARG A 1 424 ? 12.949 16.473 -5.361 1.00 87.38 424 ARG A O 1
ATOM 3137 N N . THR A 1 425 ? 13.117 14.445 -4.429 1.00 86.88 425 THR A N 1
ATOM 3138 C CA . THR A 1 425 ? 14.526 14.580 -4.014 1.00 86.88 425 THR A CA 1
ATOM 3139 C C . THR A 1 425 ? 15.370 13.367 -4.383 1.00 86.88 425 THR A C 1
ATOM 3141 O O . THR A 1 425 ? 16.355 13.507 -5.095 1.00 86.88 425 THR A O 1
ATOM 3144 N N . THR A 1 426 ? 15.038 12.163 -3.925 1.00 90.75 426 THR A N 1
ATOM 3145 C CA . THR A 1 426 ? 15.795 10.958 -4.301 1.00 90.75 426 THR A CA 1
ATOM 3146 C C . THR A 1 426 ? 14.848 9.807 -4.570 1.00 90.75 426 THR A C 1
ATOM 3148 O O . THR A 1 426 ? 13.962 9.528 -3.763 1.00 90.75 426 THR A O 1
ATOM 3151 N N . LEU A 1 427 ? 15.074 9.123 -5.690 1.00 96.06 427 LEU A N 1
ATOM 3152 C CA . LEU A 1 427 ? 14.421 7.867 -6.022 1.00 96.06 427 LEU A CA 1
ATOM 3153 C C . LEU A 1 427 ? 15.464 6.757 -6.029 1.00 96.06 427 LEU A C 1
ATOM 3155 O O . LEU A 1 427 ? 16.422 6.805 -6.801 1.00 96.06 427 LEU A O 1
ATOM 3159 N N . THR A 1 428 ? 15.246 5.751 -5.195 1.00 96.38 428 THR A N 1
ATOM 3160 C CA . THR A 1 428 ? 16.062 4.544 -5.152 1.00 96.38 428 THR A CA 1
ATOM 3161 C C . THR A 1 428 ? 15.196 3.330 -5.450 1.00 96.38 428 THR A C 1
ATOM 3163 O O . THR A 1 428 ? 14.148 3.143 -4.834 1.00 96.38 428 THR A O 1
ATOM 3166 N N . ILE A 1 429 ? 15.646 2.478 -6.364 1.00 96.31 429 ILE A N 1
ATOM 3167 C CA . ILE A 1 429 ? 15.031 1.179 -6.630 1.00 96.31 429 ILE A CA 1
ATOM 3168 C C . ILE A 1 429 ? 16.104 0.109 -6.447 1.00 96.31 429 ILE A C 1
ATOM 3170 O O . ILE A 1 429 ? 17.058 0.025 -7.224 1.00 96.31 429 ILE A O 1
ATOM 3174 N N . ALA A 1 430 ? 15.932 -0.694 -5.403 1.00 94.50 430 ALA A N 1
ATOM 3175 C CA . ALA A 1 430 ? 16.729 -1.872 -5.115 1.00 94.50 430 ALA A CA 1
ATOM 3176 C C . ALA A 1 430 ? 15.967 -3.108 -5.615 1.00 94.50 430 ALA A C 1
ATOM 3178 O O . ALA A 1 430 ? 14.983 -3.519 -4.999 1.00 94.50 430 ALA A O 1
ATOM 3179 N N . ALA A 1 431 ? 16.390 -3.682 -6.743 1.00 94.88 431 ALA A N 1
ATOM 3180 C CA . ALA A 1 431 ? 15.718 -4.822 -7.362 1.00 94.88 431 ALA A CA 1
ATOM 3181 C C . ALA A 1 431 ? 16.682 -5.842 -7.967 1.00 94.88 431 ALA A C 1
ATOM 3183 O O . ALA A 1 431 ? 17.701 -5.471 -8.535 1.00 94.88 431 ALA A O 1
ATOM 3184 N N . GLN A 1 432 ? 16.376 -7.139 -7.906 1.00 94.56 432 GLN A N 1
ATOM 3185 C CA . GLN A 1 432 ? 17.115 -8.126 -8.710 1.00 94.56 432 GLN A CA 1
ATOM 3186 C C . GLN A 1 432 ? 16.785 -7.969 -10.198 1.00 94.56 432 GLN A C 1
ATOM 3188 O O . GLN A 1 432 ? 17.660 -8.133 -11.050 1.00 94.56 432 GLN A O 1
ATOM 3193 N N . ARG A 1 433 ? 15.539 -7.617 -10.518 1.00 96.12 433 ARG A N 1
ATOM 3194 C CA . ARG A 1 433 ? 15.077 -7.340 -11.876 1.00 96.12 433 ARG A CA 1
ATOM 3195 C C . ARG A 1 433 ? 14.207 -6.093 -11.902 1.00 96.12 433 ARG A C 1
ATOM 3197 O O . ARG A 1 433 ? 13.291 -5.960 -11.097 1.00 96.12 433 ARG A O 1
ATOM 3204 N N . MET A 1 434 ? 14.449 -5.207 -12.859 1.00 96.88 434 MET A N 1
ATOM 3205 C CA . MET A 1 434 ? 13.594 -4.047 -13.084 1.00 96.88 434 MET A CA 1
ATOM 3206 C C . MET A 1 434 ? 13.039 -4.047 -14.506 1.00 96.88 434 MET A C 1
ATOM 3208 O O . MET A 1 434 ? 13.779 -4.236 -15.472 1.00 96.88 434 MET A O 1
ATOM 3212 N N . ILE A 1 435 ? 11.735 -3.809 -14.632 1.00 95.88 435 ILE A N 1
ATOM 3213 C CA . ILE A 1 435 ? 11.055 -3.612 -15.912 1.00 95.88 435 ILE A CA 1
ATOM 3214 C C . ILE A 1 435 ? 10.409 -2.233 -15.898 1.00 95.88 435 ILE A C 1
ATOM 3216 O O . ILE A 1 435 ? 9.542 -1.960 -15.073 1.00 95.88 435 ILE A O 1
ATOM 3220 N N . ASN A 1 436 ? 10.787 -1.380 -16.840 1.00 95.00 436 ASN A N 1
ATOM 3221 C CA . ASN A 1 436 ? 10.081 -0.138 -17.117 1.00 95.00 436 ASN A CA 1
ATOM 3222 C C . ASN A 1 436 ? 9.492 -0.220 -18.526 1.00 95.00 436 ASN A C 1
ATOM 3224 O O . ASN A 1 436 ? 10.204 -0.127 -19.530 1.00 95.00 436 ASN A O 1
ATOM 3228 N N . GLY A 1 437 ? 8.195 -0.507 -18.580 1.00 91.00 437 GLY A N 1
ATOM 3229 C CA . GLY A 1 437 ? 7.475 -0.828 -19.804 1.00 91.00 437 GLY A CA 1
ATOM 3230 C C . GLY A 1 437 ? 7.197 0.383 -20.704 1.00 91.00 437 GLY A C 1
ATOM 3231 O O . GLY A 1 437 ? 7.437 1.530 -20.321 1.00 91.00 437 GLY A O 1
ATOM 3232 N N . PRO A 1 438 ? 6.626 0.155 -21.899 1.00 84.38 438 PRO A N 1
ATOM 3233 C CA . PRO A 1 438 ? 6.390 1.213 -22.875 1.00 84.38 438 PRO A CA 1
ATOM 3234 C C . PRO A 1 438 ? 5.467 2.314 -22.344 1.00 84.38 438 PRO A C 1
ATOM 3236 O O . PRO A 1 438 ? 4.316 2.061 -21.983 1.00 84.38 438 PRO A O 1
ATOM 3239 N N . GLY A 1 439 ? 5.959 3.554 -22.353 1.00 81.12 439 GLY A N 1
ATOM 3240 C CA . GLY A 1 439 ? 5.237 4.732 -21.859 1.00 81.12 439 GLY A CA 1
ATOM 3241 C C . GLY A 1 439 ? 5.183 4.862 -20.334 1.00 81.12 439 GLY A C 1
ATOM 3242 O O . GLY A 1 439 ? 4.631 5.849 -19.852 1.00 81.12 439 GLY A O 1
ATOM 3243 N N . ALA A 1 440 ? 5.733 3.903 -19.585 1.00 90.12 440 ALA A N 1
ATOM 3244 C CA . ALA A 1 440 ? 5.889 3.998 -18.141 1.00 90.12 440 ALA A CA 1
ATOM 3245 C C . ALA A 1 440 ? 7.045 4.949 -17.792 1.00 90.12 440 ALA A C 1
ATOM 3247 O O . ALA A 1 440 ? 8.023 5.065 -18.538 1.00 90.12 440 ALA A O 1
ATOM 3248 N N . VAL A 1 441 ? 6.906 5.672 -16.680 1.00 91.62 441 VAL A N 1
ATOM 3249 C CA . VAL A 1 441 ? 7.842 6.733 -16.285 1.00 91.62 441 VAL A CA 1
ATOM 3250 C C . VAL A 1 441 ? 8.376 6.469 -14.887 1.00 91.62 441 VAL A C 1
ATOM 3252 O O . VAL A 1 441 ? 7.605 6.292 -13.946 1.00 91.62 441 VAL A O 1
ATOM 3255 N N . VAL A 1 442 ? 9.697 6.505 -14.756 1.00 97.44 442 VAL A N 1
ATOM 3256 C CA . VAL A 1 442 ? 10.423 6.517 -13.485 1.00 97.44 442 VAL A CA 1
ATOM 3257 C C . VAL A 1 442 ? 11.257 7.788 -13.463 1.00 97.44 442 VAL A C 1
ATOM 3259 O O . VAL A 1 442 ? 12.109 7.977 -14.333 1.00 97.44 442 VAL A O 1
ATOM 3262 N N . ARG A 1 443 ? 10.996 8.689 -12.515 1.00 93.25 443 ARG A N 1
ATOM 3263 C CA . ARG A 1 443 ? 11.604 10.020 -12.508 1.00 93.25 443 ARG A CA 1
ATOM 3264 C C . ARG A 1 443 ? 11.996 10.496 -11.115 1.00 93.25 443 ARG A C 1
ATOM 3266 O O . ARG A 1 443 ? 11.246 10.333 -10.158 1.00 93.25 443 ARG A O 1
ATOM 3273 N N . SER A 1 444 ? 13.137 11.171 -11.028 1.00 92.94 444 SER A N 1
ATOM 3274 C CA . SER A 1 444 ? 13.581 11.890 -9.831 1.00 92.94 444 SER A CA 1
ATOM 3275 C C . SER A 1 444 ? 13.872 13.358 -10.142 1.00 92.94 444 SER A C 1
ATOM 3277 O O . SER A 1 444 ? 14.484 13.668 -11.163 1.00 92.94 444 SER A O 1
ATOM 3279 N N . ALA A 1 445 ? 13.459 14.274 -9.266 1.00 83.69 445 ALA A N 1
ATOM 3280 C CA . ALA A 1 445 ? 13.898 15.671 -9.318 1.00 83.69 445 ALA A CA 1
ATOM 3281 C C . ALA A 1 445 ? 15.261 15.906 -8.635 1.00 83.69 445 ALA A C 1
ATOM 3283 O O . ALA A 1 445 ? 15.835 16.979 -8.788 1.00 83.69 445 ALA A O 1
ATOM 3284 N N . GLY A 1 446 ? 15.805 14.914 -7.923 1.00 90.44 446 GLY A N 1
ATOM 3285 C CA . GLY A 1 446 ? 17.225 14.886 -7.564 1.00 90.44 446 GLY A CA 1
ATOM 3286 C C . GLY A 1 446 ? 17.896 13.691 -8.215 1.00 90.44 446 GLY A C 1
ATOM 3287 O O . GLY A 1 446 ? 17.943 13.666 -9.433 1.00 90.44 446 GLY A O 1
ATOM 3288 N N . ASN A 1 447 ? 18.417 12.725 -7.451 1.00 95.19 447 ASN A N 1
ATOM 3289 C CA . ASN A 1 447 ? 19.112 11.558 -8.018 1.00 95.19 447 ASN A CA 1
ATOM 3290 C C . ASN A 1 447 ? 18.169 10.371 -8.247 1.00 95.19 447 ASN A C 1
ATOM 3292 O O . ASN A 1 447 ? 17.285 10.115 -7.421 1.00 95.19 447 ASN A O 1
ATOM 3296 N N . LEU A 1 448 ? 18.403 9.619 -9.323 1.00 97.62 448 LEU A N 1
ATOM 3297 C CA . LEU A 1 448 ? 17.800 8.312 -9.587 1.00 97.62 448 LEU A CA 1
ATOM 3298 C C . LEU A 1 448 ? 18.869 7.228 -9.421 1.00 97.62 448 LEU A C 1
ATOM 3300 O O . LEU A 1 448 ? 19.878 7.255 -10.120 1.00 97.62 448 LEU A O 1
ATOM 3304 N N . ARG A 1 449 ? 18.653 6.278 -8.507 1.00 97.06 449 ARG A N 1
ATOM 3305 C CA . ARG A 1 449 ? 19.587 5.178 -8.225 1.00 97.06 449 ARG A CA 1
ATOM 3306 C C . ARG A 1 449 ? 18.910 3.830 -8.403 1.00 97.06 449 ARG A C 1
ATOM 3308 O O . ARG A 1 449 ? 17.912 3.550 -7.744 1.00 97.06 449 ARG A O 1
ATOM 3315 N N . LEU A 1 450 ? 19.481 2.993 -9.256 1.00 97.31 450 LEU A N 1
ATOM 3316 C CA . LEU A 1 450 ? 18.993 1.663 -9.592 1.00 97.31 450 LEU A CA 1
ATOM 3317 C C . LEU A 1 450 ? 20.109 0.648 -9.293 1.00 97.31 450 LEU A C 1
ATOM 3319 O O . LEU A 1 450 ? 21.145 0.662 -9.954 1.00 97.31 450 LEU A O 1
ATOM 3323 N N . TYR A 1 451 ? 19.905 -0.251 -8.328 1.00 94.81 451 TYR A N 1
ATOM 3324 C CA . TYR A 1 451 ? 20.866 -1.317 -8.007 1.00 94.81 451 TYR A CA 1
ATOM 3325 C C . TYR A 1 451 ? 20.186 -2.598 -7.491 1.00 94.81 451 TYR A C 1
ATOM 3327 O O . TYR A 1 451 ? 18.971 -2.659 -7.343 1.00 94.81 451 TYR A O 1
ATOM 3335 N N . GLY A 1 452 ? 20.966 -3.652 -7.265 1.00 92.56 452 GLY A N 1
ATOM 3336 C CA . GLY A 1 452 ? 20.511 -4.971 -6.826 1.00 92.56 452 GLY A CA 1
ATOM 3337 C C . GLY A 1 452 ? 19.939 -4.988 -5.409 1.00 92.56 452 GLY A C 1
ATOM 3338 O O . GLY A 1 452 ? 20.459 -4.335 -4.506 1.00 92.56 452 GLY A O 1
ATOM 3339 N N . ASN A 1 453 ? 18.897 -5.785 -5.183 1.00 88.69 453 ASN A N 1
ATOM 3340 C CA . ASN A 1 453 ? 18.347 -5.987 -3.843 1.00 88.69 453 ASN A CA 1
ATOM 3341 C C . ASN A 1 453 ? 19.196 -6.994 -3.038 1.00 88.69 453 ASN A C 1
ATOM 3343 O O . ASN A 1 453 ? 19.221 -8.171 -3.381 1.00 88.69 453 ASN A O 1
ATOM 3347 N N . SER A 1 454 ? 19.883 -6.575 -1.972 1.00 79.38 454 SER A N 1
ATOM 3348 C CA . SER A 1 454 ? 20.643 -7.475 -1.076 1.00 79.38 454 SER A CA 1
ATOM 3349 C C . SER A 1 454 ? 19.815 -8.039 0.089 1.00 79.38 454 SER A C 1
ATOM 3351 O O . SER A 1 454 ? 20.362 -8.734 0.944 1.00 79.38 454 SER A O 1
ATOM 3353 N N . GLY A 1 455 ? 18.514 -7.740 0.142 1.00 70.50 455 GLY A N 1
ATOM 3354 C CA . GLY A 1 455 ? 17.618 -8.102 1.236 1.00 70.50 455 GLY A CA 1
ATOM 3355 C C . GLY A 1 455 ? 16.922 -6.882 1.843 1.00 70.50 455 GLY A C 1
ATOM 3356 O O . GLY A 1 455 ? 17.040 -5.758 1.358 1.00 70.50 455 GLY A O 1
ATOM 3357 N N . ARG A 1 456 ? 16.174 -7.115 2.925 1.00 60.28 456 ARG A N 1
ATOM 3358 C CA . ARG A 1 456 ? 15.248 -6.150 3.539 1.00 60.28 456 ARG A CA 1
ATOM 3359 C C . ARG A 1 456 ? 15.999 -4.927 4.111 1.00 60.28 456 ARG A C 1
ATOM 3361 O O . ARG A 1 456 ? 16.535 -4.986 5.212 1.00 60.28 456 ARG A O 1
ATOM 3368 N N . TRP A 1 457 ? 16.035 -3.842 3.330 1.00 56.19 457 TRP A N 1
ATOM 3369 C CA . TRP A 1 457 ? 16.626 -2.513 3.580 1.00 56.19 457 TRP A CA 1
ATOM 3370 C C . TRP A 1 457 ? 18.103 -2.428 4.009 1.00 56.19 457 TRP A C 1
ATOM 3372 O O . TRP A 1 457 ? 18.457 -2.657 5.163 1.00 56.19 457 TRP A O 1
ATOM 3382 N N . GLN A 1 458 ? 18.951 -1.896 3.118 1.00 55.34 458 GLN A N 1
ATOM 3383 C CA . GLN A 1 458 ? 20.271 -1.352 3.461 1.00 55.34 458 GLN A CA 1
ATOM 3384 C C . GLN A 1 458 ? 20.398 0.107 2.995 1.00 55.34 458 GLN A C 1
ATOM 3386 O O . GLN A 1 458 ? 20.324 0.399 1.805 1.00 55.34 458 GLN A O 1
ATOM 3391 N N . THR A 1 459 ? 20.639 1.025 3.938 1.00 46.19 459 THR A N 1
ATOM 3392 C CA . THR A 1 459 ? 21.053 2.419 3.670 1.00 46.19 459 THR A CA 1
ATOM 3393 C C . THR A 1 459 ? 22.559 2.645 3.852 1.00 46.19 459 THR A C 1
ATOM 3395 O O . THR A 1 459 ? 23.033 3.763 3.660 1.00 46.19 459 THR A O 1
ATOM 3398 N N . ARG A 1 460 ? 23.340 1.605 4.186 1.00 42.12 460 ARG A N 1
ATOM 3399 C CA . ARG A 1 460 ? 24.812 1.639 4.272 1.00 42.12 460 ARG A CA 1
ATOM 3400 C C . ARG A 1 460 ? 25.393 0.247 4.000 1.00 42.12 460 ARG A C 1
ATOM 3402 O O . ARG A 1 460 ? 25.413 -0.591 4.892 1.00 42.12 460 ARG A O 1
ATOM 3409 N N . GLY A 1 461 ? 25.847 0.001 2.777 1.00 53.47 461 GLY A N 1
ATOM 3410 C CA . GLY A 1 461 ? 26.455 -1.262 2.351 1.00 53.47 461 GLY A CA 1
ATOM 3411 C C . GLY A 1 461 ? 26.863 -1.204 0.878 1.00 53.47 461 GLY A C 1
ATOM 3412 O O . GLY A 1 461 ? 26.518 -0.246 0.187 1.00 53.47 461 GLY A O 1
ATOM 3413 N N . ALA A 1 462 ? 27.612 -2.205 0.406 1.00 60.88 462 ALA A N 1
ATOM 3414 C CA . ALA A 1 462 ? 27.917 -2.348 -1.016 1.00 60.88 462 ALA A CA 1
ATOM 3415 C C . ALA A 1 462 ? 26.607 -2.460 -1.814 1.00 60.88 462 ALA A C 1
ATOM 3417 O O . ALA A 1 462 ? 25.737 -3.243 -1.447 1.00 60.88 462 ALA A O 1
ATOM 3418 N N . THR A 1 463 ? 26.455 -1.683 -2.886 1.00 75.38 463 THR A N 1
ATOM 3419 C CA . THR A 1 463 ? 25.316 -1.760 -3.811 1.00 75.38 463 THR A CA 1
ATOM 3420 C C . THR A 1 463 ? 25.553 -2.917 -4.788 1.00 75.38 463 THR A C 1
ATOM 3422 O O . THR A 1 463 ? 26.321 -2.727 -5.738 1.00 75.38 463 THR A O 1
ATOM 3425 N N . PRO A 1 464 ? 24.980 -4.125 -4.587 1.00 89.00 464 PRO A N 1
ATOM 3426 C CA . PRO A 1 464 ? 25.194 -5.206 -5.542 1.00 89.00 464 PRO A CA 1
ATOM 3427 C C . PRO A 1 464 ? 24.559 -4.828 -6.887 1.00 89.00 464 PRO A C 1
ATOM 3429 O O . PRO A 1 464 ? 23.640 -4.009 -6.925 1.00 89.00 464 PRO A O 1
ATOM 3432 N N . PRO A 1 465 ? 25.002 -5.409 -8.005 1.00 93.31 465 PRO A N 1
ATOM 3433 C CA . PRO A 1 465 ? 24.330 -5.192 -9.276 1.00 93.31 465 PRO A CA 1
ATOM 3434 C C . PRO A 1 465 ? 22.963 -5.883 -9.309 1.00 93.31 465 PRO A C 1
ATOM 3436 O O . PRO A 1 465 ? 22.809 -6.990 -8.791 1.00 93.31 465 PRO A O 1
ATOM 3439 N N . MET A 1 466 ? 21.979 -5.268 -9.976 1.00 95.31 466 MET A N 1
ATOM 3440 C CA . MET A 1 466 ? 20.790 -6.005 -10.426 1.00 95.31 466 MET A CA 1
ATOM 3441 C C . MET A 1 466 ? 21.213 -7.131 -11.379 1.00 95.31 466 MET A C 1
ATOM 3443 O O . MET A 1 466 ? 22.252 -7.037 -12.031 1.00 95.31 466 MET A O 1
ATOM 3447 N N . ARG A 1 467 ? 20.380 -8.153 -11.569 1.00 95.62 467 ARG A N 1
ATOM 3448 C CA . ARG A 1 467 ? 20.567 -9.123 -12.661 1.00 95.62 467 ARG A CA 1
ATOM 3449 C C . ARG A 1 467 ? 20.227 -8.501 -14.011 1.00 95.62 467 ARG A C 1
ATOM 3451 O O . ARG A 1 467 ? 20.984 -8.648 -14.966 1.00 95.62 467 ARG A O 1
ATOM 3458 N N . ALA A 1 468 ? 19.102 -7.793 -14.095 1.00 95.44 468 ALA A N 1
ATOM 3459 C CA . ALA A 1 468 ? 18.665 -7.186 -15.347 1.00 95.44 468 ALA A CA 1
ATOM 3460 C C . ALA A 1 468 ? 17.805 -5.933 -15.144 1.00 95.44 468 ALA A C 1
ATOM 3462 O O . ALA A 1 468 ? 16.884 -5.923 -14.326 1.00 95.44 468 ALA A O 1
ATOM 3463 N N . LEU A 1 469 ? 18.064 -4.918 -15.964 1.00 98.06 469 LEU A N 1
ATOM 3464 C CA . LEU A 1 469 ? 17.191 -3.775 -16.200 1.00 98.06 469 LEU A CA 1
ATOM 3465 C C . LEU A 1 469 ? 16.682 -3.841 -17.643 1.00 98.06 469 LEU A C 1
ATOM 3467 O O . LEU A 1 469 ? 17.478 -3.763 -18.574 1.00 98.06 469 LEU A O 1
ATOM 3471 N N . HIS A 1 470 ? 15.364 -3.926 -17.825 1.00 96.50 470 HIS A N 1
ATOM 3472 C CA . HIS A 1 470 ? 14.708 -3.795 -19.126 1.00 96.50 470 HIS A CA 1
ATOM 3473 C C . HIS A 1 470 ? 13.929 -2.480 -19.173 1.00 96.50 470 HIS A C 1
ATOM 3475 O O . HIS A 1 470 ? 12.874 -2.345 -18.550 1.00 96.50 470 HIS A O 1
ATOM 3481 N N . ASN A 1 471 ? 14.441 -1.510 -19.923 1.00 95.25 471 ASN A N 1
ATOM 3482 C CA . ASN A 1 471 ? 13.809 -0.220 -20.138 1.00 95.25 471 ASN A CA 1
ATOM 3483 C C . ASN A 1 471 ? 13.290 -0.093 -21.571 1.00 95.25 471 ASN A C 1
ATOM 3485 O O . ASN A 1 471 ? 14.030 -0.205 -22.543 1.00 95.25 471 ASN A O 1
ATOM 3489 N N . THR A 1 472 ? 12.001 0.195 -21.678 1.00 91.69 472 THR A N 1
ATOM 3490 C CA . THR A 1 472 ? 11.309 0.578 -22.918 1.00 91.69 472 THR A CA 1
ATOM 3491 C C . THR A 1 472 ? 10.429 1.819 -22.723 1.00 91.69 472 THR A C 1
ATOM 3493 O O . THR A 1 472 ? 9.739 2.251 -23.648 1.00 91.69 472 THR A O 1
ATOM 3496 N N . GLY A 1 473 ? 10.426 2.368 -21.504 1.00 90.62 473 GLY A N 1
ATOM 3497 C CA . GLY A 1 473 ? 9.794 3.625 -21.126 1.00 90.62 473 GLY A CA 1
ATOM 3498 C C . GLY A 1 473 ? 10.843 4.695 -20.834 1.00 90.62 473 GLY A C 1
ATOM 3499 O O . GLY A 1 473 ? 11.918 4.710 -21.434 1.00 90.62 473 GLY A O 1
ATOM 3500 N N . THR A 1 474 ? 10.540 5.584 -19.892 1.00 93.38 474 THR A N 1
ATOM 3501 C CA . THR A 1 474 ? 11.435 6.675 -19.487 1.00 93.38 474 THR A CA 1
ATOM 3502 C C . THR A 1 474 ? 12.015 6.434 -18.098 1.00 93.38 474 THR A C 1
ATOM 3504 O O . THR A 1 474 ? 11.262 6.261 -17.139 1.00 93.38 474 THR A O 1
ATOM 3507 N N . LEU A 1 475 ? 13.342 6.485 -17.993 1.00 97.69 475 LEU A N 1
ATOM 3508 C CA . LEU A 1 475 ? 14.097 6.657 -16.755 1.00 97.69 475 LEU A CA 1
ATOM 3509 C C . LEU A 1 475 ? 14.712 8.057 -16.792 1.00 97.69 475 LEU A C 1
ATOM 3511 O O . LEU A 1 475 ? 15.520 8.337 -17.674 1.00 97.69 475 LEU A O 1
ATOM 3515 N N . ALA A 1 476 ? 14.318 8.940 -15.879 1.00 92.38 476 ALA A N 1
ATOM 3516 C CA . ALA A 1 476 ? 14.734 10.338 -15.921 1.00 92.38 476 ALA A CA 1
ATOM 3517 C C . ALA A 1 476 ? 15.174 10.881 -14.560 1.00 92.38 476 ALA A C 1
ATOM 3519 O O . ALA A 1 476 ? 14.625 10.538 -13.512 1.00 92.38 476 ALA A O 1
ATOM 3520 N N . SER A 1 477 ? 16.139 11.789 -14.584 1.00 92.38 477 SER A N 1
ATOM 3521 C CA . SER A 1 477 ? 16.638 12.482 -13.403 1.00 92.38 477 SER A CA 1
ATOM 3522 C C . SER A 1 477 ? 16.982 13.929 -13.736 1.00 92.38 477 SER A C 1
ATOM 3524 O O . SER A 1 477 ? 17.551 14.197 -14.791 1.00 92.38 477 SER A O 1
ATOM 3526 N N . VAL A 1 478 ? 16.667 14.875 -12.850 1.00 88.75 478 VAL A N 1
ATOM 3527 C CA . VAL A 1 478 ? 17.159 16.260 -12.995 1.00 88.75 478 VAL A CA 1
ATOM 3528 C C . VAL A 1 478 ? 18.649 16.340 -12.656 1.00 88.75 478 VAL A C 1
ATOM 3530 O O . VAL A 1 478 ? 19.372 17.118 -13.274 1.00 88.75 478 VAL A O 1
ATOM 3533 N N . LEU A 1 479 ? 19.121 15.529 -11.702 1.00 92.94 479 LEU A N 1
ATOM 3534 C CA . LEU A 1 479 ? 20.543 15.409 -11.390 1.00 92.94 479 LEU A CA 1
ATOM 3535 C C . LEU A 1 479 ? 21.115 14.193 -12.116 1.00 92.94 479 LEU A C 1
ATOM 3537 O O . LEU A 1 479 ? 21.174 14.195 -13.343 1.00 92.94 479 LEU A O 1
ATOM 3541 N N . ASP A 1 480 ? 21.534 13.171 -11.373 1.00 96.00 480 ASP A N 1
ATOM 3542 C CA . ASP A 1 480 ? 22.226 12.016 -11.923 1.00 96.00 480 ASP A CA 1
ATOM 3543 C C . ASP A 1 480 ? 21.299 10.800 -12.038 1.00 96.00 480 ASP A C 1
ATOM 3545 O O . ASP A 1 480 ? 20.405 10.594 -11.206 1.00 96.00 480 ASP A O 1
ATOM 3549 N N . VAL A 1 481 ? 21.534 9.982 -13.064 1.00 97.75 481 VAL A N 1
ATOM 3550 C CA . VAL A 1 481 ? 21.028 8.607 -13.167 1.00 97.75 481 VAL A CA 1
ATOM 3551 C C . VAL A 1 481 ? 22.196 7.662 -12.907 1.00 97.75 481 VAL A C 1
ATOM 3553 O O . VAL A 1 481 ? 23.159 7.651 -13.668 1.00 97.75 481 VAL A O 1
ATOM 3556 N N . ASP A 1 482 ? 22.102 6.855 -11.854 1.00 97.06 482 ASP A N 1
ATOM 3557 C CA . ASP A 1 482 ? 23.063 5.799 -11.533 1.00 97.06 482 ASP A CA 1
ATOM 3558 C C . ASP A 1 482 ? 22.378 4.431 -11.645 1.00 97.06 482 ASP A C 1
ATOM 3560 O O . ASP A 1 482 ? 21.410 4.151 -10.933 1.00 97.06 482 ASP A O 1
ATOM 3564 N N . VAL A 1 483 ? 22.868 3.589 -12.557 1.00 97.62 483 VAL A N 1
ATOM 3565 C CA . VAL A 1 483 ? 22.383 2.225 -12.774 1.00 97.62 483 VAL A CA 1
ATOM 3566 C C . VAL A 1 483 ? 23.524 1.241 -12.601 1.00 97.62 483 VAL A C 1
ATOM 3568 O O . VAL A 1 483 ? 24.522 1.309 -13.312 1.00 97.62 483 VAL A O 1
ATOM 3571 N N . THR A 1 484 ? 23.339 0.263 -11.720 1.00 95.88 484 THR A N 1
ATOM 3572 C CA . THR A 1 484 ? 24.274 -0.847 -11.524 1.00 95.88 484 THR A CA 1
ATOM 3573 C C . THR A 1 484 ? 23.543 -2.171 -11.741 1.00 95.88 484 THR A C 1
ATOM 3575 O O . THR A 1 484 ? 22.744 -2.596 -10.904 1.00 95.88 484 THR A O 1
ATOM 3578 N N . ALA A 1 485 ? 23.798 -2.833 -12.873 1.00 96.12 485 ALA A N 1
ATOM 3579 C CA . ALA A 1 485 ? 23.136 -4.078 -13.261 1.00 96.12 485 ALA A CA 1
ATOM 3580 C C . ALA A 1 485 ? 24.018 -4.936 -14.178 1.00 96.12 485 ALA A C 1
ATOM 3582 O O . ALA A 1 485 ? 24.695 -4.419 -15.053 1.00 96.12 485 ALA A O 1
ATOM 3583 N N . GLN A 1 486 ? 23.966 -6.262 -14.046 1.00 95.81 486 GLN A N 1
ATOM 3584 C CA . GLN A 1 486 ? 24.707 -7.185 -14.913 1.00 95.81 486 GLN A CA 1
ATOM 3585 C C . GLN A 1 486 ? 24.319 -7.015 -16.389 1.00 95.81 486 GLN A C 1
ATOM 3587 O O . GLN A 1 486 ? 25.191 -7.090 -17.255 1.00 95.81 486 GLN A O 1
ATOM 3592 N N . SER A 1 487 ? 23.034 -6.761 -16.660 1.00 95.94 487 SER A N 1
ATOM 3593 C CA . SER A 1 487 ? 22.511 -6.446 -17.988 1.00 95.94 487 SER A CA 1
ATOM 3594 C C . SER A 1 487 ? 21.586 -5.230 -17.949 1.00 95.94 487 SER A C 1
ATOM 3596 O O . SER A 1 487 ? 20.592 -5.222 -17.227 1.00 95.94 487 SER A O 1
ATOM 3598 N N . ILE A 1 488 ? 21.878 -4.231 -18.774 1.00 97.75 488 ILE A N 1
ATOM 3599 C CA . ILE A 1 488 ? 21.088 -3.015 -18.972 1.00 97.75 488 ILE A CA 1
ATOM 3600 C C . ILE A 1 488 ? 20.601 -3.012 -20.418 1.00 97.75 488 ILE A C 1
ATOM 3602 O O . ILE A 1 488 ? 21.395 -2.885 -21.345 1.00 97.75 488 ILE A O 1
ATOM 3606 N N . GLU A 1 489 ? 19.298 -3.152 -20.623 1.00 96.25 489 GLU A N 1
ATOM 3607 C CA . GLU A 1 489 ? 18.678 -3.117 -21.943 1.00 96.25 489 GLU A CA 1
ATOM 3608 C C . GLU A 1 489 ? 17.781 -1.887 -22.070 1.00 96.25 489 GLU A C 1
ATOM 3610 O O . GLU A 1 489 ? 16.715 -1.827 -21.463 1.00 96.25 489 GLU A O 1
ATOM 3615 N N . ASN A 1 490 ? 18.193 -0.916 -22.880 1.00 93.94 490 ASN A N 1
ATOM 3616 C CA . ASN A 1 490 ? 17.376 0.221 -23.286 1.00 93.94 490 ASN A CA 1
ATOM 3617 C C . ASN A 1 490 ? 16.898 -0.012 -24.722 1.00 93.94 490 ASN A C 1
ATOM 3619 O O . ASN A 1 490 ? 17.682 0.111 -25.662 1.00 93.94 490 ASN A O 1
ATOM 3623 N N . ARG A 1 491 ? 15.639 -0.422 -24.894 1.00 89.81 491 ARG A N 1
ATOM 3624 C CA . ARG A 1 491 ? 15.117 -0.918 -26.176 1.00 89.81 491 ARG A CA 1
ATOM 3625 C C . ARG A 1 491 ? 13.927 -0.118 -26.673 1.00 89.81 491 ARG A C 1
ATOM 3627 O O . ARG A 1 491 ? 13.082 0.345 -25.907 1.00 89.81 491 ARG A O 1
ATOM 3634 N N . ASN A 1 492 ? 13.819 -0.036 -27.993 1.00 84.69 492 ASN A N 1
ATOM 3635 C CA . ASN A 1 492 ? 12.673 0.552 -28.653 1.00 84.69 492 ASN A CA 1
ATOM 3636 C C . ASN A 1 492 ? 11.571 -0.496 -28.745 1.00 84.69 492 ASN A C 1
ATOM 3638 O O . ASN A 1 492 ? 11.667 -1.455 -29.506 1.00 84.69 492 ASN A O 1
ATOM 3642 N N . SER A 1 493 ? 10.516 -0.322 -27.955 1.00 80.06 493 SER A N 1
ATOM 3643 C CA . SER A 1 493 ? 9.445 -1.322 -27.868 1.00 80.06 493 SER A CA 1
ATOM 3644 C C . SER A 1 493 ? 8.614 -1.460 -29.140 1.00 80.06 493 SER A C 1
ATOM 3646 O O . SER A 1 493 ? 7.874 -2.434 -29.270 1.00 80.06 493 SER A O 1
ATOM 3648 N N . ARG A 1 494 ? 8.692 -0.484 -30.054 1.00 73.25 494 ARG A N 1
ATOM 3649 C CA . ARG A 1 494 ? 7.909 -0.459 -31.290 1.00 73.25 494 ARG A CA 1
ATOM 3650 C C . ARG A 1 494 ? 8.642 0.223 -32.435 1.00 73.25 494 ARG A C 1
ATOM 3652 O O . ARG A 1 494 ? 8.148 1.204 -32.980 1.00 73.25 494 ARG A O 1
ATOM 3659 N N . LEU A 1 495 ? 9.809 -0.289 -32.803 1.00 76.25 495 LEU A N 1
ATOM 3660 C CA . LEU A 1 495 ? 10.454 0.112 -34.045 1.00 76.25 495 LEU A CA 1
ATOM 3661 C C . LEU A 1 495 ? 9.844 -0.680 -35.210 1.00 76.25 495 LEU A C 1
ATOM 3663 O O . LEU A 1 495 ? 10.088 -1.877 -35.340 1.00 76.25 495 LEU A O 1
ATOM 3667 N N . ALA A 1 496 ? 9.050 -0.018 -36.049 1.00 73.75 496 ALA A N 1
ATOM 3668 C CA . ALA A 1 496 ? 8.526 -0.596 -37.286 1.00 73.75 496 ALA A CA 1
ATOM 3669 C C . ALA A 1 496 ? 9.105 0.153 -38.486 1.00 73.75 496 ALA A C 1
ATOM 3671 O O . ALA A 1 496 ? 9.031 1.382 -38.539 1.00 73.75 496 ALA A O 1
ATOM 3672 N N . ILE A 1 497 ? 9.650 -0.588 -39.450 1.00 70.56 497 ILE A N 1
ATOM 3673 C CA . ILE A 1 497 ? 10.263 -0.061 -40.672 1.00 70.56 497 ILE A CA 1
ATOM 3674 C C . ILE A 1 497 ? 9.537 -0.684 -41.865 1.00 70.56 497 ILE A C 1
ATOM 3676 O O . ILE A 1 497 ? 9.310 -1.891 -41.880 1.00 70.56 497 ILE A O 1
ATOM 3680 N N . HIS A 1 498 ? 9.169 0.130 -42.850 1.00 72.50 498 HIS A N 1
ATOM 3681 C CA . HIS A 1 498 ? 8.643 -0.328 -44.133 1.00 72.50 498 HIS A CA 1
ATOM 3682 C C . HIS A 1 498 ? 9.418 0.323 -45.275 1.00 72.50 498 HIS A C 1
ATOM 3684 O O . HIS A 1 498 ? 9.899 1.452 -45.162 1.00 72.50 498 HIS A O 1
ATOM 3690 N N . ASP A 1 499 ? 9.515 -0.392 -46.385 1.00 76.69 499 ASP A N 1
ATOM 3691 C CA . ASP A 1 499 ? 10.136 0.099 -47.604 1.00 76.69 499 ASP A CA 1
ATOM 3692 C C . ASP A 1 499 ? 9.218 1.109 -48.298 1.00 76.69 499 ASP A C 1
ATOM 3694 O O . ASP A 1 499 ? 8.026 0.862 -48.493 1.00 76.69 499 ASP A O 1
ATOM 3698 N N . ALA A 1 500 ? 9.767 2.265 -48.669 1.00 75.12 500 ALA A N 1
ATOM 3699 C CA . ALA A 1 500 ? 9.037 3.301 -49.385 1.00 75.12 500 ALA A CA 1
ATOM 3700 C C . ALA A 1 500 ? 9.786 3.700 -50.661 1.00 75.12 500 ALA A C 1
ATOM 3702 O O . ALA A 1 500 ? 10.967 4.054 -50.622 1.00 75.12 500 ALA A O 1
ATOM 3703 N N . VAL A 1 501 ? 9.079 3.685 -51.797 1.00 76.56 501 VAL A N 1
ATOM 3704 C CA . VAL A 1 501 ? 9.606 4.203 -53.067 1.00 76.56 501 VAL A CA 1
ATOM 3705 C C . VAL A 1 501 ? 9.870 5.694 -52.895 1.00 76.56 501 VAL A C 1
ATOM 3707 O O . VAL A 1 501 ? 8.957 6.489 -52.673 1.00 76.56 501 VAL A O 1
ATOM 3710 N N . ARG A 1 502 ? 11.138 6.075 -52.992 1.00 80.12 502 ARG A N 1
ATOM 3711 C CA . ARG A 1 502 ? 11.589 7.458 -52.878 1.00 80.12 502 ARG A CA 1
ATOM 3712 C C . ARG A 1 502 ? 11.549 8.177 -54.215 1.00 80.12 502 ARG A C 1
ATOM 3714 O O . ARG A 1 502 ? 11.172 9.345 -54.278 1.00 80.12 502 ARG A O 1
ATOM 3721 N N . THR A 1 503 ? 12.017 7.529 -55.275 1.00 81.31 503 THR A N 1
ATOM 3722 C CA . THR A 1 503 ? 12.121 8.154 -56.598 1.00 81.31 503 THR A CA 1
ATOM 3723 C C . THR A 1 503 ? 11.962 7.109 -57.686 1.00 81.31 503 THR A C 1
ATOM 3725 O O . THR A 1 503 ? 12.485 6.004 -57.562 1.00 81.31 503 THR A O 1
ATOM 3728 N N . ARG A 1 504 ? 11.257 7.505 -58.747 1.00 83.56 504 ARG A N 1
ATOM 3729 C CA . ARG A 1 504 ? 11.125 6.803 -60.023 1.00 83.56 504 ARG A CA 1
ATOM 3730 C C . ARG A 1 504 ? 11.730 7.681 -61.111 1.00 83.56 504 ARG A C 1
ATOM 3732 O O . ARG A 1 504 ? 11.404 8.865 -61.171 1.00 83.56 504 ARG A O 1
ATOM 3739 N N . SER A 1 505 ? 12.598 7.128 -61.945 1.00 83.94 505 SER A N 1
ATOM 3740 C CA . SER A 1 505 ? 13.185 7.838 -63.085 1.00 83.94 505 SER A CA 1
ATOM 3741 C C . SER A 1 505 ? 13.420 6.882 -64.242 1.00 83.94 505 SER A C 1
ATOM 3743 O O . SER A 1 505 ? 13.948 5.795 -64.019 1.00 83.94 505 SER A O 1
ATOM 3745 N N . ARG A 1 506 ? 13.118 7.310 -65.466 1.00 85.75 506 ARG A N 1
ATOM 3746 C CA . ARG A 1 506 ? 13.539 6.588 -66.667 1.00 85.75 506 ARG A CA 1
ATOM 3747 C C . ARG A 1 506 ? 14.985 6.944 -66.985 1.00 85.75 506 ARG A C 1
ATOM 3749 O O . ARG A 1 506 ? 15.348 8.118 -66.961 1.00 85.75 506 ARG A O 1
ATOM 3756 N N . VAL A 1 507 ? 15.799 5.933 -67.241 1.00 84.31 507 VAL A N 1
ATOM 3757 C CA . VAL A 1 507 ? 17.208 6.064 -67.604 1.00 84.31 507 VAL A CA 1
ATOM 3758 C C . VAL A 1 507 ? 17.375 5.491 -68.997 1.00 84.31 507 VAL A C 1
ATOM 3760 O O . VAL A 1 507 ? 17.015 4.342 -69.224 1.00 84.31 507 VAL A O 1
ATOM 3763 N N . ASP A 1 508 ? 17.908 6.299 -69.905 1.00 88.19 508 ASP A N 1
ATOM 3764 C CA . ASP A 1 508 ? 18.273 5.901 -71.261 1.00 88.19 508 ASP A CA 1
ATOM 3765 C C . ASP A 1 508 ? 19.713 6.347 -71.504 1.00 88.19 508 ASP A C 1
ATOM 3767 O O . ASP A 1 508 ? 19.996 7.536 -71.641 1.00 88.19 508 ASP A O 1
ATOM 3771 N N . GLU A 1 509 ? 20.634 5.392 -71.471 1.00 88.19 509 GLU A N 1
ATOM 3772 C CA . GLU A 1 509 ? 22.061 5.640 -71.633 1.00 88.19 509 GLU A CA 1
ATOM 3773 C C . GLU A 1 509 ? 22.616 4.801 -72.779 1.00 88.19 509 GLU A C 1
ATOM 3775 O O . GLU A 1 509 ? 22.3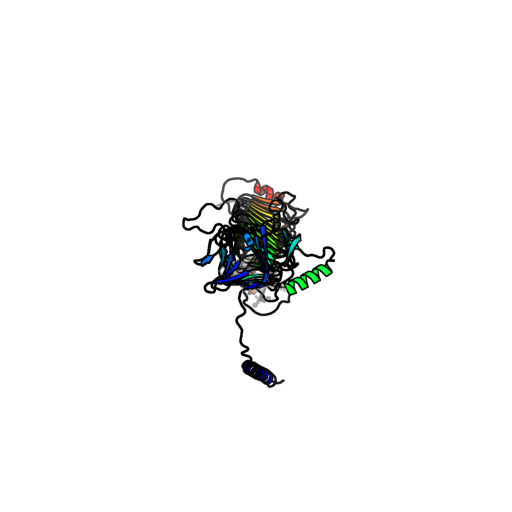52 3.604 -72.882 1.00 88.19 509 GLU A O 1
ATOM 3780 N N . TRP A 1 510 ? 23.462 5.403 -73.603 1.00 85.50 510 TRP A N 1
ATOM 3781 C CA . TRP A 1 510 ? 24.231 4.702 -74.622 1.00 85.50 510 TRP A CA 1
ATOM 3782 C C . TRP A 1 510 ? 25.659 4.503 -74.130 1.00 85.50 510 TRP A C 1
ATOM 3784 O O . TRP A 1 510 ? 26.273 5.405 -73.569 1.00 85.50 510 TRP A O 1
ATOM 3794 N N . ILE A 1 511 ? 26.194 3.306 -74.315 1.00 85.38 511 ILE A N 1
ATOM 3795 C CA . ILE A 1 511 ? 27.487 2.878 -73.795 1.00 85.38 511 ILE A CA 1
ATOM 3796 C C . ILE A 1 511 ? 28.367 2.531 -74.984 1.00 85.38 511 ILE A C 1
ATOM 3798 O O . ILE A 1 511 ? 28.065 1.594 -75.720 1.00 85.38 511 ILE A O 1
ATOM 3802 N N . ASP A 1 512 ? 29.473 3.245 -75.161 1.00 84.62 512 ASP A N 1
ATOM 3803 C CA . ASP A 1 512 ? 30.539 2.787 -76.046 1.00 84.62 512 ASP A CA 1
ATOM 3804 C C . ASP A 1 512 ? 31.141 1.515 -75.445 1.00 84.62 512 ASP A C 1
ATOM 3806 O O . ASP A 1 512 ? 31.762 1.542 -74.384 1.00 84.62 512 ASP A O 1
ATOM 3810 N N . SER A 1 513 ? 30.936 0.381 -76.109 1.00 79.31 513 SER A N 1
ATOM 3811 C CA . SER A 1 513 ? 31.364 -0.919 -75.588 1.00 79.31 513 SER A CA 1
ATOM 3812 C C . SER A 1 513 ? 32.881 -1.108 -75.645 1.00 79.31 513 SER A C 1
ATOM 3814 O O . SER A 1 513 ? 33.393 -2.011 -74.990 1.00 79.31 513 SER A O 1
ATOM 3816 N N . ALA A 1 514 ? 33.607 -0.279 -76.404 1.00 76.44 514 ALA A N 1
ATOM 3817 C CA . ALA A 1 514 ? 35.065 -0.322 -76.460 1.00 76.44 514 ALA A CA 1
ATOM 3818 C C . ALA A 1 514 ? 35.715 0.437 -75.292 1.00 76.44 514 ALA A C 1
ATOM 3820 O O . ALA A 1 514 ? 36.741 0.003 -74.773 1.00 76.44 514 ALA A O 1
ATOM 3821 N N . THR A 1 515 ? 35.120 1.556 -74.865 1.00 82.31 515 THR A N 1
ATOM 3822 C CA . THR A 1 515 ? 35.687 2.436 -73.823 1.00 82.31 515 THR A CA 1
ATOM 3823 C C . THR A 1 515 ? 34.918 2.412 -72.501 1.00 82.31 515 THR A C 1
ATOM 3825 O O . THR A 1 515 ? 35.374 2.979 -71.509 1.00 82.31 515 THR A O 1
ATOM 3828 N N . ASN A 1 516 ? 33.751 1.765 -72.474 1.00 80.25 516 ASN A N 1
ATOM 3829 C CA . ASN A 1 516 ? 32.778 1.773 -71.380 1.00 80.25 516 ASN A CA 1
ATOM 3830 C C . ASN A 1 516 ? 32.279 3.182 -71.001 1.00 80.25 516 ASN A C 1
ATOM 3832 O O . ASN A 1 516 ? 31.758 3.404 -69.903 1.00 80.25 516 ASN A O 1
ATOM 3836 N N . LYS A 1 517 ? 32.443 4.157 -71.903 1.00 84.38 517 LYS A N 1
ATOM 3837 C CA . LYS A 1 517 ? 31.965 5.520 -71.696 1.00 84.38 517 LYS A CA 1
ATOM 3838 C C . LYS A 1 517 ? 30.459 5.585 -71.943 1.00 84.38 517 LYS A C 1
ATOM 3840 O O . LYS A 1 517 ? 29.968 5.054 -72.936 1.00 84.38 517 LYS A O 1
ATOM 3845 N N . ARG A 1 518 ? 29.739 6.237 -71.026 1.00 88.00 518 ARG A N 1
ATOM 3846 C CA . ARG A 1 518 ? 28.280 6.398 -71.069 1.00 88.00 518 ARG A CA 1
ATOM 3847 C C . ARG A 1 518 ? 27.891 7.780 -71.578 1.00 88.00 518 ARG A C 1
ATOM 3849 O O . ARG A 1 518 ? 28.548 8.769 -71.250 1.00 88.00 518 ARG A O 1
ATOM 3856 N N . TYR A 1 519 ? 26.813 7.819 -72.339 1.00 86.50 519 TYR A N 1
ATOM 3857 C CA . TYR A 1 519 ? 26.228 8.997 -72.957 1.00 86.50 519 TYR A CA 1
ATOM 3858 C C . TYR A 1 519 ? 24.732 9.015 -72.665 1.00 86.50 519 TYR A C 1
ATOM 3860 O O . TYR A 1 519 ? 24.106 7.957 -72.610 1.00 86.50 519 TYR A O 1
ATOM 3868 N N . ASP A 1 520 ? 24.165 10.201 -72.476 1.00 88.38 520 ASP A N 1
ATOM 3869 C CA . ASP A 1 520 ? 22.716 10.356 -72.361 1.00 88.38 520 ASP A CA 1
ATOM 3870 C C . ASP A 1 520 ? 22.050 10.011 -73.703 1.00 88.38 520 ASP A C 1
ATOM 3872 O O . ASP A 1 520 ? 22.581 10.346 -74.764 1.00 88.38 520 ASP A O 1
ATOM 3876 N N . GLY A 1 521 ? 20.896 9.341 -73.675 1.00 86.38 521 GLY A N 1
ATOM 3877 C CA . GLY A 1 521 ? 20.171 8.958 -74.888 1.00 86.38 521 GLY A CA 1
ATOM 3878 C C . GLY A 1 521 ? 19.792 10.133 -75.787 1.00 86.38 521 GLY A C 1
ATOM 3879 O O . GLY A 1 521 ? 19.723 9.964 -77.001 1.00 86.38 521 GLY A O 1
ATOM 3880 N N . SER A 1 522 ? 19.621 11.338 -75.235 1.00 87.38 522 SER A N 1
ATOM 3881 C CA . SER A 1 522 ? 19.358 12.546 -76.028 1.00 87.38 522 SER A CA 1
ATOM 3882 C C . SER A 1 522 ? 20.583 13.068 -76.791 1.00 87.38 522 SER A C 1
ATOM 3884 O O . SER A 1 522 ? 20.428 13.817 -77.758 1.00 87.38 522 SER A O 1
ATOM 3886 N N . ASP A 1 523 ? 21.790 12.650 -76.403 1.00 89.19 523 ASP A N 1
ATOM 3887 C CA . ASP A 1 523 ? 23.052 13.055 -77.024 1.00 89.19 523 ASP A CA 1
ATOM 3888 C C . ASP A 1 523 ? 23.580 12.030 -78.035 1.00 89.19 523 ASP A C 1
ATOM 3890 O O . ASP A 1 523 ? 24.663 12.230 -78.588 1.00 89.19 523 ASP A O 1
ATOM 3894 N N . VAL A 1 524 ? 22.844 10.944 -78.293 1.00 87.31 524 VAL A N 1
ATOM 3895 C CA . VAL A 1 524 ? 23.247 9.889 -79.227 1.00 87.31 524 VAL A CA 1
ATOM 3896 C C . VAL A 1 524 ? 22.160 9.644 -80.262 1.00 87.31 524 VAL A C 1
ATOM 3898 O O . VAL A 1 524 ? 20.985 9.487 -79.944 1.00 87.31 524 VAL A O 1
ATOM 3901 N N . ARG A 1 525 ? 22.560 9.572 -81.531 1.00 88.44 525 ARG A N 1
ATOM 3902 C CA . ARG A 1 525 ? 21.681 9.200 -82.644 1.00 88.44 525 ARG A CA 1
ATOM 3903 C C . ARG A 1 525 ? 22.280 8.051 -83.441 1.00 88.44 525 ARG A C 1
ATOM 3905 O O . ARG A 1 525 ? 23.495 7.913 -83.529 1.00 88.44 525 ARG A O 1
ATOM 3912 N N . LEU A 1 526 ? 21.427 7.251 -84.068 1.00 84.38 526 LEU A N 1
ATOM 3913 C CA . LEU A 1 526 ? 21.868 6.224 -85.007 1.00 84.38 526 LEU A CA 1
ATOM 3914 C C . LEU A 1 526 ? 22.070 6.840 -86.391 1.00 84.38 526 LEU A C 1
ATOM 3916 O O . LEU A 1 526 ? 21.147 7.429 -86.956 1.00 84.38 526 LEU A O 1
ATOM 3920 N N . VAL A 1 527 ? 23.268 6.680 -86.942 1.00 82.06 527 VAL A N 1
ATOM 3921 C CA . VAL A 1 527 ? 23.624 7.106 -88.302 1.00 82.06 527 VAL A CA 1
ATOM 3922 C C . VAL A 1 527 ? 24.198 5.928 -89.079 1.00 82.06 527 VAL A C 1
ATOM 3924 O O . VAL A 1 527 ? 24.586 4.916 -88.500 1.00 82.06 527 VAL A O 1
ATOM 3927 N N . LYS A 1 528 ? 24.254 6.044 -90.408 1.00 77.38 528 LYS A N 1
ATOM 3928 C CA . LYS A 1 528 ? 24.925 5.058 -91.261 1.00 77.38 528 LYS A CA 1
ATOM 3929 C C . LYS A 1 528 ? 26.233 5.640 -91.776 1.00 77.38 528 LYS A C 1
ATOM 3931 O O . LYS A 1 528 ? 26.203 6.631 -92.500 1.00 77.38 528 LYS A O 1
ATOM 3936 N N . VAL A 1 529 ? 27.347 4.999 -91.441 1.00 70.81 529 VAL A N 1
ATOM 3937 C CA . VAL A 1 529 ? 28.666 5.275 -92.026 1.00 70.81 529 VAL A CA 1
ATOM 3938 C C . VAL A 1 529 ? 29.013 4.075 -92.899 1.00 70.81 529 VAL A C 1
ATOM 3940 O O . VAL A 1 529 ? 28.979 2.946 -92.419 1.00 70.81 529 VAL A O 1
ATOM 3943 N N . ASP A 1 530 ? 29.223 4.298 -94.198 1.00 69.12 530 ASP A N 1
ATOM 3944 C CA . ASP A 1 530 ? 29.493 3.244 -95.193 1.00 69.12 530 ASP A CA 1
ATOM 3945 C C . ASP A 1 530 ? 28.474 2.083 -95.184 1.00 69.12 530 ASP A C 1
ATOM 3947 O O . ASP A 1 530 ? 28.803 0.915 -95.376 1.00 69.12 530 ASP A O 1
ATOM 3951 N N . GLY A 1 531 ? 27.197 2.402 -94.933 1.00 64.75 531 GLY A N 1
ATOM 3952 C CA . GLY A 1 531 ? 26.103 1.424 -94.864 1.00 64.75 531 GLY A CA 1
ATOM 3953 C C . GLY A 1 531 ? 25.972 0.683 -93.526 1.00 64.75 531 GLY A C 1
ATOM 3954 O O . GLY A 1 531 ? 25.002 -0.057 -93.348 1.00 64.75 531 GLY A O 1
ATOM 3955 N N . ILE A 1 532 ? 26.877 0.920 -92.571 1.00 65.81 532 ILE A N 1
ATOM 3956 C CA . ILE A 1 532 ? 26.890 0.291 -91.245 1.00 65.81 532 ILE A CA 1
ATOM 3957 C C . ILE A 1 532 ? 26.222 1.225 -90.219 1.00 65.81 532 ILE A C 1
ATOM 3959 O O . ILE A 1 532 ? 26.617 2.390 -90.120 1.00 65.81 532 ILE A O 1
ATOM 3963 N N . PRO A 1 533 ? 25.216 0.758 -89.450 1.00 69.56 533 PRO A N 1
ATOM 3964 C CA . PRO A 1 533 ? 24.601 1.546 -88.393 1.00 69.56 533 PRO A CA 1
ATOM 3965 C C . PRO A 1 533 ? 25.577 1.709 -87.222 1.00 69.56 533 PRO A C 1
ATOM 3967 O O . PRO A 1 533 ? 25.910 0.746 -86.530 1.00 69.56 533 PRO A O 1
ATOM 3970 N N . VAL A 1 534 ? 26.009 2.942 -86.988 1.00 78.19 534 VAL A N 1
ATOM 3971 C CA . VAL A 1 534 ? 26.851 3.333 -85.856 1.00 78.19 534 VAL A CA 1
ATOM 3972 C C . VAL A 1 534 ? 26.096 4.324 -84.980 1.00 78.19 534 VAL A C 1
ATOM 3974 O O . VAL A 1 534 ? 25.258 5.093 -85.458 1.00 78.19 534 VAL A O 1
ATOM 3977 N N . ALA A 1 535 ? 26.387 4.307 -83.686 1.00 82.69 535 ALA A N 1
ATOM 3978 C CA . ALA A 1 535 ? 25.891 5.325 -82.775 1.00 82.69 535 ALA A CA 1
ATOM 3979 C C . ALA A 1 535 ? 26.818 6.543 -82.844 1.00 82.69 535 ALA A C 1
ATOM 3981 O O . ALA A 1 535 ? 28.028 6.407 -82.693 1.00 82.69 535 ALA A O 1
ATOM 3982 N N . GLU A 1 536 ? 26.270 7.722 -83.108 1.00 86.25 536 GLU A N 1
ATOM 3983 C CA . GLU A 1 536 ? 27.011 8.979 -83.189 1.00 86.25 536 GLU A CA 1
ATOM 3984 C C . GLU A 1 536 ? 26.596 9.895 -82.042 1.00 86.25 536 GLU A C 1
ATOM 3986 O O . GLU A 1 536 ? 25.408 10.163 -81.840 1.00 86.25 536 GLU A O 1
ATOM 3991 N N . THR A 1 537 ? 27.582 10.367 -81.288 1.00 87.75 537 THR A N 1
ATOM 3992 C CA . THR A 1 537 ? 27.394 11.316 -80.193 1.00 87.75 537 THR A CA 1
ATOM 3993 C C . THR A 1 537 ? 27.213 12.738 -80.726 1.00 87.75 537 THR A C 1
ATOM 3995 O O . THR A 1 537 ? 27.608 13.064 -81.844 1.00 87.75 537 THR A O 1
ATOM 3998 N N . ARG A 1 538 ? 26.676 13.642 -79.904 1.00 87.62 538 ARG A N 1
ATOM 3999 C CA . ARG A 1 538 ? 26.463 15.056 -80.257 1.00 87.62 538 ARG A CA 1
ATOM 4000 C C . ARG A 1 538 ? 27.731 15.796 -80.711 1.00 87.62 538 ARG A C 1
ATOM 4002 O O . ARG A 1 538 ? 27.631 16.734 -81.495 1.00 87.62 538 ARG A O 1
ATOM 4009 N N . ASP A 1 539 ? 28.909 15.386 -80.232 1.00 85.25 539 ASP A N 1
ATOM 4010 C CA . ASP A 1 539 ? 30.221 15.903 -80.655 1.00 85.25 539 ASP A CA 1
ATOM 4011 C C . ASP A 1 539 ? 30.774 15.229 -81.930 1.00 85.25 539 ASP A C 1
ATOM 4013 O O . ASP A 1 539 ? 31.921 15.474 -82.300 1.00 85.25 539 ASP A O 1
ATOM 4017 N N . GLY A 1 540 ? 29.971 14.407 -82.616 1.00 82.12 540 GLY A N 1
ATOM 4018 C CA . GLY A 1 540 ? 30.298 13.781 -83.900 1.00 82.12 540 GLY A CA 1
ATOM 4019 C C . GLY A 1 540 ? 31.193 12.544 -83.799 1.00 82.12 540 GLY A C 1
ATOM 4020 O O . GLY A 1 540 ? 31.750 12.114 -84.807 1.00 82.12 540 GLY A O 1
ATOM 4021 N N . LYS A 1 541 ? 31.375 11.966 -82.603 1.00 85.88 541 LYS A N 1
ATOM 4022 C CA . LYS A 1 541 ? 32.154 10.730 -82.440 1.00 85.88 541 LYS A CA 1
ATOM 4023 C C . LYS A 1 541 ? 31.274 9.527 -82.720 1.00 85.88 541 LYS A C 1
ATOM 4025 O O . LYS A 1 541 ? 30.173 9.421 -82.189 1.00 85.88 541 LYS A O 1
ATOM 4030 N N . THR A 1 542 ? 31.786 8.597 -83.516 1.00 83.50 542 THR A N 1
ATOM 4031 C CA . THR A 1 542 ? 31.071 7.378 -83.885 1.00 83.50 542 THR A CA 1
ATOM 4032 C C . THR A 1 542 ? 31.525 6.191 -83.040 1.00 83.50 542 THR A C 1
ATOM 4034 O O . THR A 1 542 ? 32.702 6.013 -82.730 1.00 83.50 542 THR A O 1
ATOM 4037 N N . MET A 1 543 ? 30.560 5.362 -82.662 1.00 83.06 543 MET A N 1
ATOM 4038 C CA . MET A 1 543 ? 30.714 4.150 -81.872 1.00 83.06 543 MET A CA 1
ATOM 4039 C C . MET A 1 543 ? 30.264 2.977 -82.742 1.00 83.06 543 MET A C 1
ATOM 4041 O O . MET A 1 543 ? 29.080 2.836 -83.049 1.00 83.06 543 MET A O 1
ATOM 4045 N N . ALA A 1 544 ? 31.209 2.130 -83.152 1.00 73.81 544 ALA A N 1
ATOM 4046 C CA . ALA A 1 544 ? 30.922 0.942 -83.963 1.00 73.81 544 ALA A CA 1
ATOM 4047 C C . ALA A 1 544 ? 30.462 -0.268 -83.123 1.00 73.81 544 ALA A C 1
ATOM 4049 O O . ALA A 1 544 ? 29.827 -1.183 -83.642 1.00 73.81 544 ALA A O 1
ATOM 4050 N N . ARG A 1 545 ? 30.777 -0.274 -81.819 1.00 77.75 545 ARG A N 1
ATOM 4051 C CA . ARG A 1 545 ? 30.300 -1.255 -80.833 1.00 77.75 545 ARG A CA 1
ATOM 4052 C C . ARG A 1 545 ? 29.673 -0.498 -79.676 1.00 77.75 545 ARG A C 1
ATOM 4054 O O . ARG A 1 545 ? 30.369 0.240 -78.981 1.00 77.75 545 ARG A O 1
ATOM 4061 N N . TYR A 1 546 ? 28.377 -0.656 -79.474 1.00 78.06 546 TYR A N 1
ATOM 4062 C CA . TYR A 1 546 ? 27.639 0.130 -78.496 1.00 78.06 546 TYR A CA 1
ATOM 4063 C C . TYR A 1 546 ? 26.557 -0.692 -77.814 1.00 78.06 546 TYR A C 1
ATOM 4065 O O . TYR A 1 546 ? 26.074 -1.683 -78.351 1.00 78.06 546 TYR A O 1
ATOM 4073 N N . ALA A 1 547 ? 26.167 -0.271 -76.620 1.00 80.50 547 ALA A N 1
ATOM 4074 C CA . ALA A 1 547 ? 25.017 -0.803 -75.916 1.00 80.50 547 ALA A CA 1
ATOM 4075 C C . ALA A 1 547 ? 24.057 0.329 -75.569 1.00 80.50 547 ALA A C 1
ATOM 4077 O O . ALA A 1 547 ? 24.491 1.456 -75.363 1.00 80.50 547 ALA A O 1
ATOM 4078 N N . ARG A 1 548 ? 22.767 0.040 -75.466 1.00 81.94 548 ARG A N 1
ATOM 4079 C CA . ARG A 1 548 ? 21.750 0.967 -74.977 1.00 81.94 548 ARG A CA 1
ATOM 4080 C C . ARG A 1 548 ? 21.148 0.352 -73.738 1.00 81.94 548 ARG A C 1
ATOM 4082 O O . ARG A 1 548 ? 20.702 -0.794 -73.753 1.00 81.94 548 ARG A O 1
ATOM 4089 N N . TYR A 1 549 ? 21.206 1.117 -72.672 1.00 81.12 549 TYR A N 1
ATOM 4090 C CA . TYR A 1 549 ? 20.759 0.768 -71.349 1.00 81.12 549 TYR A CA 1
ATOM 4091 C C . TYR A 1 549 ? 19.521 1.604 -71.044 1.00 81.12 549 TYR A C 1
ATOM 4093 O O . TYR A 1 549 ? 19.626 2.782 -70.707 1.00 81.12 549 TYR A O 1
ATOM 4101 N N . GLU A 1 550 ? 18.357 0.985 -71.214 1.00 79.12 550 GLU A N 1
ATOM 4102 C CA . GLU A 1 550 ? 17.057 1.633 -71.089 1.00 79.12 550 GLU A CA 1
ATOM 4103 C C . GLU A 1 550 ? 16.260 0.960 -69.972 1.00 79.12 550 GLU A C 1
ATOM 4105 O O . GLU A 1 550 ? 15.814 -0.179 -70.118 1.00 79.12 550 GLU A O 1
ATOM 4110 N N . VAL A 1 551 ? 16.109 1.646 -68.839 1.00 79.00 551 VAL A N 1
ATOM 4111 C CA . VAL A 1 551 ? 15.463 1.098 -67.640 1.00 79.00 551 VAL A CA 1
ATOM 4112 C C . VAL A 1 551 ? 14.579 2.120 -66.937 1.00 79.00 551 VAL A C 1
ATOM 4114 O O . VAL A 1 551 ? 14.915 3.301 -66.837 1.00 79.00 551 VAL A O 1
ATOM 4117 N N . ASP A 1 552 ? 13.483 1.646 -66.359 1.00 77.56 552 ASP A N 1
ATOM 4118 C CA . ASP A 1 552 ? 12.784 2.343 -65.291 1.00 77.56 552 ASP A CA 1
ATOM 4119 C C . ASP A 1 552 ? 13.494 2.039 -63.968 1.00 77.56 552 ASP A C 1
ATOM 4121 O O . ASP A 1 552 ? 13.569 0.892 -63.520 1.00 77.56 552 ASP A O 1
ATOM 4125 N N . ARG A 1 553 ? 14.058 3.080 -63.355 1.00 81.25 553 ARG A N 1
ATOM 4126 C CA . ARG A 1 553 ? 14.824 3.003 -62.111 1.00 81.25 553 ARG A CA 1
ATOM 4127 C C . ARG A 1 553 ? 13.987 3.455 -60.927 1.00 81.25 553 ARG A C 1
ATOM 4129 O O . ARG A 1 553 ? 13.511 4.591 -60.887 1.00 81.25 553 ARG A O 1
ATOM 4136 N N . GLU A 1 554 ? 13.907 2.602 -59.916 1.00 79.62 554 GLU A N 1
ATOM 4137 C CA . GLU A 1 554 ? 13.318 2.886 -58.613 1.00 79.62 554 GLU A CA 1
ATOM 4138 C C . GLU A 1 554 ? 14.376 2.892 -57.513 1.00 79.62 554 GLU A C 1
ATOM 4140 O O . GLU A 1 554 ? 15.192 1.977 -57.404 1.00 79.62 554 GLU A O 1
ATOM 4145 N N . TYR A 1 555 ? 14.328 3.909 -56.655 1.00 75.38 555 TYR A N 1
ATOM 4146 C CA . TYR A 1 555 ? 15.030 3.906 -55.374 1.00 75.38 555 TYR A CA 1
ATOM 4147 C C . TYR A 1 555 ? 14.028 3.678 -54.249 1.00 75.38 555 TYR A C 1
ATOM 4149 O O . TYR A 1 555 ? 13.090 4.461 -54.093 1.00 75.38 555 TYR A O 1
ATOM 4157 N N . ILE A 1 556 ? 14.251 2.640 -53.452 1.00 71.00 556 ILE A N 1
ATOM 4158 C CA . ILE A 1 556 ? 13.464 2.290 -52.271 1.00 71.00 556 ILE A CA 1
ATOM 4159 C C . ILE A 1 556 ? 14.320 2.575 -51.038 1.00 71.00 556 ILE A C 1
ATOM 4161 O O . ILE A 1 556 ? 15.413 2.025 -50.905 1.00 71.00 556 ILE A O 1
ATOM 4165 N N . ASP A 1 557 ? 13.829 3.442 -50.156 1.00 72.62 557 ASP A N 1
ATOM 4166 C CA . ASP A 1 557 ? 14.469 3.754 -48.877 1.00 72.62 557 ASP A CA 1
ATOM 4167 C C . ASP A 1 557 ? 13.638 3.145 -47.732 1.00 72.62 557 ASP A C 1
ATOM 4169 O O . ASP A 1 557 ? 12.406 3.231 -47.725 1.00 72.62 557 ASP A O 1
ATOM 4173 N N . ALA A 1 558 ? 14.313 2.578 -46.731 1.00 67.00 558 ALA A N 1
ATOM 4174 C CA . ALA A 1 558 ? 13.685 2.147 -45.485 1.00 67.00 558 ALA A CA 1
ATOM 4175 C C . ALA A 1 558 ? 13.122 3.356 -44.703 1.00 67.00 558 ALA A C 1
ATOM 4177 O O . ALA A 1 558 ? 13.858 4.293 -44.369 1.00 67.00 558 ALA A O 1
ATOM 4178 N N . LYS A 1 559 ? 11.823 3.342 -44.377 1.00 71.69 559 LYS A N 1
ATOM 4179 C CA . LYS A 1 559 ? 11.121 4.408 -43.646 1.00 71.69 559 LYS A CA 1
ATOM 4180 C C . LYS A 1 559 ? 10.554 3.895 -42.323 1.00 71.69 559 LYS A C 1
ATOM 4182 O O . LYS A 1 559 ? 9.895 2.863 -42.267 1.00 71.69 559 LYS A O 1
ATOM 4187 N N . VAL A 1 560 ? 10.767 4.651 -41.245 1.00 73.94 560 VAL A N 1
ATOM 4188 C CA . VAL A 1 560 ? 10.202 4.339 -39.922 1.00 73.94 560 VAL A CA 1
ATOM 4189 C C . VAL A 1 560 ? 8.703 4.664 -39.914 1.00 73.94 560 VAL A C 1
ATOM 4191 O O . VAL A 1 560 ? 8.318 5.810 -40.142 1.00 73.94 560 VAL A O 1
ATOM 4194 N N . SER A 1 561 ? 7.861 3.662 -39.654 1.00 74.88 561 SER A N 1
ATOM 4195 C CA . SER A 1 561 ? 6.405 3.799 -39.464 1.00 74.88 561 SER A CA 1
ATOM 4196 C C . SER A 1 561 ? 5.995 3.963 -38.005 1.00 74.88 561 SER A C 1
ATOM 4198 O O . SER A 1 561 ? 5.012 4.640 -37.727 1.00 74.88 561 SER A O 1
ATOM 4200 N N . GLU A 1 562 ? 6.718 3.346 -37.073 1.00 76.44 562 GLU A N 1
ATOM 4201 C CA . GLU A 1 562 ? 6.455 3.469 -35.638 1.00 76.44 562 GLU A CA 1
ATOM 4202 C C . GLU A 1 562 ? 7.786 3.478 -34.884 1.00 76.44 562 GLU A C 1
ATOM 4204 O O . GLU A 1 562 ? 8.746 2.832 -35.306 1.00 76.44 562 GLU A O 1
ATOM 4209 N N . SER A 1 563 ? 7.854 4.248 -33.798 1.00 79.19 563 SER A N 1
ATOM 4210 C CA . SER A 1 563 ? 9.003 4.282 -32.897 1.00 79.19 563 SER A CA 1
ATOM 4211 C C . SER A 1 563 ? 8.541 4.657 -31.491 1.00 79.19 563 SER A C 1
ATOM 4213 O O . SER A 1 563 ? 7.842 5.655 -31.308 1.00 79.19 563 SER A O 1
ATOM 4215 N N . ARG A 1 564 ? 8.922 3.854 -30.494 1.00 80.56 564 ARG A N 1
ATOM 4216 C CA . ARG A 1 564 ? 8.755 4.137 -29.060 1.00 80.56 564 ARG A CA 1
ATOM 4217 C C . ARG A 1 564 ? 10.057 3.801 -28.330 1.00 80.56 564 ARG A C 1
ATOM 4219 O O . ARG A 1 564 ? 10.144 2.734 -27.710 1.00 80.56 564 ARG A O 1
ATOM 4226 N N . PRO A 1 565 ? 11.077 4.666 -28.475 1.00 82.62 565 PRO A N 1
ATOM 4227 C CA . PRO A 1 565 ? 12.390 4.430 -27.900 1.00 82.62 565 PRO A CA 1
ATOM 4228 C C . PRO A 1 565 ? 12.304 4.390 -26.376 1.00 82.62 565 PRO A C 1
ATOM 4230 O O . PRO A 1 565 ? 11.574 5.180 -25.772 1.00 82.62 565 PRO A O 1
ATOM 4233 N N . GLY A 1 566 ? 13.083 3.500 -25.764 1.00 88.38 566 GLY A N 1
ATOM 4234 C CA . GLY A 1 566 ? 13.423 3.653 -24.358 1.00 88.38 566 GLY A CA 1
ATOM 4235 C C . GLY A 1 566 ? 14.267 4.917 -24.183 1.00 88.38 566 GLY A C 1
ATOM 4236 O O . GLY A 1 566 ? 15.119 5.226 -25.022 1.00 88.38 566 GLY A O 1
ATOM 4237 N N . LEU A 1 567 ? 14.016 5.667 -23.115 1.00 91.00 567 LEU A N 1
ATOM 4238 C CA . LEU A 1 567 ? 14.762 6.874 -22.774 1.00 91.00 567 LEU A CA 1
ATOM 4239 C C . LEU A 1 567 ? 15.422 6.702 -21.410 1.00 91.00 567 LEU A C 1
ATOM 4241 O O . LEU A 1 567 ? 14.741 6.398 -20.430 1.00 91.00 567 LEU A O 1
ATOM 4245 N N . ILE A 1 568 ? 16.730 6.939 -21.355 1.00 95.75 568 ILE A N 1
ATOM 4246 C CA . ILE A 1 568 ? 17.479 7.176 -20.121 1.00 95.75 568 ILE A CA 1
ATOM 4247 C C . ILE A 1 568 ? 18.015 8.601 -20.195 1.00 95.75 568 ILE A C 1
ATOM 4249 O O . ILE A 1 568 ? 18.798 8.908 -21.089 1.00 95.75 568 ILE A O 1
ATOM 4253 N N . GLU A 1 569 ? 17.600 9.471 -19.282 1.00 92.12 569 GLU A N 1
ATOM 4254 C CA . GLU A 1 569 ? 17.963 10.887 -19.314 1.00 92.12 569 GLU A CA 1
ATOM 4255 C C . GLU A 1 569 ? 18.389 11.403 -17.939 1.00 92.12 569 GLU A C 1
ATOM 4257 O O . GLU A 1 569 ? 17.722 11.169 -16.932 1.00 92.12 569 GLU A O 1
ATOM 4262 N N . ALA A 1 570 ? 19.490 12.147 -17.908 1.00 90.25 570 ALA A N 1
ATOM 4263 C CA . ALA A 1 570 ? 19.940 12.882 -16.737 1.00 90.25 570 ALA A CA 1
ATOM 4264 C C . ALA A 1 570 ? 20.237 14.336 -17.108 1.00 90.25 570 ALA A C 1
ATOM 4266 O O . ALA A 1 570 ? 20.966 14.593 -18.070 1.00 90.25 570 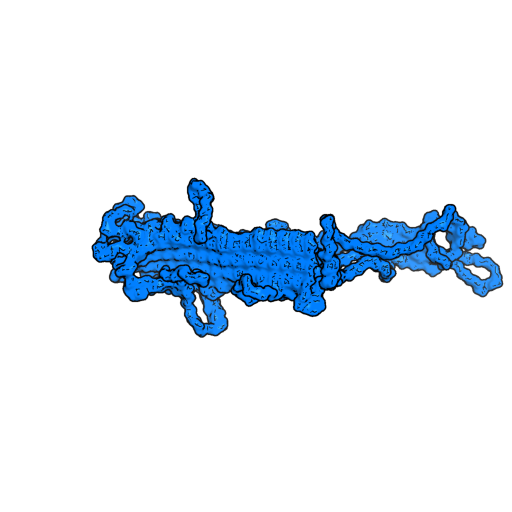ALA A O 1
ATOM 4267 N N . GLY A 1 571 ? 19.745 15.285 -16.309 1.00 76.81 571 GLY A N 1
ATOM 4268 C CA . GLY A 1 571 ? 20.119 16.695 -16.441 1.00 76.81 571 GLY A CA 1
ATOM 4269 C C . GLY A 1 571 ? 21.606 16.935 -16.165 1.00 76.81 571 GLY A C 1
ATOM 4270 O O . GLY A 1 571 ? 22.189 17.857 -16.731 1.00 76.81 571 GLY A O 1
ATOM 4271 N N . ARG A 1 572 ? 22.240 16.070 -15.359 1.00 90.12 572 ARG A N 1
ATOM 4272 C CA . ARG A 1 572 ? 23.688 16.052 -15.125 1.00 90.12 572 ARG A CA 1
ATOM 4273 C C . ARG A 1 572 ? 24.331 14.820 -15.745 1.00 90.12 572 ARG A C 1
ATOM 4275 O O . ARG A 1 572 ? 24.622 14.825 -16.938 1.00 90.12 572 ARG A O 1
ATOM 4282 N N . SER A 1 573 ? 24.596 13.770 -14.973 1.00 91.19 573 SER A N 1
ATOM 4283 C CA . SER A 1 573 ? 25.371 12.627 -15.457 1.00 91.19 573 SER A CA 1
ATOM 4284 C C . SER A 1 573 ? 24.569 11.330 -15.496 1.00 91.19 573 SER A C 1
ATOM 4286 O O . SER A 1 573 ? 23.742 11.056 -14.629 1.00 91.19 573 SER A O 1
ATOM 4288 N N . VAL A 1 574 ? 24.858 10.498 -16.495 1.00 93.62 574 VAL A N 1
ATOM 4289 C CA . VAL A 1 574 ? 24.391 9.109 -16.565 1.00 93.62 574 VAL A CA 1
ATOM 4290 C C . VAL A 1 574 ? 25.579 8.191 -16.287 1.00 93.62 574 VAL A C 1
ATOM 4292 O O . VAL A 1 574 ? 26.585 8.243 -16.998 1.00 93.62 574 VAL A O 1
ATOM 4295 N N . PHE A 1 575 ? 25.448 7.339 -15.273 1.00 95.00 575 PHE A N 1
ATOM 4296 C CA . PHE A 1 575 ? 26.417 6.313 -14.898 1.00 95.00 575 PHE A CA 1
ATOM 4297 C C . PHE A 1 575 ? 25.783 4.936 -15.089 1.00 95.00 575 PHE A C 1
ATOM 4299 O O . PHE A 1 575 ? 24.820 4.599 -14.402 1.00 95.00 575 PHE A O 1
ATOM 4306 N N . LEU A 1 576 ? 26.318 4.140 -16.014 1.00 95.25 576 LEU A N 1
ATOM 4307 C CA . LEU A 1 576 ? 25.878 2.765 -16.252 1.00 95.25 576 LEU A CA 1
ATOM 4308 C C . LEU A 1 576 ? 26.999 1.796 -15.876 1.00 95.25 576 LEU A C 1
ATOM 4310 O O . LEU A 1 576 ? 28.086 1.863 -16.446 1.00 95.25 576 LEU A O 1
ATOM 4314 N N . ARG A 1 577 ? 26.734 0.881 -14.943 1.00 94.88 577 ARG A N 1
ATOM 4315 C CA . ARG A 1 577 ? 27.671 -0.175 -14.553 1.00 94.88 577 ARG A CA 1
ATOM 4316 C C . ARG A 1 577 ? 27.149 -1.545 -14.956 1.00 94.88 577 ARG A C 1
ATOM 4318 O O . ARG A 1 577 ? 26.071 -1.935 -14.507 1.00 94.88 577 ARG A O 1
ATOM 4325 N N . GLY A 1 578 ? 27.943 -2.264 -15.744 1.00 92.94 578 GLY A N 1
ATOM 4326 C CA . G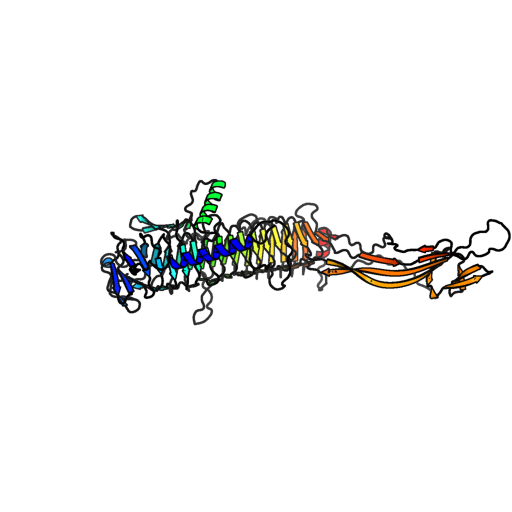LY A 1 578 ? 27.664 -3.587 -16.303 1.00 92.94 578 GLY A CA 1
ATOM 4327 C C . GLY A 1 578 ? 27.406 -3.561 -17.808 1.00 92.94 578 GLY A C 1
ATOM 4328 O O . GLY A 1 578 ? 27.608 -2.544 -18.458 1.00 92.94 578 GLY A O 1
ATOM 4329 N N . ARG A 1 579 ? 26.980 -4.684 -18.401 1.00 94.50 579 ARG A N 1
ATOM 4330 C CA . ARG A 1 579 ? 26.763 -4.753 -19.857 1.00 94.50 579 ARG A CA 1
ATOM 4331 C C . ARG A 1 579 ? 25.557 -3.902 -20.251 1.00 94.50 579 ARG A C 1
ATOM 4333 O O . ARG A 1 579 ? 24.461 -4.164 -19.765 1.00 94.50 579 ARG A O 1
ATOM 4340 N N . ALA A 1 580 ? 25.727 -2.971 -21.188 1.00 93.62 580 ALA A N 1
ATOM 4341 C CA . ALA A 1 580 ? 24.646 -2.108 -21.660 1.00 93.62 580 ALA A CA 1
ATOM 4342 C C . ALA A 1 580 ? 24.347 -2.300 -23.154 1.00 93.62 580 ALA A C 1
ATOM 4344 O O . ALA A 1 580 ? 25.250 -2.427 -23.977 1.00 93.62 580 ALA A O 1
ATOM 4345 N N . VAL A 1 581 ? 23.068 -2.296 -23.518 1.00 92.00 581 VAL A N 1
ATOM 4346 C CA . VAL A 1 581 ? 22.590 -2.293 -24.904 1.00 92.00 581 VAL A CA 1
ATOM 4347 C C . VAL A 1 581 ? 21.591 -1.155 -25.058 1.00 92.00 581 VAL A C 1
ATOM 4349 O O . VAL A 1 581 ? 20.582 -1.122 -24.356 1.00 92.00 581 VAL A O 1
ATOM 4352 N N . ASN A 1 582 ? 21.864 -0.238 -25.979 1.00 88.69 582 ASN A N 1
ATOM 4353 C CA . ASN A 1 582 ? 20.938 0.791 -26.428 1.00 88.69 582 ASN A CA 1
ATOM 4354 C C . ASN A 1 582 ? 20.496 0.454 -27.854 1.00 88.69 582 ASN A C 1
ATOM 4356 O O . ASN A 1 582 ? 21.295 0.557 -28.774 1.00 88.69 582 ASN A O 1
ATOM 4360 N N . ASP A 1 583 ? 19.254 0.018 -28.034 1.00 86.62 583 ASP A N 1
ATOM 4361 C CA . ASP A 1 583 ? 18.749 -0.536 -29.295 1.00 86.62 583 ASP A CA 1
ATOM 4362 C C . ASP A 1 583 ? 17.585 0.307 -29.818 1.00 86.62 583 ASP A C 1
ATOM 4364 O O . ASP A 1 583 ? 16.508 0.360 -29.205 1.00 86.62 583 ASP A O 1
ATOM 4368 N N . GLY A 1 584 ? 17.839 1.051 -30.898 1.00 81.38 584 GLY A N 1
ATOM 4369 C CA . GLY A 1 584 ? 16.897 2.011 -31.479 1.00 81.38 584 GLY A CA 1
ATOM 4370 C C . GLY A 1 584 ? 16.377 3.052 -30.478 1.00 81.38 584 GLY A C 1
ATOM 4371 O O . GLY A 1 584 ? 15.259 3.548 -30.642 1.00 81.38 584 GLY A O 1
ATOM 4372 N N . SER A 1 585 ? 17.139 3.320 -29.413 1.00 89.00 585 SER A N 1
ATOM 4373 C CA . SER A 1 585 ? 16.717 4.024 -28.194 1.00 89.00 585 SER A CA 1
ATOM 4374 C C . SER A 1 585 ? 17.640 5.190 -27.847 1.00 89.00 585 SER A C 1
ATOM 4376 O O . SER A 1 585 ? 18.578 5.481 -28.587 1.00 89.00 585 SER A O 1
ATOM 4378 N N . GLN A 1 586 ? 17.359 5.899 -26.751 1.00 89.12 586 GLN A N 1
ATOM 4379 C CA . GLN A 1 586 ? 18.067 7.124 -26.380 1.00 89.12 586 GLN A CA 1
ATOM 4380 C C . GLN A 1 586 ? 18.659 7.057 -24.972 1.00 89.12 586 GLN A C 1
ATOM 4382 O O . GLN A 1 586 ? 17.979 6.691 -24.010 1.00 89.12 586 GLN A O 1
ATOM 4387 N N . ILE A 1 587 ? 19.918 7.485 -24.865 1.00 90.88 587 ILE A N 1
ATOM 4388 C CA . ILE A 1 587 ? 20.601 7.791 -23.608 1.00 90.88 587 ILE A CA 1
ATOM 4389 C C . ILE A 1 587 ? 21.115 9.228 -23.710 1.00 90.88 587 ILE A C 1
ATOM 4391 O O . ILE A 1 587 ? 21.868 9.549 -24.629 1.00 90.88 587 ILE A O 1
ATOM 4395 N N . ILE A 1 588 ? 20.696 10.091 -22.788 1.00 86.19 588 ILE A N 1
ATOM 4396 C CA . ILE A 1 588 ? 20.998 11.524 -22.786 1.00 86.19 588 ILE A CA 1
ATOM 4397 C C . ILE A 1 588 ? 21.597 11.899 -21.430 1.00 86.19 588 ILE A C 1
ATOM 4399 O O . ILE A 1 588 ? 21.000 11.653 -20.385 1.00 86.19 588 ILE A O 1
ATOM 4403 N N . ALA A 1 589 ? 22.776 12.513 -21.448 1.00 86.81 589 ALA A N 1
ATOM 4404 C CA . ALA A 1 589 ? 23.407 13.094 -20.269 1.00 86.81 589 ALA A CA 1
ATOM 4405 C C . ALA A 1 589 ? 23.699 14.571 -20.545 1.00 86.81 589 ALA A C 1
ATOM 4407 O O . ALA A 1 589 ? 24.309 14.886 -21.566 1.00 86.81 589 ALA A O 1
ATOM 4408 N N . GLY A 1 590 ? 23.268 15.466 -19.654 1.00 76.12 590 GLY A N 1
ATOM 4409 C CA . GLY A 1 590 ? 23.506 16.906 -19.798 1.00 76.12 590 GLY A CA 1
ATOM 4410 C C . GLY A 1 590 ? 24.967 17.320 -19.588 1.00 76.12 590 GLY A C 1
ATOM 4411 O O . GLY A 1 590 ? 25.427 18.287 -20.187 1.00 76.12 590 GLY A O 1
ATOM 4412 N N . GLU A 1 591 ? 25.710 16.568 -18.776 1.00 86.25 591 GLU A N 1
ATOM 4413 C CA . GLU A 1 591 ? 27.131 16.775 -18.493 1.00 86.25 591 GLU A CA 1
ATOM 4414 C C . GLU A 1 591 ? 27.975 15.577 -18.949 1.00 86.25 591 GLU A C 1
ATOM 4416 O O . GLU A 1 591 ? 28.715 15.666 -19.926 1.00 86.25 591 GLU A O 1
ATOM 4421 N N . ARG A 1 592 ? 27.917 14.452 -18.219 1.00 85.94 592 ARG A N 1
ATOM 4422 C CA . ARG A 1 592 ? 28.816 13.310 -18.437 1.00 85.94 592 ARG A CA 1
ATOM 4423 C C . ARG A 1 592 ? 28.056 12.009 -18.610 1.00 85.94 592 ARG A C 1
ATOM 4425 O O . ARG A 1 592 ? 27.207 11.653 -17.802 1.00 85.94 592 ARG A O 1
ATOM 4432 N N . PHE A 1 593 ? 28.468 11.244 -19.608 1.00 86.69 593 PHE A N 1
ATOM 4433 C CA . PHE A 1 593 ? 28.143 9.831 -19.711 1.00 86.69 593 PHE A CA 1
ATOM 4434 C C . PHE A 1 593 ? 29.346 9.006 -19.242 1.00 86.69 593 PHE A C 1
ATOM 4436 O O . PHE A 1 593 ? 30.467 9.227 -19.706 1.00 86.69 593 PHE A O 1
ATOM 4443 N N . ARG A 1 594 ? 29.133 8.077 -18.306 1.00 87.81 594 ARG A N 1
ATOM 4444 C CA . ARG A 1 594 ? 30.148 7.112 -17.867 1.00 87.81 594 ARG A CA 1
ATOM 4445 C C . ARG A 1 594 ? 29.599 5.695 -17.935 1.00 87.81 594 ARG A C 1
ATOM 4447 O O . ARG A 1 594 ? 28.492 5.428 -17.472 1.00 87.81 594 ARG A O 1
ATOM 4454 N N . HIS A 1 595 ? 30.423 4.798 -18.457 1.00 89.75 595 HIS A N 1
ATOM 4455 C CA . HIS A 1 595 ? 30.203 3.361 -18.434 1.00 89.75 595 HIS A CA 1
ATOM 4456 C C . HIS A 1 595 ? 31.338 2.697 -17.648 1.00 89.75 595 HIS A C 1
ATOM 4458 O O . HIS A 1 595 ? 32.488 3.128 -17.748 1.00 89.75 595 HIS A O 1
ATOM 4464 N N . GLU A 1 596 ? 31.001 1.685 -16.855 1.00 90.62 596 GLU A N 1
ATOM 4465 C CA . GLU A 1 596 ? 31.953 0.889 -16.081 1.00 90.62 596 GLU A CA 1
ATOM 4466 C C . GLU A 1 596 ? 31.588 -0.594 -16.195 1.00 90.62 596 GLU A C 1
ATOM 4468 O O . GLU A 1 596 ? 30.486 -1.012 -15.839 1.00 90.62 596 GLU A O 1
ATOM 4473 N N . ALA A 1 597 ? 32.507 -1.416 -16.691 1.00 88.12 597 ALA A N 1
ATOM 4474 C CA . ALA A 1 597 ? 32.311 -2.858 -16.745 1.00 88.12 597 ALA A CA 1
ATOM 4475 C C . ALA A 1 597 ? 32.345 -3.484 -15.335 1.00 88.12 597 ALA A C 1
ATOM 4477 O O . ALA A 1 597 ? 33.258 -3.226 -14.557 1.00 88.12 597 ALA A O 1
ATOM 4478 N N . LEU A 1 598 ? 31.394 -4.372 -15.021 1.00 89.12 598 LEU A N 1
ATOM 4479 C CA . LEU A 1 598 ? 31.426 -5.182 -13.790 1.00 89.12 598 LEU A CA 1
ATOM 4480 C C . LEU A 1 598 ? 32.264 -6.460 -13.958 1.00 89.12 598 LEU A C 1
ATOM 4482 O O . LEU A 1 598 ? 32.662 -7.079 -12.974 1.00 89.12 598 LEU A O 1
ATOM 4486 N N . ALA A 1 599 ? 32.508 -6.874 -15.203 1.00 87.12 599 ALA A N 1
ATOM 4487 C CA . ALA A 1 599 ? 33.351 -8.006 -15.567 1.00 87.12 599 ALA A CA 1
ATOM 4488 C C . ALA A 1 599 ? 34.073 -7.736 -16.904 1.00 87.12 599 ALA A C 1
ATOM 4490 O O . ALA A 1 599 ? 33.537 -7.001 -17.741 1.00 87.12 599 ALA A O 1
ATOM 4491 N N . PRO A 1 600 ? 35.252 -8.342 -17.154 1.00 82.50 600 PRO A N 1
ATOM 4492 C CA . PRO A 1 600 ? 35.982 -8.171 -18.409 1.00 82.50 600 PRO A CA 1
ATOM 4493 C C . PRO A 1 600 ? 35.117 -8.453 -19.646 1.00 82.50 600 PRO A C 1
ATOM 4495 O O . PRO A 1 600 ? 34.356 -9.418 -19.682 1.00 82.50 600 PRO A O 1
ATOM 4498 N N . GLY A 1 601 ? 35.243 -7.608 -20.671 1.00 77.50 601 GLY A N 1
ATOM 4499 C CA . GLY A 1 601 ? 34.510 -7.748 -21.936 1.00 77.50 601 GLY A CA 1
ATOM 4500 C C . GLY A 1 601 ? 33.080 -7.192 -21.931 1.00 77.50 601 GLY A C 1
ATOM 4501 O O . GLY A 1 601 ? 32.443 -7.168 -22.986 1.00 77.50 601 GLY A O 1
ATOM 4502 N N . GLN A 1 602 ? 32.570 -6.704 -20.795 1.00 85.19 602 GLN A N 1
ATOM 4503 C CA . GLN A 1 602 ? 31.324 -5.938 -20.779 1.00 85.19 602 GLN A CA 1
ATOM 4504 C C . GLN A 1 602 ? 31.550 -4.555 -21.401 1.00 85.19 602 GLN A C 1
ATOM 4506 O O . GLN A 1 602 ? 32.487 -3.846 -21.052 1.00 85.19 602 GLN A O 1
ATOM 4511 N N . THR A 1 603 ? 30.693 -4.194 -22.352 1.00 82.44 603 THR A N 1
ATOM 4512 C CA . THR A 1 603 ? 30.739 -2.931 -23.099 1.00 82.44 603 THR A CA 1
ATOM 4513 C C . THR A 1 603 ? 29.331 -2.369 -23.233 1.00 82.44 603 THR A C 1
ATOM 4515 O O . THR A 1 603 ? 28.346 -3.072 -22.966 1.00 82.44 603 THR A O 1
ATOM 4518 N N . ILE A 1 604 ? 29.240 -1.122 -23.694 1.00 83.94 604 ILE A N 1
ATOM 4519 C CA . ILE A 1 604 ? 27.995 -0.573 -24.212 1.00 83.94 604 ILE A CA 1
ATOM 4520 C C . ILE A 1 604 ? 27.894 -0.811 -25.722 1.00 83.94 604 ILE A C 1
ATOM 4522 O O . ILE A 1 604 ? 28.804 -0.476 -26.485 1.00 83.94 604 ILE A O 1
ATOM 4526 N N . GLN A 1 605 ? 26.770 -1.383 -26.147 1.00 86.00 605 GLN A N 1
ATOM 4527 C CA . GLN A 1 605 ? 26.434 -1.617 -27.549 1.00 86.00 605 GLN A CA 1
ATOM 4528 C C . GLN A 1 605 ? 25.341 -0.638 -27.966 1.00 86.00 605 GLN A C 1
ATOM 4530 O O . GLN A 1 605 ? 24.221 -0.726 -27.461 1.00 86.00 605 GLN A O 1
ATOM 4535 N N . ASN A 1 606 ? 25.647 0.282 -28.882 1.00 81.00 606 ASN A N 1
ATOM 4536 C CA . ASN A 1 606 ? 24.616 1.080 -29.540 1.00 81.00 606 ASN A CA 1
ATOM 4537 C C . ASN A 1 606 ? 24.185 0.373 -30.827 1.00 81.00 606 ASN A C 1
ATOM 4539 O O . ASN A 1 606 ? 24.977 0.273 -31.760 1.00 81.00 606 ASN A O 1
ATOM 4543 N N . VAL A 1 607 ? 22.962 -0.148 -30.866 1.00 81.00 607 VAL A N 1
ATOM 4544 C CA . VAL A 1 607 ? 22.382 -0.834 -32.022 1.00 81.00 607 VAL A CA 1
ATOM 4545 C C . VAL A 1 607 ? 21.435 0.131 -32.723 1.00 81.00 607 VAL A C 1
ATOM 4547 O O . VAL A 1 607 ? 20.337 0.414 -32.242 1.00 81.00 607 VAL A O 1
ATOM 4550 N N . ASP A 1 608 ? 21.876 0.652 -33.863 1.00 65.88 608 ASP A N 1
ATOM 4551 C CA . ASP A 1 608 ? 21.067 1.541 -34.686 1.00 65.88 608 ASP A CA 1
ATOM 4552 C C . ASP A 1 608 ? 20.176 0.756 -35.656 1.00 65.88 608 ASP A C 1
ATOM 4554 O O . ASP A 1 608 ? 20.501 -0.339 -36.123 1.00 65.88 608 ASP A O 1
ATOM 4558 N N . ALA A 1 609 ? 19.026 1.347 -35.979 1.00 58.69 609 ALA A N 1
ATOM 4559 C CA . ALA A 1 609 ? 18.113 0.824 -36.981 1.00 58.69 609 ALA A CA 1
ATOM 4560 C C . ALA A 1 609 ? 18.760 0.903 -38.374 1.00 58.69 609 ALA A C 1
ATOM 4562 O O . ALA A 1 609 ? 19.057 1.997 -38.860 1.00 58.69 609 ALA A O 1
ATOM 4563 N N . TYR A 1 610 ? 18.956 -0.245 -39.027 1.00 56.06 610 TYR A N 1
ATOM 4564 C CA . TYR A 1 610 ? 19.534 -0.314 -40.370 1.00 56.06 610 TYR A CA 1
ATOM 4565 C C . TYR A 1 610 ? 18.761 0.573 -41.357 1.00 56.06 610 TYR A C 1
ATOM 4567 O O . TYR A 1 610 ? 17.548 0.436 -41.519 1.00 56.06 610 TYR A O 1
ATOM 4575 N N . ARG A 1 611 ? 19.475 1.458 -42.061 1.00 55.66 611 ARG A N 1
ATOM 4576 C CA . ARG A 1 611 ? 18.952 2.141 -43.248 1.00 55.66 611 ARG A CA 1
ATOM 4577 C C . ARG A 1 611 ? 19.498 1.454 -44.488 1.00 55.66 611 ARG A C 1
ATOM 4579 O O . ARG A 1 611 ? 20.673 1.593 -44.806 1.00 55.66 611 ARG A O 1
ATOM 4586 N N . THR A 1 612 ? 18.644 0.734 -45.199 1.00 53.53 612 THR A N 1
ATOM 4587 C CA . THR A 1 612 ? 18.957 0.184 -46.520 1.00 53.53 612 THR A CA 1
ATOM 4588 C C . THR A 1 612 ? 18.355 1.071 -47.605 1.00 53.53 612 THR A C 1
ATOM 4590 O O . THR A 1 612 ? 17.215 1.523 -47.485 1.00 53.53 612 THR A O 1
ATOM 4593 N N . ARG A 1 613 ? 19.132 1.324 -48.665 1.00 63.19 613 ARG A N 1
ATOM 4594 C CA . ARG A 1 613 ? 18.628 1.840 -49.942 1.00 63.19 613 ARG A CA 1
ATOM 4595 C C . ARG A 1 613 ? 18.747 0.738 -50.982 1.00 63.19 613 ARG A C 1
ATOM 4597 O O . ARG A 1 613 ? 19.852 0.271 -51.246 1.00 63.19 613 ARG A O 1
ATOM 4604 N N . THR A 1 614 ? 17.634 0.390 -51.607 1.00 68.88 614 THR A N 1
ATOM 4605 C CA . THR A 1 614 ? 17.580 -0.583 -52.700 1.00 68.88 614 THR A CA 1
ATOM 4606 C C . THR A 1 614 ? 17.350 0.159 -54.011 1.00 68.88 614 THR A C 1
ATOM 4608 O O . THR A 1 614 ? 16.458 1.001 -54.099 1.00 68.88 614 THR A O 1
ATOM 4611 N N . ARG A 1 615 ? 18.162 -0.127 -55.034 1.00 75.19 615 ARG A N 1
ATOM 4612 C CA . ARG A 1 615 ? 17.939 0.333 -56.412 1.00 75.19 615 ARG A CA 1
ATOM 4613 C C . ARG A 1 615 ? 17.389 -0.835 -57.223 1.00 75.19 615 ARG A C 1
ATOM 4615 O O . ARG A 1 615 ? 18.029 -1.881 -57.275 1.00 75.19 615 ARG A O 1
ATOM 4622 N N . ILE A 1 616 ? 16.240 -0.639 -57.855 1.00 72.06 616 ILE A N 1
ATOM 4623 C CA . ILE A 1 616 ? 15.630 -1.596 -58.779 1.00 72.06 616 ILE A CA 1
ATOM 4624 C C . ILE A 1 616 ? 15.653 -0.958 -60.163 1.00 72.06 616 ILE A C 1
ATOM 4626 O O . ILE A 1 616 ? 15.121 0.132 -60.334 1.00 72.06 616 ILE A O 1
ATOM 4630 N N . ASP A 1 617 ? 16.270 -1.622 -61.135 1.00 71.62 617 ASP A N 1
ATOM 4631 C CA . ASP A 1 617 ? 16.193 -1.236 -62.544 1.00 71.62 617 ASP A CA 1
ATOM 4632 C C . ASP A 1 617 ? 15.400 -2.307 -63.295 1.00 71.62 617 ASP A C 1
ATOM 4634 O O . ASP A 1 617 ? 15.774 -3.482 -63.265 1.00 71.62 617 ASP A O 1
ATOM 4638 N N . ASN A 1 618 ? 14.317 -1.907 -63.957 1.00 71.38 618 ASN A N 1
ATOM 4639 C CA . ASN A 1 618 ? 13.511 -2.784 -64.801 1.00 71.38 618 ASN A CA 1
ATOM 4640 C C . ASN A 1 618 ? 13.553 -2.279 -66.244 1.00 71.38 618 ASN A C 1
ATOM 4642 O O . ASN A 1 618 ? 13.155 -1.148 -66.514 1.00 71.38 618 ASN A O 1
ATOM 4646 N N . GLY A 1 619 ? 14.062 -3.087 -67.170 1.00 72.56 619 GLY A N 1
ATOM 4647 C CA . GLY A 1 619 ? 14.194 -2.680 -68.567 1.00 72.56 619 GLY A CA 1
ATOM 4648 C C . GLY A 1 619 ? 15.129 -3.582 -69.358 1.00 72.56 619 GLY A C 1
ATOM 4649 O O . GLY A 1 619 ? 15.154 -4.794 -69.150 1.00 72.56 619 GLY A O 1
ATOM 4650 N N . SER A 1 620 ? 15.887 -3.008 -70.289 1.00 69.56 620 SER A N 1
ATOM 4651 C CA . SER A 1 620 ? 16.743 -3.772 -71.196 1.00 69.56 620 SER A CA 1
ATOM 4652 C C . SER A 1 620 ? 18.139 -3.171 -71.336 1.00 69.56 620 SER A C 1
ATOM 4654 O O . SER A 1 620 ? 18.326 -1.953 -71.355 1.00 69.56 620 SER A O 1
ATOM 4656 N N . LEU A 1 621 ? 19.127 -4.056 -71.463 1.00 75.69 621 LEU A N 1
ATOM 4657 C CA . LEU A 1 621 ? 20.434 -3.730 -72.016 1.00 75.69 621 LEU A CA 1
ATOM 4658 C C . LEU A 1 621 ? 20.521 -4.398 -73.387 1.00 75.69 621 LEU A C 1
ATOM 4660 O O . LEU A 1 621 ? 20.576 -5.623 -73.488 1.00 75.69 621 LEU A O 1
ATOM 4664 N N . THR A 1 622 ? 20.538 -3.592 -74.442 1.00 70.56 622 THR A N 1
ATOM 4665 C CA . THR A 1 622 ? 20.675 -4.089 -75.815 1.00 70.56 622 THR A CA 1
ATOM 4666 C C . THR A 1 622 ? 22.080 -3.790 -76.309 1.00 70.56 622 THR A C 1
ATOM 4668 O O . THR A 1 622 ? 22.538 -2.659 -76.176 1.00 70.56 622 THR A O 1
ATOM 4671 N N . GLN A 1 623 ? 22.786 -4.790 -76.839 1.00 71.56 623 GLN A N 1
ATOM 4672 C CA . GLN A 1 623 ? 24.148 -4.636 -77.355 1.00 71.56 623 GLN A CA 1
ATOM 4673 C C . GLN A 1 623 ? 24.184 -4.801 -78.875 1.00 71.56 623 GLN A C 1
ATOM 4675 O O . GLN A 1 623 ? 23.603 -5.737 -79.421 1.00 71.56 623 GLN A O 1
ATOM 4680 N N . TRP A 1 624 ? 24.938 -3.928 -79.536 1.00 70.31 624 TRP A N 1
ATOM 4681 C CA . TRP A 1 624 ? 25.222 -3.962 -80.964 1.00 70.31 624 TRP A CA 1
ATOM 4682 C C . TRP A 1 624 ? 26.733 -4.005 -81.185 1.00 70.31 624 TRP A C 1
ATOM 4684 O O . TRP A 1 624 ? 27.496 -3.203 -80.640 1.00 70.31 624 TRP A O 1
ATOM 4694 N N . PHE A 1 625 ? 27.180 -4.947 -82.006 1.00 65.00 625 PHE A N 1
ATOM 4695 C CA . PHE A 1 625 ? 28.563 -5.043 -82.447 1.00 65.00 625 PHE A CA 1
ATOM 4696 C C . PHE A 1 625 ? 28.607 -5.536 -83.888 1.00 65.00 625 PHE A C 1
ATOM 4698 O O . PHE A 1 625 ? 27.744 -6.288 -84.337 1.00 65.00 625 PHE A O 1
ATOM 4705 N N . THR A 1 626 ? 29.637 -5.123 -84.612 1.00 58.88 626 THR A N 1
ATOM 4706 C CA . THR A 1 626 ? 29.951 -5.675 -85.925 1.00 58.88 626 THR A CA 1
ATOM 4707 C C . THR A 1 626 ? 30.692 -7.002 -85.747 1.00 58.88 626 THR A C 1
ATOM 4709 O O . THR A 1 626 ? 31.644 -7.089 -84.967 1.00 58.88 626 THR A O 1
ATOM 4712 N N . LYS A 1 627 ? 30.256 -8.063 -86.437 1.00 50.97 627 LYS A N 1
ATOM 4713 C CA . LYS A 1 627 ? 31.041 -9.303 -86.518 1.00 50.97 627 LYS A CA 1
ATOM 4714 C C . LYS A 1 627 ? 32.212 -9.113 -87.492 1.00 50.97 627 LYS A C 1
ATOM 4716 O O . LYS A 1 627 ? 32.000 -8.510 -88.546 1.00 50.97 627 LYS A O 1
ATOM 4721 N N . PRO A 1 628 ? 33.421 -9.613 -87.174 1.00 49.84 628 PRO A N 1
ATOM 4722 C CA . PRO A 1 628 ? 34.479 -9.765 -88.167 1.00 49.84 628 PRO A CA 1
ATOM 4723 C C . PRO A 1 628 ? 34.022 -10.731 -89.268 1.00 49.84 628 PRO A C 1
ATOM 4725 O O . PRO A 1 628 ? 33.362 -11.727 -88.973 1.00 49.84 628 PRO A O 1
ATOM 4728 N N . CYS A 1 629 ? 34.361 -10.432 -90.518 1.00 50.97 629 CYS A N 1
ATOM 4729 C CA . CYS A 1 629 ? 34.197 -11.352 -91.642 1.00 50.97 629 CYS A CA 1
ATOM 4730 C C . CYS A 1 629 ? 35.272 -12.449 -91.559 1.00 50.97 629 CYS A C 1
ATOM 4732 O O . CYS A 1 629 ? 36.436 -12.126 -91.317 1.00 50.97 629 CYS A O 1
ATOM 4734 N N . ASP A 1 630 ? 34.903 -13.715 -91.773 1.00 50.94 630 ASP A N 1
ATOM 4735 C CA . ASP A 1 630 ? 35.859 -14.839 -91.860 1.00 50.94 630 ASP A CA 1
ATOM 4736 C C . ASP A 1 630 ? 36.539 -14.940 -93.243 1.00 50.94 630 ASP A C 1
ATOM 4738 O O . ASP A 1 630 ? 37.322 -15.846 -93.516 1.00 50.94 630 ASP A O 1
ATOM 4742 N N . ASP A 1 631 ? 36.283 -13.991 -94.133 1.00 51.38 631 ASP A N 1
ATOM 4743 C CA . ASP A 1 631 ? 36.725 -13.994 -95.515 1.00 51.38 631 ASP A CA 1
ATOM 4744 C C . ASP A 1 631 ? 37.410 -12.665 -95.854 1.00 51.38 631 ASP A C 1
ATOM 4746 O O . ASP A 1 631 ? 36.783 -11.630 -96.066 1.00 51.38 631 ASP A O 1
ATOM 4750 N N . GLY A 1 632 ? 38.746 -12.696 -95.865 1.00 48.53 632 GLY A N 1
ATOM 4751 C CA . GLY A 1 632 ? 39.640 -11.542 -95.986 1.00 48.53 632 GLY A CA 1
ATOM 4752 C C . GLY A 1 632 ? 39.618 -10.779 -97.318 1.00 48.53 632 GLY A C 1
ATOM 4753 O O . GLY A 1 632 ? 40.687 -10.574 -97.882 1.00 48.53 632 GLY A O 1
ATOM 4754 N N . ASN A 1 633 ? 38.454 -10.339 -97.817 1.00 46.16 633 ASN A N 1
ATOM 4755 C CA . ASN A 1 633 ? 38.319 -9.311 -98.860 1.00 46.16 633 ASN A CA 1
ATOM 4756 C C . ASN A 1 633 ? 36.865 -8.782 -99.009 1.00 46.16 633 ASN A C 1
ATOM 4758 O O . ASN A 1 633 ? 36.065 -9.363 -99.732 1.00 46.16 633 ASN A O 1
ATOM 4762 N N . GLY A 1 634 ? 36.566 -7.602 -98.441 1.00 46.69 634 GLY A N 1
ATOM 4763 C CA . GLY A 1 634 ? 35.568 -6.654 -98.982 1.00 46.69 634 GLY A CA 1
ATOM 4764 C C . GLY A 1 634 ? 34.110 -6.678 -98.466 1.00 46.69 634 GLY A C 1
ATOM 4765 O O . GLY A 1 634 ? 33.322 -7.553 -98.794 1.00 46.69 634 GLY A O 1
ATOM 4766 N N . THR A 1 635 ? 33.726 -5.571 -97.807 1.00 43.06 635 THR A N 1
ATOM 4767 C CA . THR A 1 635 ? 32.367 -5.045 -97.493 1.00 43.06 635 THR A CA 1
ATOM 4768 C C . THR A 1 635 ? 31.414 -5.881 -96.618 1.00 43.06 635 THR A C 1
ATOM 4770 O O . THR A 1 635 ? 30.691 -6.756 -97.088 1.00 43.06 635 THR A O 1
ATOM 4773 N N . CYS A 1 636 ? 31.312 -5.494 -95.339 1.00 51.50 636 CYS A N 1
ATOM 4774 C CA . CYS A 1 636 ? 30.382 -6.048 -94.350 1.00 51.50 636 CYS A CA 1
ATOM 4775 C C . CYS A 1 636 ? 28.926 -5.603 -94.600 1.00 51.50 636 CYS A C 1
ATOM 4777 O O . CYS A 1 636 ? 28.647 -4.405 -94.659 1.00 51.50 636 CYS A O 1
ATOM 4779 N N . ARG A 1 637 ? 27.962 -6.535 -94.634 1.00 50.44 637 ARG A N 1
ATOM 4780 C CA . ARG A 1 637 ? 26.539 -6.203 -94.423 1.00 50.44 637 ARG A CA 1
ATOM 4781 C C . ARG A 1 637 ? 26.239 -6.210 -92.925 1.00 50.44 637 ARG A C 1
ATOM 4783 O O . ARG A 1 637 ? 26.473 -7.206 -92.249 1.00 50.44 637 ARG A O 1
ATOM 4790 N N . ALA A 1 638 ? 25.722 -5.094 -92.418 1.00 45.62 638 ALA A N 1
ATOM 4791 C CA . ALA A 1 638 ? 25.243 -4.978 -91.047 1.00 45.62 638 ALA A CA 1
ATOM 4792 C C . ALA A 1 638 ? 24.101 -5.972 -90.790 1.00 45.62 638 ALA A C 1
ATOM 4794 O O . ALA A 1 638 ? 23.125 -5.992 -91.541 1.00 45.62 638 ALA A O 1
ATOM 4795 N N . HIS A 1 639 ? 24.217 -6.788 -89.742 1.00 49.28 639 HIS A N 1
ATOM 4796 C CA . HIS A 1 639 ? 23.089 -7.575 -89.261 1.00 49.28 639 HIS A CA 1
ATOM 4797 C C . HIS A 1 639 ? 22.233 -6.693 -88.346 1.00 49.28 639 HIS A C 1
ATOM 4799 O O . HIS A 1 639 ? 22.688 -6.245 -87.296 1.00 49.28 639 HIS A O 1
ATOM 4805 N N . ASP A 1 640 ? 21.016 -6.418 -88.800 1.00 45.91 640 ASP A N 1
ATOM 4806 C CA . ASP A 1 640 ? 19.866 -6.021 -87.991 1.00 45.91 640 ASP A CA 1
ATOM 4807 C C . ASP A 1 640 ? 18.954 -7.266 -88.010 1.00 45.91 640 ASP A C 1
ATOM 4809 O O . ASP A 1 640 ? 18.597 -7.696 -89.115 1.00 45.91 640 ASP A O 1
ATOM 4813 N N . PRO A 1 641 ? 18.689 -7.950 -86.876 1.00 49.56 641 PRO A N 1
ATOM 4814 C CA . PRO A 1 641 ? 18.531 -7.416 -85.521 1.00 49.56 641 PRO A CA 1
ATOM 4815 C C . PRO A 1 641 ? 19.681 -7.749 -84.539 1.00 49.56 641 PRO A C 1
ATOM 4817 O O . PRO A 1 641 ? 20.550 -8.566 -84.849 1.00 49.56 641 PRO A O 1
ATOM 4820 N N . PRO A 1 642 ? 19.701 -7.131 -83.335 1.00 53.22 642 PRO A N 1
ATOM 4821 C CA . PRO A 1 642 ? 20.691 -7.405 -82.289 1.00 53.22 642 PRO A CA 1
ATOM 4822 C C . PRO A 1 642 ? 20.730 -8.888 -81.896 1.00 53.22 642 PRO A C 1
ATOM 4824 O O . PRO A 1 642 ? 19.699 -9.509 -81.655 1.00 53.22 642 PRO A O 1
ATOM 4827 N N . GLU A 1 643 ? 21.936 -9.446 -81.769 1.00 47.78 643 GLU A N 1
ATOM 4828 C CA . GLU A 1 643 ? 22.128 -10.877 -81.490 1.00 47.78 643 GLU A CA 1
ATOM 4829 C C . GLU A 1 643 ? 21.833 -11.251 -80.025 1.00 47.78 643 GLU A C 1
ATOM 4831 O O . GLU A 1 643 ? 21.617 -12.418 -79.702 1.00 47.78 643 GLU A O 1
ATOM 4836 N N . ARG A 1 644 ? 21.818 -10.261 -79.118 1.00 47.81 644 ARG A N 1
ATOM 4837 C CA . ARG A 1 644 ? 21.627 -10.485 -77.681 1.00 47.81 644 ARG A CA 1
ATOM 4838 C C . ARG A 1 644 ? 20.824 -9.352 -77.045 1.00 47.81 644 ARG A C 1
ATOM 4840 O O . ARG A 1 644 ? 21.365 -8.308 -76.688 1.00 47.81 644 ARG A O 1
ATOM 4847 N N . VAL A 1 645 ? 19.523 -9.582 -76.899 1.00 47.50 645 VAL A N 1
ATOM 4848 C CA . VAL A 1 645 ? 18.652 -8.791 -76.023 1.00 47.50 645 VAL A CA 1
ATOM 4849 C C . VAL A 1 645 ? 18.609 -9.506 -74.678 1.00 47.50 645 VAL A C 1
ATOM 4851 O O . VAL A 1 645 ? 18.004 -10.571 -74.555 1.00 47.50 645 VAL A O 1
ATOM 4854 N N . GLU A 1 646 ? 19.271 -8.955 -73.663 1.00 49.16 646 GLU A N 1
ATOM 4855 C CA . GLU A 1 646 ? 19.032 -9.394 -72.291 1.00 49.16 646 GLU A CA 1
ATOM 4856 C C . GLU A 1 646 ? 17.847 -8.600 -71.734 1.00 49.16 646 GLU A C 1
ATOM 4858 O O . GLU A 1 646 ? 17.967 -7.425 -71.385 1.00 49.16 646 GLU A O 1
ATOM 4863 N N . ASN A 1 647 ? 16.684 -9.247 -71.649 1.00 41.22 647 ASN A N 1
ATOM 4864 C CA . ASN A 1 647 ? 15.541 -8.692 -70.930 1.00 41.22 647 ASN A CA 1
ATOM 4865 C C . ASN A 1 647 ? 15.847 -8.737 -69.427 1.00 41.22 647 ASN A C 1
ATOM 4867 O O . ASN A 1 647 ? 15.823 -9.805 -68.814 1.00 41.22 647 ASN A O 1
ATOM 4871 N N . TRP A 1 648 ? 16.137 -7.587 -68.818 1.00 44.62 648 TRP A N 1
ATOM 4872 C CA . TRP A 1 648 ? 16.377 -7.472 -67.380 1.00 44.62 648 TRP A CA 1
ATOM 4873 C C . TRP A 1 648 ? 15.035 -7.329 -66.654 1.00 44.62 648 TRP A C 1
ATOM 4875 O O . TRP A 1 648 ? 14.717 -6.281 -66.100 1.00 44.62 648 TRP A O 1
ATOM 4885 N N . ALA A 1 649 ? 14.223 -8.390 -66.670 1.00 40.62 649 ALA A N 1
ATOM 4886 C CA . ALA A 1 649 ? 12.881 -8.365 -66.076 1.00 40.62 649 ALA A CA 1
ATOM 4887 C C . ALA A 1 649 ? 12.882 -8.293 -64.534 1.00 40.62 649 ALA A C 1
ATOM 4889 O O . ALA A 1 649 ? 11.855 -8.005 -63.931 1.00 40.62 649 ALA A O 1
ATOM 4890 N N . GLN A 1 650 ? 14.023 -8.541 -63.887 1.00 41.41 650 GLN A N 1
ATOM 4891 C CA . GLN A 1 650 ? 14.283 -8.247 -62.475 1.00 41.41 650 GLN A CA 1
ATOM 4892 C C . GLN A 1 650 ? 15.747 -8.589 -62.195 1.00 41.41 650 GLN A C 1
ATOM 4894 O O . GLN A 1 650 ? 16.089 -9.686 -61.763 1.00 41.41 650 GLN A O 1
ATOM 4899 N N . SER A 1 651 ? 16.647 -7.653 -62.481 1.00 38.66 651 SER A N 1
ATOM 4900 C CA . SER A 1 651 ? 18.007 -7.736 -61.960 1.00 38.66 651 SER A CA 1
ATOM 4901 C C . SER A 1 651 ? 18.008 -7.052 -60.599 1.00 38.66 651 SER A C 1
ATOM 4903 O O . SER A 1 651 ? 18.262 -5.849 -60.497 1.00 38.66 651 SER A O 1
ATOM 4905 N N . THR A 1 652 ? 17.758 -7.810 -59.530 1.00 37.59 652 THR A N 1
ATOM 4906 C CA . THR A 1 652 ? 18.334 -7.434 -58.239 1.00 37.59 652 THR A CA 1
ATOM 4907 C C . THR A 1 652 ? 19.837 -7.461 -58.475 1.00 37.59 652 THR A C 1
ATOM 4909 O O . THR A 1 652 ? 20.418 -8.540 -58.569 1.00 37.59 652 THR A O 1
ATOM 4912 N N . LEU A 1 653 ? 20.474 -6.301 -58.655 1.00 33.53 653 LEU A N 1
ATOM 4913 C CA . LEU A 1 653 ? 21.925 -6.237 -58.552 1.00 33.53 653 LEU A CA 1
ATOM 4914 C C . LEU A 1 653 ? 22.245 -6.763 -57.151 1.00 33.53 653 LEU A C 1
ATOM 4916 O O . LEU A 1 653 ? 22.075 -6.049 -56.162 1.00 33.53 653 LEU A O 1
ATOM 4920 N N . HIS A 1 654 ? 22.651 -8.034 -57.055 1.00 28.89 654 HIS A N 1
ATOM 4921 C CA . HIS A 1 654 ? 23.356 -8.505 -55.879 1.00 28.89 654 HIS A CA 1
ATOM 4922 C C . HIS A 1 654 ? 24.522 -7.533 -55.681 1.00 28.89 654 HIS A C 1
ATOM 4924 O O . HIS A 1 654 ? 25.170 -7.137 -56.653 1.00 28.89 654 HIS A O 1
ATOM 4930 N N . PRO A 1 655 ? 24.687 -7.040 -54.452 1.00 28.81 655 PRO A N 1
ATOM 4931 C CA . PRO A 1 655 ? 25.266 -5.739 -54.176 1.00 28.81 655 PRO A CA 1
ATOM 4932 C C . PRO A 1 655 ? 26.654 -5.617 -54.808 1.00 28.81 655 PRO A C 1
ATOM 4934 O O . PRO A 1 655 ? 27.605 -6.242 -54.349 1.00 28.81 655 PRO A O 1
ATOM 4937 N N . MET A 1 656 ? 26.802 -4.733 -55.799 1.00 24.98 656 MET A N 1
ATOM 4938 C CA . MET A 1 656 ? 28.015 -3.922 -55.837 1.00 24.98 656 MET A CA 1
ATOM 4939 C C . MET A 1 656 ? 28.014 -3.200 -54.497 1.00 24.98 656 MET A C 1
ATOM 4941 O O . MET A 1 656 ? 27.168 -2.336 -54.261 1.00 24.98 656 MET A O 1
ATOM 4945 N N . GLU A 1 657 ? 28.870 -3.650 -53.586 1.00 29.38 657 GLU A N 1
ATOM 4946 C CA . GLU A 1 657 ? 29.023 -3.119 -52.242 1.00 29.38 657 GLU A CA 1
ATOM 4947 C C . GLU A 1 657 ? 29.583 -1.689 -52.324 1.00 29.38 657 GLU A C 1
ATOM 4949 O O . GLU A 1 657 ? 30.707 -1.404 -51.943 1.00 29.38 657 GLU A O 1
ATOM 4954 N N . ILE A 1 658 ? 28.768 -0.746 -52.795 1.00 29.72 658 ILE A N 1
ATOM 4955 C CA . ILE A 1 658 ? 28.813 0.632 -52.325 1.00 29.72 658 ILE A CA 1
ATOM 4956 C C . ILE A 1 658 ? 27.912 0.652 -51.089 1.00 29.72 658 ILE A C 1
ATOM 4958 O O . ILE A 1 658 ? 26.837 1.248 -51.053 1.00 29.72 658 ILE A O 1
ATOM 4962 N N . ALA A 1 659 ? 28.350 -0.085 -50.066 1.00 25.44 659 ALA A N 1
ATOM 4963 C CA . ALA A 1 659 ? 27.852 0.054 -48.714 1.00 25.44 659 ALA A CA 1
ATOM 4964 C C . ALA A 1 659 ? 28.382 1.382 -48.164 1.00 25.44 659 ALA A C 1
ATOM 4966 O O . ALA A 1 659 ? 29.350 1.408 -47.411 1.00 25.44 659 ALA A O 1
ATOM 4967 N N . PHE A 1 660 ? 27.754 2.500 -48.530 1.00 27.05 660 PHE A N 1
ATOM 4968 C CA . PHE A 1 660 ? 27.818 3.667 -47.661 1.00 27.05 660 PHE A CA 1
ATOM 4969 C C . PHE A 1 660 ? 26.714 3.540 -46.609 1.00 27.05 660 PHE A C 1
ATOM 4971 O O . PHE A 1 660 ? 25.525 3.602 -46.913 1.00 27.05 660 PHE A O 1
ATOM 4978 N N . ILE A 1 661 ? 27.195 3.359 -45.373 1.00 30.33 661 ILE A N 1
ATOM 4979 C CA . ILE A 1 661 ? 26.507 3.203 -44.084 1.00 30.33 661 ILE A CA 1
ATOM 4980 C C . ILE A 1 661 ? 25.930 1.797 -43.821 1.00 30.33 661 ILE A C 1
ATOM 4982 O O . ILE A 1 661 ? 24.736 1.602 -43.617 1.00 30.33 661 ILE A O 1
ATOM 4986 N N . ARG A 1 662 ? 26.825 0.805 -43.699 1.00 28.19 662 ARG A N 1
ATOM 4987 C CA . ARG A 1 662 ? 26.687 -0.180 -42.612 1.00 28.19 662 ARG A CA 1
ATOM 4988 C C . ARG A 1 662 ? 27.303 0.439 -41.355 1.00 28.19 662 ARG A C 1
ATOM 4990 O O . ARG A 1 662 ? 28.471 0.194 -41.069 1.00 28.19 662 ARG A O 1
ATOM 4997 N N . GLU A 1 663 ? 26.545 1.212 -40.588 1.00 32.84 663 GLU A N 1
ATOM 4998 C CA . GLU A 1 663 ? 26.897 1.372 -39.175 1.00 32.84 663 GLU A CA 1
ATOM 4999 C C . GLU A 1 663 ? 26.530 0.048 -38.499 1.00 32.84 663 GLU A C 1
ATOM 5001 O O . GLU A 1 663 ? 25.397 -0.194 -38.093 1.00 32.84 663 GLU A O 1
ATOM 5006 N N . ARG A 1 664 ? 27.485 -0.896 -38.479 1.00 34.75 664 ARG A N 1
ATOM 5007 C CA . ARG A 1 664 ? 27.448 -1.953 -37.463 1.00 34.75 664 ARG A CA 1
ATOM 5008 C C . ARG A 1 664 ? 27.373 -1.225 -36.129 1.00 34.75 664 ARG A C 1
ATOM 5010 O O . ARG A 1 664 ? 28.149 -0.291 -35.937 1.00 34.75 664 ARG A O 1
ATOM 5017 N N . GLY A 1 665 ? 26.462 -1.658 -35.257 1.00 39.12 665 GLY A N 1
AT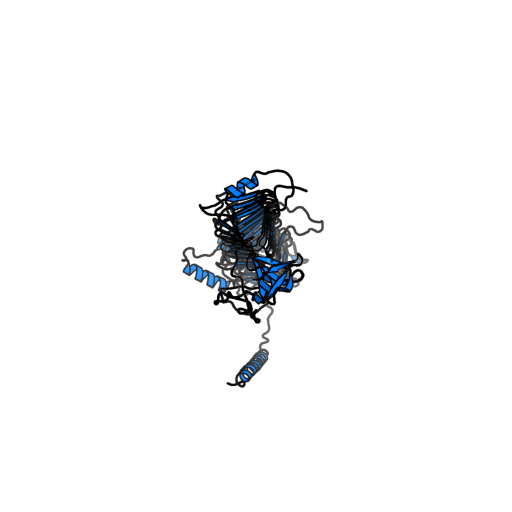OM 5018 C CA . GLY A 1 665 ? 26.310 -1.067 -33.936 1.00 39.12 665 GLY A CA 1
ATOM 5019 C C . GLY A 1 665 ? 27.671 -0.790 -33.302 1.00 39.12 665 GLY A C 1
ATOM 5020 O O . GLY A 1 665 ? 28.555 -1.653 -33.306 1.00 39.12 665 GLY A O 1
ATOM 5021 N N . VAL A 1 666 ? 27.878 0.450 -32.872 1.00 50.22 666 VAL A N 1
ATOM 5022 C CA . VAL A 1 666 ? 29.177 0.884 -32.369 1.00 50.22 666 VAL A CA 1
ATOM 5023 C C . VAL A 1 666 ? 29.318 0.337 -30.953 1.00 50.22 666 VAL A C 1
ATOM 5025 O O . VAL A 1 666 ? 28.576 0.721 -30.048 1.00 50.22 666 VAL A O 1
ATOM 5028 N N . ASN A 1 667 ? 30.267 -0.580 -30.762 1.00 49.41 667 ASN A N 1
ATOM 5029 C CA . ASN A 1 667 ? 30.719 -0.963 -29.429 1.00 49.41 667 ASN A CA 1
ATOM 5030 C C . ASN A 1 667 ? 31.654 0.140 -28.935 1.00 49.41 667 ASN A C 1
ATOM 5032 O O . ASN A 1 667 ? 32.765 0.284 -29.451 1.00 49.41 667 ASN A O 1
ATOM 5036 N N . LEU A 1 668 ? 31.212 0.928 -27.959 1.00 57.03 668 LEU A N 1
ATOM 5037 C CA . LEU A 1 668 ? 32.076 1.928 -27.340 1.00 57.03 668 LEU A CA 1
ATOM 5038 C C . LEU A 1 668 ? 32.854 1.254 -26.207 1.00 57.03 668 LEU A C 1
ATOM 5040 O O . LEU A 1 668 ? 32.268 0.631 -25.319 1.00 57.03 668 LEU A O 1
ATOM 5044 N N . SER A 1 669 ? 34.182 1.357 -26.252 1.00 53.72 669 SER A N 1
ATOM 5045 C CA . SER A 1 669 ? 35.046 0.939 -25.148 1.00 53.72 669 SER A CA 1
ATOM 5046 C C . SER A 1 669 ? 35.116 2.028 -24.075 1.00 53.72 669 SER A C 1
ATOM 5048 O O . SER A 1 669 ? 34.955 3.216 -24.370 1.00 53.72 669 SER A O 1
ATOM 5050 N N . ASP A 1 670 ? 35.427 1.641 -22.837 1.00 50.50 670 ASP A N 1
ATOM 5051 C CA . ASP A 1 670 ? 35.556 2.575 -21.706 1.00 50.50 670 ASP A CA 1
ATOM 5052 C C . ASP A 1 670 ? 36.562 3.702 -21.994 1.00 50.50 670 ASP A C 1
ATOM 5054 O O . ASP A 1 670 ? 36.323 4.863 -21.657 1.00 50.50 670 ASP A O 1
ATOM 5058 N N . ALA A 1 671 ? 37.650 3.389 -22.707 1.00 43.44 671 ALA A N 1
ATOM 5059 C CA . ALA A 1 671 ? 38.658 4.362 -23.120 1.00 43.44 671 ALA A CA 1
ATOM 5060 C C . ALA A 1 671 ? 38.112 5.413 -24.110 1.00 43.44 671 ALA A C 1
ATOM 5062 O O . ALA A 1 671 ? 38.435 6.595 -23.991 1.00 43.44 671 ALA A O 1
ATOM 5063 N N . ALA A 1 672 ? 37.253 5.009 -25.055 1.00 44.59 672 ALA A N 1
ATOM 5064 C CA . ALA A 1 672 ? 36.644 5.920 -26.028 1.00 44.59 672 ALA A CA 1
ATOM 5065 C C . ALA A 1 672 ? 35.636 6.881 -25.369 1.00 44.59 672 ALA A C 1
ATOM 5067 O O . ALA A 1 672 ? 35.544 8.049 -25.749 1.00 44.59 672 ALA A O 1
ATOM 5068 N N . ILE A 1 673 ? 34.922 6.413 -24.339 1.00 53.91 673 ILE A N 1
ATOM 5069 C CA . ILE A 1 673 ? 33.956 7.218 -23.573 1.00 53.91 673 ILE A CA 1
ATOM 5070 C C . ILE A 1 673 ? 34.681 8.234 -22.682 1.00 53.91 673 ILE A C 1
ATOM 5072 O O . ILE A 1 673 ? 34.309 9.409 -22.639 1.00 53.91 673 ILE A O 1
ATOM 5076 N N . GLN A 1 674 ? 35.753 7.815 -22.001 1.00 43.81 674 GLN A N 1
ATOM 5077 C CA . GLN A 1 674 ? 36.522 8.714 -21.140 1.00 43.81 674 GLN A CA 1
ATOM 5078 C C . GLN A 1 674 ? 37.215 9.833 -21.928 1.00 43.81 674 GLN A C 1
ATOM 5080 O O . GLN A 1 674 ? 37.202 10.976 -21.464 1.00 43.81 674 GLN A O 1
ATOM 5085 N N . ALA A 1 675 ? 37.723 9.549 -23.133 1.00 39.66 675 ALA A N 1
ATOM 5086 C CA . ALA A 1 675 ? 38.351 10.545 -24.003 1.00 39.66 675 ALA A CA 1
ATOM 5087 C C . ALA A 1 675 ? 37.388 11.671 -24.432 1.00 39.66 675 ALA A C 1
ATOM 5089 O O . ALA A 1 675 ? 37.778 12.837 -24.452 1.00 39.66 675 ALA A O 1
ATOM 5090 N N . HIS A 1 676 ? 36.113 11.357 -24.696 1.00 41.97 676 HIS A N 1
ATOM 5091 C CA . HIS A 1 676 ? 35.098 12.367 -25.023 1.00 41.97 676 HIS A CA 1
ATOM 5092 C C . HIS A 1 676 ? 34.652 13.201 -23.808 1.00 41.97 676 HIS A C 1
ATOM 5094 O O . HIS A 1 676 ? 34.246 14.350 -23.969 1.00 41.97 676 HIS A O 1
ATOM 5100 N N . SER A 1 677 ? 34.760 12.661 -22.589 1.00 38.03 677 SER A N 1
ATOM 5101 C CA . SER A 1 677 ? 34.296 13.320 -21.356 1.00 38.03 677 SER A CA 1
ATOM 5102 C C . SER A 1 677 ? 35.234 14.403 -20.795 1.00 38.03 677 SER A C 1
ATOM 5104 O O . SER A 1 677 ? 34.837 15.141 -19.890 1.00 38.03 677 SER A O 1
ATOM 5106 N N . GLN A 1 678 ? 36.473 14.502 -21.300 1.00 35.62 678 GLN A N 1
ATOM 5107 C CA . GLN A 1 678 ? 37.469 15.482 -20.836 1.00 35.62 678 GLN A CA 1
ATOM 5108 C C . GLN A 1 678 ? 37.490 16.794 -21.644 1.00 35.62 678 GLN A C 1
ATOM 5110 O O . GLN A 1 678 ? 38.162 17.743 -21.246 1.00 35.62 678 GLN A O 1
ATOM 5115 N N . GLY A 1 679 ? 36.710 16.901 -22.725 1.00 34.72 679 GLY A N 1
ATOM 5116 C CA . GLY A 1 679 ? 36.546 18.135 -23.503 1.00 34.72 679 GLY A CA 1
ATOM 5117 C C . GLY A 1 679 ? 35.507 19.089 -22.904 1.00 34.72 679 GLY A C 1
ATOM 5118 O O . GLY A 1 679 ? 34.488 19.360 -23.530 1.00 34.72 679 GLY A O 1
ATOM 5119 N N . GLY A 1 680 ? 35.719 19.563 -21.675 1.00 28.89 680 GLY A N 1
ATOM 5120 C CA . GLY A 1 680 ? 34.834 20.534 -21.025 1.00 28.89 680 GLY A CA 1
ATOM 5121 C C . GLY A 1 680 ? 35.024 21.949 -21.576 1.00 28.89 680 GLY A C 1
ATOM 5122 O O . GLY A 1 680 ? 35.925 22.659 -21.141 1.00 28.89 680 GLY A O 1
ATOM 5123 N N . GLY A 1 681 ? 34.159 22.370 -22.501 1.00 25.25 681 GLY A N 1
ATOM 5124 C CA . GLY A 1 681 ? 34.047 23.752 -22.972 1.00 25.25 681 GLY A CA 1
ATOM 5125 C C . GLY A 1 681 ? 32.584 24.106 -23.234 1.00 25.25 681 GLY A C 1
ATOM 5126 O O . GLY A 1 681 ? 31.892 23.404 -23.962 1.00 25.25 681 GLY A O 1
ATOM 5127 N N . THR A 1 682 ? 32.104 25.173 -22.597 1.00 29.75 682 THR A N 1
ATOM 5128 C CA . THR A 1 682 ? 30.722 25.673 -22.621 1.00 29.75 682 THR A CA 1
ATOM 5129 C C . THR A 1 682 ? 30.161 25.833 -24.038 1.00 29.75 682 THR A C 1
ATOM 5131 O O . THR A 1 682 ? 30.591 26.711 -24.784 1.00 29.75 682 THR A O 1
ATOM 5134 N N . GLY A 1 683 ? 29.149 25.038 -24.383 1.00 25.03 683 GLY A N 1
ATOM 5135 C CA . GLY A 1 683 ? 28.345 25.216 -25.589 1.00 25.03 683 GLY A CA 1
ATOM 5136 C C . GLY A 1 683 ? 27.313 24.102 -25.714 1.00 25.03 683 GLY A C 1
ATOM 5137 O O . GLY A 1 683 ? 27.679 22.936 -25.814 1.00 25.03 683 GLY A O 1
ATOM 5138 N N . GLY A 1 684 ? 26.023 24.448 -25.687 1.00 31.34 684 GLY A N 1
ATOM 5139 C CA . GLY A 1 684 ? 24.932 23.501 -25.914 1.00 31.34 684 GLY A CA 1
ATOM 5140 C C . GLY A 1 684 ? 25.084 22.821 -27.275 1.00 31.34 684 GLY A C 1
ATOM 5141 O O . GLY A 1 684 ? 24.805 23.422 -28.310 1.00 31.34 684 GLY A O 1
ATOM 5142 N N . GLY A 1 685 ? 25.550 21.575 -27.269 1.00 24.23 685 GLY A N 1
ATOM 5143 C CA . GLY A 1 685 ? 25.791 20.771 -28.457 1.00 24.23 685 GLY A CA 1
ATOM 5144 C C . GLY A 1 685 ? 24.901 19.540 -28.443 1.00 24.23 685 GLY A C 1
ATOM 5145 O O . GLY A 1 685 ? 25.066 18.655 -27.609 1.00 24.23 685 GLY A O 1
ATOM 5146 N N . LYS A 1 686 ? 23.958 19.477 -29.387 1.00 26.86 686 LYS A N 1
ATOM 5147 C CA . LYS A 1 686 ? 23.271 18.236 -29.760 1.00 26.86 686 LYS A CA 1
ATOM 5148 C C . LYS A 1 686 ? 24.324 17.151 -30.004 1.00 26.86 686 LYS A C 1
ATOM 5150 O O . LYS A 1 686 ? 25.275 17.399 -30.743 1.00 26.86 686 LYS A O 1
ATOM 5155 N N . ALA A 1 687 ? 24.122 15.958 -29.450 1.00 27.14 687 ALA A N 1
ATOM 5156 C CA . ALA A 1 687 ? 24.876 14.770 -29.831 1.00 27.14 687 ALA A CA 1
ATOM 5157 C C . ALA A 1 687 ? 24.555 14.411 -31.294 1.00 27.14 687 ALA A C 1
ATOM 5159 O O . ALA A 1 687 ? 23.655 13.631 -31.589 1.00 27.14 687 ALA A O 1
ATOM 5160 N N . GLY A 1 688 ? 25.255 15.058 -32.221 1.00 24.47 688 GLY A N 1
ATOM 5161 C CA . GLY A 1 688 ? 25.437 14.610 -33.590 1.00 24.47 688 GLY A CA 1
ATOM 5162 C C . GLY A 1 688 ? 26.878 14.149 -33.713 1.00 24.47 688 GLY A C 1
ATOM 5163 O O . GLY A 1 688 ? 27.793 14.960 -33.578 1.00 24.47 688 GLY A O 1
ATOM 5164 N N . ALA A 1 689 ? 27.088 12.856 -33.940 1.00 27.03 689 ALA A N 1
ATOM 5165 C CA . ALA A 1 689 ? 28.389 12.342 -34.326 1.00 27.03 689 ALA A CA 1
ATOM 5166 C C . ALA A 1 689 ? 28.772 12.973 -35.675 1.00 27.03 689 ALA A C 1
ATOM 5168 O O . ALA A 1 689 ? 28.246 12.608 -36.725 1.00 27.03 689 ALA A O 1
ATOM 5169 N N . ALA A 1 690 ? 29.651 13.973 -35.645 1.00 22.52 690 ALA A N 1
ATOM 5170 C CA . ALA A 1 690 ? 30.323 14.455 -36.837 1.00 22.52 690 ALA A CA 1
ATOM 5171 C C . ALA A 1 690 ? 31.450 13.470 -37.157 1.00 22.52 690 ALA A C 1
ATOM 5173 O O . ALA A 1 690 ? 32.444 13.392 -36.436 1.00 22.52 690 ALA A O 1
ATOM 5174 N N . ALA A 1 691 ? 31.288 12.708 -38.237 1.00 25.09 691 ALA A N 1
ATOM 5175 C CA . ALA A 1 691 ? 32.397 12.005 -38.858 1.00 25.09 691 ALA A CA 1
ATOM 5176 C C . ALA A 1 691 ? 33.483 13.030 -39.228 1.00 25.09 691 ALA A C 1
ATOM 5178 O O . ALA A 1 691 ? 33.196 14.032 -39.890 1.00 25.09 691 ALA A O 1
ATOM 5179 N N . GLN A 1 692 ? 34.731 12.785 -38.819 1.00 21.97 692 GLN A N 1
ATOM 5180 C CA . GLN A 1 692 ? 35.865 13.456 -39.448 1.00 21.97 692 GLN A CA 1
ATOM 5181 C C . GLN A 1 692 ? 35.795 13.177 -40.959 1.00 21.97 692 GLN A C 1
ATOM 5183 O O . GLN A 1 692 ? 35.640 12.016 -41.350 1.00 21.97 692 GLN A O 1
ATOM 5188 N N . PRO A 1 693 ? 35.876 14.201 -41.824 1.00 22.34 693 PRO A N 1
ATOM 5189 C CA . PRO A 1 693 ? 35.940 13.970 -43.255 1.00 22.34 693 PRO A CA 1
ATOM 5190 C C . PRO A 1 693 ? 37.211 13.177 -43.567 1.00 22.34 693 PRO A C 1
ATOM 5192 O O . PRO A 1 693 ? 38.305 13.547 -43.140 1.00 22.34 693 PRO A O 1
ATOM 5195 N N . ALA A 1 694 ? 37.060 12.095 -44.332 1.00 25.72 694 ALA A N 1
ATOM 5196 C CA . ALA A 1 694 ? 38.179 11.430 -44.986 1.00 25.72 694 ALA A CA 1
ATOM 5197 C C . ALA A 1 694 ? 39.032 12.473 -45.746 1.00 25.72 694 ALA A C 1
ATOM 5199 O O . ALA A 1 694 ? 38.475 13.467 -46.235 1.00 25.72 694 ALA A O 1
ATOM 5200 N N . PRO A 1 695 ? 40.363 12.288 -45.846 1.00 23.67 695 PRO A N 1
ATOM 5201 C CA . PRO A 1 695 ? 41.237 13.237 -46.526 1.00 23.67 695 PRO A CA 1
ATOM 5202 C C . PRO A 1 695 ? 40.703 13.525 -47.931 1.00 23.67 695 PRO A C 1
ATOM 5204 O O . PRO A 1 695 ? 40.391 12.610 -48.695 1.00 23.67 695 PRO A O 1
ATOM 5207 N N . LYS A 1 696 ? 40.563 14.815 -48.255 1.00 23.55 696 LYS A N 1
ATOM 5208 C CA . LYS A 1 696 ? 40.186 15.262 -49.598 1.00 23.55 696 LYS A CA 1
ATOM 5209 C C . LYS A 1 696 ? 41.170 14.644 -50.601 1.00 23.55 696 LYS A C 1
ATOM 5211 O O . LYS A 1 696 ? 42.374 14.822 -50.409 1.00 23.55 696 LYS A O 1
ATOM 5216 N N . PRO A 1 697 ? 40.716 13.979 -51.675 1.00 23.70 697 PRO A N 1
ATOM 5217 C CA . PRO A 1 697 ? 41.600 13.719 -52.796 1.00 23.70 697 PRO A CA 1
ATOM 5218 C C . PRO A 1 697 ? 42.052 15.071 -53.361 1.00 23.70 697 PRO A C 1
ATOM 5220 O O . PRO A 1 697 ? 41.229 15.950 -53.634 1.00 23.70 697 PRO A O 1
ATOM 5223 N N . ASN A 1 698 ? 43.370 15.248 -53.466 1.00 24.59 698 ASN A N 1
ATOM 5224 C CA . ASN A 1 698 ? 44.004 16.384 -54.123 1.00 24.59 698 ASN A CA 1
ATOM 5225 C C . ASN A 1 698 ? 43.446 16.517 -55.543 1.00 24.59 698 ASN A C 1
ATOM 5227 O O . ASN A 1 698 ? 43.790 15.736 -56.424 1.00 24.59 698 ASN A O 1
ATOM 5231 N N . PHE A 1 699 ? 42.614 17.529 -55.768 1.00 24.42 699 PHE A N 1
ATOM 5232 C CA . PHE A 1 699 ? 42.437 18.092 -57.097 1.00 24.42 699 PHE A CA 1
ATOM 5233 C C . PHE A 1 699 ? 43.326 19.325 -57.177 1.00 24.42 699 PHE A C 1
ATOM 5235 O O . PHE A 1 699 ? 42.972 20.407 -56.700 1.00 24.42 699 PHE A O 1
ATOM 5242 N N . GLU A 1 700 ? 44.513 19.125 -57.749 1.00 25.88 700 GLU A N 1
ATOM 5243 C CA . GLU A 1 700 ? 45.320 20.212 -58.282 1.00 25.88 700 GLU A CA 1
ATOM 5244 C C . GLU A 1 700 ? 44.467 21.054 -59.232 1.00 25.88 700 GLU A C 1
ATOM 5246 O O . GLU A 1 700 ? 43.669 20.564 -60.035 1.00 25.88 700 GLU A O 1
ATOM 5251 N N . ARG A 1 701 ? 44.608 22.365 -59.082 1.00 27.95 701 ARG A N 1
ATOM 5252 C CA . ARG A 1 701 ? 43.916 23.368 -59.876 1.00 27.95 701 ARG A CA 1
ATOM 5253 C C . ARG A 1 701 ? 44.828 23.806 -61.023 1.00 27.95 701 ARG A C 1
ATOM 5255 O O . ARG A 1 701 ? 45.971 24.157 -60.750 1.00 27.95 701 ARG A O 1
ATOM 5262 N N . ARG A 1 702 ? 44.186 24.004 -62.189 1.00 25.69 702 ARG A N 1
ATOM 5263 C CA . ARG A 1 702 ? 44.466 24.958 -63.300 1.00 25.69 702 ARG A CA 1
ATOM 5264 C C . ARG A 1 702 ? 45.264 24.422 -64.506 1.00 25.69 702 ARG A C 1
ATOM 5266 O O . ARG A 1 702 ? 46.006 23.467 -64.324 1.00 25.69 702 ARG A O 1
ATOM 5273 N N . PRO A 1 703 ? 45.156 25.053 -65.707 1.00 32.97 703 PRO A N 1
ATOM 5274 C CA . PRO A 1 703 ? 44.590 26.392 -65.987 1.00 32.97 703 PRO A CA 1
ATOM 5275 C C . PRO A 1 703 ? 43.581 26.500 -67.158 1.00 32.97 703 PRO A C 1
ATOM 5277 O O . PRO A 1 703 ? 43.526 25.666 -68.055 1.00 32.97 703 PRO A O 1
ATOM 5280 N N . ARG A 1 704 ? 42.813 27.599 -67.154 1.00 28.89 704 ARG A N 1
ATOM 5281 C CA . ARG A 1 704 ? 42.907 28.556 -68.267 1.00 28.89 704 ARG A CA 1
ATOM 5282 C C . ARG A 1 704 ? 44.037 29.513 -67.943 1.00 28.89 704 ARG A C 1
ATOM 5284 O O . ARG A 1 704 ? 44.151 29.829 -66.729 1.00 28.89 704 ARG A O 1
#

Secondary structure (DSSP, 8-state):
--THHHHHHHHHHHHHHHHHHHSTTS---------SEEEPSSTT--EEEEETTEEEEEPPPP-TTSEEEEEEEEE-B-TT-EEEEE-SS-EEETTEEE---GGGTTT---SEEEEEE-SSSPEEE-SEEEEEES--EEEEE-TT-EEEEEEEEES-SEEEEESSEEEESSTT-EEEEEE-S-EEEEEEEEE-TT-SEEEEEESEEEEESEEE-TTSEEEEEESSEEEETT-----SS----SEEE---S---HHHHHHHHHHHHHHH-SEEEEE-TT-EEEESEEEEEE-STT-EEEESSEEEES---BTTB-PPPPTT-SEEEEEESSEEEESSEEEEEEEEEEEEEEEEE-TT-EEEEEEEEEEEEEEEEESSEEEEEEEEEEEEEEEE-B-------------S-------TT-B-EEEEEEEEEEEEEEEEE-TT-EEEESSEEEEE---SS--SSS--PPEEEEEESSEEEESS-EEEEEEEEEEE-TT-EEEEEEEEEEEEEEEEETTT--EEEGGGEEEEEETTEEEEEETTS-EESSEEEEEEEEEEEEEEEEE----EEEESSEEEEEEEEEEES-EEEESSEEEEE-SSTT--EEEEPPP--EEEEEEEEEEEE-PPPPSSSSS-PPP--S-SEEEEEEEE--------------EEE-HHHHHHHHT------------PPPPPPP-------